Protein AF-0000000070536525 (afdb_homodimer)

Foldseek 3Di:
DPPAAEEEEEDCLKFLRVLLQQVQLVPPVLNHQYEREYQDCVSCVVSCVSCPPSDVPSYDYFYADLLDLVRLVVRCVPDVVSDHQEYELDWFAFFFADPQLQDPVNLCVRLSRLPVSLVSNCVVRLVVCLVVLGHEYEYEAAVLLVPPDPRRHSNSVSSVNVVVVQVVVQVVSVVSLYHYYYHHDYAAPMVRVVVNVVVVVPDPRPRDDPVRVCCVPVPVVVVVVVCCVVFYHYSNVSSVVVVVCSPVPSPPVVPPDPPCPVCPDDCCVCVVVVVVVVPDDDDDSDPPDDDPPDCPDD/DPPAAEEEEEDCLKFLRVLLQQVQLVPPVLNHQYEYEYQDCVSCVVSCVSCPPSDVPSYDYFYADLLDLVRLVVRCVPDVVSDHQEYELDWFAFFFADPQLQDPVNLCVRLSRLPVSLVSNCVVRLVVCLVVLGHEYEYEAAVLLVPPDPRRHSNSVSSVNVVVVQVVVQVVSVVSLYHYYYHHDYAAPMVRVVVNVVVVVPDPRPRDDPVRVCCVPVPVVVLVVVCCVVQYDYSNVSSVVVVVCSPVVSPPVVPDDPNCPVCPDDDCVCVCVVVVVVPDDPDDSCPVDDDPPDCPDD

Sequence (596 aa):
MATPRAVLVTGCSSGIGLALALRLARDPQRRYRVLATMRDLSRRGPLESAAGSLLGDTLLLLPLDVTSATSVAECLRLVPDGRVDVVVHNAGVGLVGPLESASEAEVQRVFDTNVFGVLRLTQALLPQMKQRRSGHIVVVSSVMGLQGVVFNDVYAASKFAVEGLCESLAVQLLHFNVFVSLVEPGPVNSAFEQKLLREVENSEFPGADAETLRCFRQVYLPASRRVFDTFGQSPEHVAQVGAAKIWEFLGIFWEFFGVFTTIFGVFIANFGAFLGHFWTNPTRCLIPSARAPRRWHRMATPRAVLVTGCSSGIGLALALRLARDPQRRYRVLATMRDLSRRGPLESAAGSLLGDTLLLLPLDVTSATSVAECLRLVPDGRVDVVVHNAGVGLVGPLESASEAEVQRVFDTNVFGVLRLTQALLPQMKQRRSGHIVVVSSVMGLQGVVFNDVYAASKFAVEGLCESLAVQLLHFNVFVSLVEPGPVNSAFEQKLLREVENSEFPGADAETLRCFRQVYLPASRRVFDTFGQSPEHVAQVGAAKIWEFLGIFWEFFGVFTTIFGVFIANFGAFLGHFWTNPTRCLIPSARAPRRWHR

pLDDT: mean 80.48, std 25.78, range [16.38, 98.88]

Organism: Taeniopygia guttata (NCBI:txid59729)

Secondary structure (DSSP, 8-state):
-PPPEEEEES-TTSHHHHHHHHHHHT-TT--EEEEEEES-GGG-HHHHHHHGGGBTTTEEEEE--TT-HHHHHHHHHHSGGG--SEEEE-------S-GGG--HHHHHHHHIIIIIHHHHHHHHHHHHHHHHT-EEEEEE--GGGTS--TT-HHHHHHHHHHHHHHHHHHHHHHTTTEEEEEE----B-SHHHHHHHHHHHT---TT--HHHHHIIIIIIHHHHHHHHHHHPBPHHHHHHHHHHHHHHTTTTTTSS-TT---TTS--TTHHHHHHHHHHS-SS------S--------/-PPPEEEEES-TTSHHHHHHHHHHHT-TT--EEEEEEES-GGG-HHHHHHHGGGBTTTEEEEE--TT-HHHHHHHHHHSGGG--SEEEE-------S-GGG--HHHHHHHHIIIIIHHHHHHHHHHHHHHHHT-EEEEEE--GGGTS--TT-HHHHHHHHHHHHHHHHHHHHHHTTTEEEEEE----B-SHHHHHHHHHHHT---TT--HHHHHHIIIIIHHHHHHHHHHHPBPHHHHHHHHHHHHHHTTTSTTSS-SS---TTS---TTHHHHHHHHHS-SS------S--------

Structure (mmCIF, N/CA/C/O backbone):
data_AF-0000000070536525-model_v1
#
loop_
_entity.id
_entity.type
_entity.pdbx_description
1 polymer 'Retinol dehydrogenase 8'
#
loop_
_atom_site.group_PDB
_atom_site.id
_atom_site.type_symbol
_atom_site.label_atom_id
_atom_site.label_alt_id
_atom_site.label_comp_id
_atom_site.label_asym_id
_atom_site.label_entity_id
_atom_site.label_seq_id
_atom_site.pdbx_PDB_ins_code
_atom_site.Cartn_x
_atom_site.Cartn_y
_atom_site.Cartn_z
_atom_site.occupancy
_atom_site.B_iso_or_equiv
_atom_site.auth_seq_id
_atom_site.auth_comp_id
_atom_site.auth_asym_id
_atom_site.auth_atom_id
_atom_site.pdbx_PDB_model_num
ATOM 1 N N . MET A 1 1 ? 9.383 -36.531 -22.203 1 48.19 1 MET A N 1
ATOM 2 C CA . MET A 1 1 ? 8.352 -35.531 -22.016 1 48.19 1 MET A CA 1
ATOM 3 C C . MET A 1 1 ? 8.852 -34.406 -21.125 1 48.19 1 MET A C 1
ATOM 5 O O . MET A 1 1 ? 9.719 -34.594 -20.266 1 48.19 1 MET A O 1
ATOM 9 N N . ALA A 1 2 ? 8.703 -33.125 -21.562 1 69.56 2 ALA A N 1
ATOM 10 C CA . ALA A 1 2 ? 9.273 -32.031 -20.781 1 69.56 2 ALA A CA 1
ATOM 11 C C . ALA A 1 2 ? 8.742 -32.031 -19.359 1 69.56 2 ALA A C 1
ATOM 13 O O . ALA A 1 2 ? 7.605 -32.438 -19.109 1 69.56 2 ALA A O 1
ATOM 14 N N . THR A 1 3 ? 9.594 -31.938 -18.281 1 87.12 3 THR A N 1
ATOM 15 C CA . THR A 1 3 ? 9.219 -31.906 -16.875 1 87.12 3 THR A CA 1
ATOM 16 C C . THR A 1 3 ? 8.18 -30.828 -16.609 1 87.12 3 THR A C 1
ATOM 18 O O . THR A 1 3 ? 8.352 -29.688 -17.031 1 87.12 3 THR A O 1
ATOM 21 N N . PRO A 1 4 ? 7.043 -31.25 -16.078 1 93.44 4 PRO A N 1
ATOM 22 C CA . PRO A 1 4 ? 6.008 -30.25 -15.797 1 93.44 4 PRO A CA 1
ATOM 23 C C . PRO A 1 4 ? 6.5 -29.125 -14.906 1 93.44 4 PRO A C 1
ATOM 25 O O . PRO A 1 4 ? 7.336 -29.344 -14.023 1 93.44 4 PRO A O 1
ATOM 28 N N . ARG A 1 5 ? 6.035 -27.953 -15.148 1 92.88 5 ARG A N 1
ATOM 29 C CA . ARG A 1 5 ? 6.34 -26.797 -14.32 1 92.88 5 ARG A CA 1
ATOM 30 C C . ARG A 1 5 ? 5.543 -26.828 -13.016 1 92.88 5 ARG A C 1
ATOM 32 O O . ARG A 1 5 ? 4.324 -27.031 -13.039 1 92.88 5 ARG A O 1
ATOM 39 N N . ALA A 1 6 ? 6.234 -26.594 -11.961 1 96.69 6 ALA A N 1
ATOM 40 C CA . ALA A 1 6 ? 5.566 -26.547 -10.664 1 96.69 6 ALA A CA 1
ATOM 41 C C . ALA A 1 6 ? 4.945 -25.172 -10.422 1 96.69 6 ALA A C 1
ATOM 43 O O . ALA A 1 6 ? 5.652 -24.156 -10.406 1 96.69 6 ALA A O 1
ATOM 44 N N . VAL A 1 7 ? 3.611 -25.125 -10.242 1 96.62 7 VAL A N 1
ATOM 45 C CA . VAL A 1 7 ? 2.877 -23.875 -10.039 1 96.62 7 VAL A CA 1
ATOM 46 C C . VAL A 1 7 ? 2.236 -23.875 -8.648 1 96.62 7 VAL A C 1
ATOM 48 O O . VAL A 1 7 ? 1.335 -24.672 -8.375 1 96.62 7 VAL A O 1
ATOM 51 N N . LEU A 1 8 ? 2.723 -23.047 -7.777 1 98.44 8 LEU A N 1
ATOM 52 C CA . LEU A 1 8 ? 2.131 -22.891 -6.453 1 98.44 8 LEU A CA 1
ATOM 53 C C . LEU A 1 8 ? 1.075 -21.797 -6.449 1 98.44 8 LEU A C 1
ATOM 55 O O . LEU A 1 8 ? 1.366 -20.641 -6.793 1 98.44 8 LEU A O 1
ATOM 59 N N . VAL A 1 9 ? -0.134 -22.125 -6.105 1 98.12 9 VAL A N 1
ATOM 60 C CA . VAL A 1 9 ? -1.244 -21.188 -6.07 1 98.12 9 VAL A CA 1
ATOM 61 C C . VAL A 1 9 ? -1.753 -21.047 -4.637 1 98.12 9 VAL A C 1
ATOM 63 O O . VAL A 1 9 ? -2.09 -22.031 -3.986 1 98.12 9 VAL A O 1
ATOM 66 N N . THR A 1 10 ? -1.785 -19.844 -4.156 1 98.75 10 THR A N 1
ATOM 67 C CA . THR A 1 10 ? -2.311 -19.641 -2.811 1 98.75 10 THR A CA 1
ATOM 68 C C . THR A 1 10 ? -3.812 -19.359 -2.854 1 98.75 10 THR A C 1
ATOM 70 O O . THR A 1 10 ? -4.32 -18.797 -3.824 1 98.75 10 THR A O 1
ATOM 73 N N . GLY A 1 11 ? -4.512 -19.75 -1.774 1 97.94 11 GLY A N 1
ATOM 74 C CA . GLY A 1 11 ? -5.93 -19.453 -1.649 1 97.94 11 GLY A CA 1
ATOM 75 C C . GLY A 1 11 ? -6.789 -20.25 -2.621 1 97.94 11 GLY A C 1
ATOM 76 O O . GLY A 1 11 ? -7.605 -19.672 -3.344 1 97.94 11 GLY A O 1
ATOM 77 N N . CYS A 1 12 ? -6.75 -21.562 -2.57 1 98 12 CYS A N 1
ATOM 78 C CA . CYS A 1 12 ? -7.414 -22.391 -3.568 1 98 12 CYS A CA 1
ATOM 79 C C . CYS A 1 12 ? -8.711 -22.969 -3.016 1 98 12 CYS A C 1
ATOM 81 O O . CYS A 1 12 ? -9.266 -23.906 -3.59 1 98 12 CYS A O 1
ATOM 83 N N . SER A 1 13 ? -9.219 -22.453 -1.879 1 95.94 13 SER A N 1
ATOM 84 C CA . SER A 1 13 ? -10.438 -23.016 -1.295 1 95.94 13 SER A CA 1
ATOM 85 C C . SER A 1 13 ? -11.672 -22.625 -2.104 1 95.94 13 SER A C 1
ATOM 87 O O . SER A 1 13 ? -12.719 -23.25 -1.994 1 95.94 13 SER A O 1
ATOM 89 N N . SER A 1 14 ? -11.602 -21.531 -2.846 1 93.38 14 SER A N 1
ATOM 90 C CA . SER A 1 14 ? -12.719 -21.047 -3.643 1 93.38 14 SER A CA 1
ATOM 91 C C . SER A 1 14 ? -12.266 -20.016 -4.68 1 93.38 14 SER A C 1
ATOM 93 O O . SER A 1 14 ? -11.062 -19.797 -4.855 1 93.38 14 SER A O 1
ATOM 95 N N . GLY A 1 15 ? -13.133 -19.656 -5.473 1 94.06 15 GLY A N 1
ATOM 96 C CA . GLY A 1 15 ? -12.945 -18.484 -6.312 1 94.06 15 GLY A CA 1
ATOM 97 C C . GLY A 1 15 ? -11.891 -18.688 -7.387 1 94.06 15 GLY A C 1
ATOM 98 O O . GLY A 1 15 ? -11.828 -19.75 -8.008 1 94.06 15 GLY A O 1
ATOM 99 N N . ILE A 1 16 ? -11.164 -17.641 -7.629 1 91.81 16 ILE A N 1
ATOM 100 C CA . ILE A 1 16 ? -10.18 -17.578 -8.711 1 91.81 16 ILE A CA 1
ATOM 101 C C . ILE A 1 16 ? -9.094 -18.641 -8.477 1 91.81 16 ILE A C 1
ATOM 103 O O . ILE A 1 16 ? -8.695 -19.328 -9.414 1 91.81 16 ILE A O 1
ATOM 107 N N . GLY A 1 17 ? -8.633 -18.766 -7.227 1 96 17 GLY A N 1
ATOM 108 C CA . GLY A 1 17 ? -7.586 -19.734 -6.914 1 96 17 GLY A CA 1
ATOM 109 C C . GLY A 1 17 ? -7.977 -21.172 -7.223 1 96 17 GLY A C 1
ATOM 110 O O . GLY A 1 17 ? -7.203 -21.906 -7.828 1 96 17 GLY A O 1
ATOM 111 N N . LEU A 1 18 ? -9.18 -21.5 -6.797 1 97.5 18 LEU A N 1
ATOM 112 C CA . LEU A 1 18 ? -9.703 -22.828 -7.066 1 97.5 18 LEU A CA 1
ATOM 113 C C . LEU A 1 18 ? -9.828 -23.078 -8.57 1 97.5 18 LEU A C 1
ATOM 115 O O . LEU A 1 18 ? -9.367 -24.094 -9.078 1 97.5 18 LEU A O 1
ATOM 119 N N . ALA A 1 19 ? -10.414 -22.094 -9.273 1 95.25 19 ALA A N 1
ATOM 120 C CA . ALA A 1 19 ? -10.617 -22.219 -10.719 1 95.25 19 ALA A CA 1
ATOM 121 C C . ALA A 1 19 ? -9.289 -22.328 -11.453 1 95.25 19 ALA A C 1
ATOM 123 O O . ALA A 1 19 ? -9.148 -23.125 -12.383 1 95.25 19 ALA A O 1
ATOM 124 N N . LEU A 1 20 ? -8.336 -21.531 -11.047 1 94.12 20 LEU A N 1
ATOM 125 C CA . LEU A 1 20 ? -7.027 -21.516 -11.703 1 94.12 20 LEU A CA 1
ATOM 126 C C . LEU A 1 20 ? -6.293 -22.828 -11.469 1 94.12 20 LEU A C 1
ATOM 128 O O . LEU A 1 20 ? -5.723 -23.406 -12.398 1 94.12 20 LEU A O 1
ATOM 132 N N . ALA A 1 21 ? -6.293 -23.297 -10.25 1 97.44 21 ALA A N 1
ATOM 133 C CA . ALA A 1 21 ? -5.645 -24.578 -9.922 1 97.44 21 ALA A CA 1
ATOM 134 C C . ALA A 1 21 ? -6.199 -25.703 -10.781 1 97.44 21 ALA A C 1
ATOM 136 O O . ALA A 1 21 ? -5.438 -26.484 -11.352 1 97.44 21 ALA A O 1
ATOM 137 N N . LEU A 1 22 ? -7.52 -25.766 -10.891 1 97.44 22 LEU A N 1
ATOM 138 C CA . LEU A 1 22 ? -8.164 -26.812 -11.656 1 97.44 22 LEU A CA 1
ATOM 139 C C . LEU A 1 22 ? -7.84 -26.688 -13.141 1 97.44 22 LEU A C 1
ATOM 141 O O . LEU A 1 22 ? -7.531 -27.688 -13.805 1 97.44 22 LEU A O 1
ATOM 145 N N . ARG A 1 23 ? -7.883 -25.484 -13.641 1 94.5 23 ARG A N 1
ATOM 146 C CA . ARG A 1 23 ? -7.613 -25.266 -15.062 1 94.5 23 ARG A CA 1
ATOM 147 C C . ARG A 1 23 ? -6.203 -25.703 -15.422 1 94.5 23 ARG A C 1
ATOM 149 O O . ARG A 1 23 ? -6.004 -26.391 -16.438 1 94.5 23 ARG A O 1
ATOM 156 N N . LEU A 1 24 ? -5.242 -25.375 -14.641 1 94.69 24 LEU A N 1
ATOM 157 C CA . LEU A 1 24 ? -3.852 -25.719 -14.898 1 94.69 24 LEU A CA 1
ATOM 158 C C . LEU A 1 24 ? -3.641 -27.234 -14.75 1 94.69 24 LEU A C 1
ATOM 160 O O . LEU A 1 24 ? -2.938 -27.844 -15.562 1 94.69 24 LEU A O 1
ATOM 164 N N . ALA A 1 25 ? -4.27 -27.828 -13.75 1 96.88 25 ALA A N 1
ATOM 165 C CA . ALA A 1 25 ? -4.121 -29.266 -13.508 1 96.88 25 ALA A CA 1
ATOM 166 C C . ALA A 1 25 ? -4.723 -30.078 -14.648 1 96.88 25 ALA A C 1
ATOM 168 O O . ALA A 1 25 ? -4.293 -31.203 -14.906 1 96.88 25 ALA A O 1
ATOM 169 N N . ARG A 1 26 ? -5.676 -29.484 -15.305 1 96.12 26 ARG A N 1
ATOM 170 C CA . ARG A 1 26 ? -6.398 -30.172 -16.375 1 96.12 26 ARG A CA 1
ATOM 171 C C . ARG A 1 26 ? -5.727 -29.953 -17.719 1 96.12 26 ARG A C 1
ATOM 173 O O . ARG A 1 26 ? -6.258 -30.359 -18.75 1 96.12 26 ARG A O 1
ATOM 180 N N . ASP A 1 27 ? -4.645 -29.281 -17.719 1 92.38 27 ASP A N 1
ATOM 181 C CA . ASP A 1 27 ? -3.938 -29.062 -18.969 1 92.38 27 ASP A CA 1
ATOM 182 C C . ASP A 1 27 ? -3.723 -30.375 -19.719 1 92.38 27 ASP A C 1
ATOM 184 O O . ASP A 1 27 ? -3.119 -31.297 -19.188 1 92.38 27 ASP A O 1
ATOM 188 N N . PRO A 1 28 ? -4.172 -30.453 -20.984 1 92.5 28 PRO A N 1
ATOM 189 C CA . PRO A 1 28 ? -4.113 -31.719 -21.719 1 92.5 28 PRO A CA 1
ATOM 190 C C . PRO A 1 28 ? -2.684 -32.188 -21.984 1 92.5 28 PRO A C 1
ATOM 192 O O . PRO A 1 28 ? -2.436 -33.375 -22.125 1 92.5 28 PRO A O 1
ATOM 195 N N . GLN A 1 29 ? -1.76 -31.266 -22.047 1 92.19 29 GLN A N 1
ATOM 196 C CA . GLN A 1 29 ? -0.368 -31.609 -22.312 1 92.19 29 GLN A CA 1
ATOM 197 C C . GLN A 1 29 ? 0.393 -31.859 -21.016 1 92.19 29 GLN A C 1
ATOM 199 O O . GLN A 1 29 ? 1.599 -32.125 -21.031 1 92.19 29 GLN A O 1
ATOM 204 N N . ARG A 1 30 ? -0.343 -31.75 -19.875 1 93.31 30 ARG A N 1
ATOM 205 C CA . ARG A 1 30 ? 0.233 -32 -18.562 1 93.31 30 ARG A CA 1
ATOM 206 C C . ARG A 1 30 ? 1.5 -31.172 -18.344 1 93.31 30 ARG A C 1
ATOM 208 O O . ARG A 1 30 ? 2.516 -31.703 -17.891 1 93.31 30 ARG A O 1
ATOM 215 N N . ARG A 1 31 ? 1.441 -29.953 -18.719 1 92.38 31 ARG A N 1
ATOM 216 C CA . ARG A 1 31 ? 2.594 -29.062 -18.656 1 92.38 31 ARG A CA 1
ATOM 217 C C . ARG A 1 31 ? 2.842 -28.578 -17.234 1 92.38 31 ARG A C 1
ATOM 219 O O . ARG A 1 31 ? 3.906 -28.031 -16.938 1 92.38 31 ARG A O 1
ATOM 226 N N . TYR A 1 32 ? 1.838 -28.906 -16.312 1 93.94 32 TYR A N 1
ATOM 227 C CA . TYR A 1 32 ? 1.923 -28.281 -14.992 1 93.94 32 TYR A CA 1
ATOM 228 C C . TYR A 1 32 ? 1.718 -29.328 -13.898 1 93.94 32 TYR A C 1
ATOM 230 O O . TYR A 1 32 ? 0.915 -30.25 -14.047 1 93.94 32 TYR A O 1
ATOM 238 N N . ARG A 1 33 ? 2.422 -29.172 -12.891 1 96.44 33 ARG A N 1
ATOM 239 C CA . ARG A 1 33 ? 2.131 -29.734 -11.578 1 96.44 33 ARG A CA 1
ATOM 240 C C . ARG A 1 33 ? 1.675 -28.672 -10.602 1 96.44 33 ARG A C 1
ATOM 242 O O . ARG A 1 33 ? 2.469 -27.812 -10.188 1 96.44 33 ARG A O 1
ATOM 249 N N . VAL A 1 34 ? 0.455 -28.75 -10.219 1 97.81 34 VAL A N 1
ATOM 250 C CA . VAL A 1 34 ? -0.148 -27.656 -9.453 1 97.81 34 VAL A CA 1
ATOM 251 C C . VAL A 1 34 ? -0.052 -27.953 -7.961 1 97.81 34 VAL A C 1
ATOM 253 O O . VAL A 1 34 ? -0.46 -29.031 -7.508 1 97.81 34 VAL A O 1
ATOM 256 N N . LEU A 1 35 ? 0.538 -27.094 -7.258 1 98.56 35 LEU A N 1
ATOM 257 C CA . LEU A 1 35 ? 0.543 -27.078 -5.801 1 98.56 35 LEU A CA 1
ATOM 258 C C . LEU A 1 35 ? -0.514 -26.125 -5.258 1 98.56 35 LEU A C 1
ATOM 260 O O . LEU A 1 35 ? -0.232 -24.953 -5.023 1 98.56 35 LEU A O 1
ATOM 264 N N . ALA A 1 36 ? -1.688 -26.656 -5.047 1 98.69 36 ALA A N 1
ATOM 265 C CA . ALA A 1 36 ? -2.801 -25.875 -4.516 1 98.69 36 ALA A CA 1
ATOM 266 C C . ALA A 1 36 ? -2.705 -25.75 -2.998 1 98.69 36 ALA A C 1
ATOM 268 O O . ALA A 1 36 ? -2.467 -26.734 -2.299 1 98.69 36 ALA A O 1
ATOM 269 N N . THR A 1 37 ? -2.896 -24.5 -2.496 1 98.81 37 THR A N 1
ATOM 270 C CA . THR A 1 37 ? -2.764 -24.328 -1.054 1 98.81 37 THR A CA 1
ATOM 271 C C . THR A 1 37 ? -3.994 -23.641 -0.473 1 98.81 37 THR A C 1
ATOM 273 O O . THR A 1 37 ? -4.719 -22.938 -1.188 1 98.81 37 THR A O 1
ATOM 276 N N . MET A 1 38 ? -4.234 -23.906 0.764 1 98.25 38 MET A N 1
ATOM 277 C CA . MET A 1 38 ? -5.266 -23.219 1.543 1 98.25 38 MET A CA 1
ATOM 278 C C . MET A 1 38 ? -4.93 -23.25 3.031 1 98.25 38 MET A C 1
ATOM 280 O O . MET A 1 38 ? -4.242 -24.156 3.5 1 98.25 38 MET A O 1
ATOM 284 N N . ARG A 1 39 ? -5.352 -22.266 3.693 1 97.25 39 ARG A N 1
ATOM 285 C CA . ARG A 1 39 ? -5.027 -22.109 5.109 1 97.25 39 ARG A CA 1
ATOM 286 C C . ARG A 1 39 ? -5.758 -23.156 5.945 1 97.25 39 ARG A C 1
ATOM 288 O O . ARG A 1 39 ? -5.18 -23.734 6.867 1 97.25 39 ARG A O 1
ATOM 295 N N . ASP A 1 40 ? -7.031 -23.391 5.629 1 95.56 40 ASP A N 1
ATOM 296 C CA . ASP A 1 40 ? -7.914 -24.281 6.363 1 95.56 40 ASP A CA 1
ATOM 297 C C . ASP A 1 40 ? -8.289 -25.5 5.52 1 95.56 40 ASP A C 1
ATOM 299 O O . ASP A 1 40 ? -9.203 -25.438 4.691 1 95.56 40 ASP A O 1
ATOM 303 N N . LEU A 1 41 ? -7.742 -26.656 5.801 1 96.12 41 LEU A N 1
ATOM 304 C CA . LEU A 1 41 ? -7.945 -27.859 4.988 1 96.12 41 LEU A CA 1
ATOM 305 C C . LEU A 1 41 ? -9.352 -28.422 5.191 1 96.12 41 LEU A C 1
ATOM 307 O O . LEU A 1 41 ? -9.797 -29.266 4.422 1 96.12 41 LEU A O 1
ATOM 311 N N . SER A 1 42 ? -10.016 -27.922 6.219 1 96.94 42 SER A N 1
ATOM 312 C CA . SER A 1 42 ? -11.398 -28.344 6.367 1 96.94 42 SER A CA 1
ATOM 313 C C . SER A 1 42 ? -12.266 -27.812 5.227 1 96.94 42 SER A C 1
ATOM 315 O O . SER A 1 42 ? -13.375 -28.297 5.008 1 96.94 42 SER A O 1
ATOM 317 N N . ARG A 1 43 ? -11.734 -26.891 4.469 1 95.75 43 ARG A N 1
ATOM 318 C CA . ARG A 1 43 ? -12.469 -26.281 3.357 1 95.75 43 ARG A CA 1
ATOM 319 C C . ARG A 1 43 ? -12.047 -26.891 2.027 1 95.75 43 ARG A C 1
ATOM 321 O O . ARG A 1 43 ? -12.312 -26.328 0.965 1 95.75 43 ARG A O 1
ATOM 328 N N . ARG A 1 44 ? -11.445 -28.062 2.066 1 96.69 44 ARG A N 1
ATOM 329 C CA . ARG A 1 44 ? -10.852 -28.672 0.878 1 96.69 44 ARG A CA 1
ATOM 330 C C . ARG A 1 44 ? -11.914 -29.312 -0 1 96.69 44 ARG A C 1
ATOM 332 O O . ARG A 1 44 ? -11.664 -29.625 -1.164 1 96.69 44 ARG A O 1
ATOM 339 N N . GLY A 1 45 ? -13.094 -29.453 0.473 1 96.5 45 GLY A N 1
ATOM 340 C CA . GLY A 1 45 ? -14.156 -30.219 -0.163 1 96.5 45 GLY A CA 1
ATOM 341 C C . GLY A 1 45 ? -14.367 -29.844 -1.619 1 96.5 45 GLY A C 1
ATOM 342 O O . GLY A 1 45 ? -14.234 -30.688 -2.506 1 96.5 45 GLY A O 1
ATOM 343 N N . PRO A 1 46 ? -14.695 -28.609 -1.882 1 96.75 46 PRO A N 1
ATOM 344 C CA . PRO A 1 46 ? -14.969 -28.188 -3.26 1 96.75 46 PRO A CA 1
ATOM 345 C C . PRO A 1 46 ? -13.797 -28.469 -4.203 1 96.75 46 PRO A C 1
ATOM 347 O O . PRO A 1 46 ? -14 -28.938 -5.324 1 96.75 46 PRO A O 1
ATOM 350 N N . LEU A 1 47 ? -12.602 -28.234 -3.818 1 97.75 47 LEU A N 1
ATOM 351 C CA . LEU A 1 47 ? -11.43 -28.469 -4.652 1 97.75 47 LEU A CA 1
ATOM 352 C C . LEU A 1 47 ? -11.234 -29.969 -4.895 1 97.75 47 LEU A C 1
ATOM 354 O O . LEU A 1 47 ? -10.992 -30.391 -6.027 1 97.75 47 LEU A O 1
ATOM 358 N N . GLU A 1 48 ? -11.32 -30.75 -3.865 1 97.69 48 GLU A N 1
ATOM 359 C CA . GLU A 1 48 ? -11.109 -32.188 -3.986 1 97.69 48 GLU A CA 1
ATOM 360 C C . GLU A 1 48 ? -12.156 -32.812 -4.898 1 97.69 48 GLU A C 1
ATOM 362 O O . GLU A 1 48 ? -11.828 -33.688 -5.723 1 97.69 48 GLU A O 1
ATOM 367 N N . SER A 1 49 ? -13.383 -32.375 -4.668 1 97.88 49 SER A N 1
ATOM 368 C CA . SER A 1 49 ? -14.469 -32.906 -5.488 1 97.88 49 SER A CA 1
ATOM 369 C C . SER A 1 49 ? -14.258 -32.594 -6.961 1 97.88 49 SER A C 1
ATOM 371 O O . SER A 1 49 ? -14.445 -33.438 -7.828 1 97.88 49 SER A O 1
ATOM 373 N N . ALA A 1 50 ? -13.875 -31.422 -7.262 1 97.44 50 ALA A N 1
ATOM 374 C CA . ALA A 1 50 ? -13.695 -30.969 -8.641 1 97.44 50 ALA A CA 1
ATOM 375 C C . ALA A 1 50 ? -12.438 -31.578 -9.258 1 97.44 50 ALA A C 1
ATOM 377 O O . ALA A 1 50 ? -12.391 -31.844 -10.461 1 97.44 50 ALA A O 1
ATOM 378 N N . ALA A 1 51 ? -11.43 -31.766 -8.5 1 97.62 51 ALA A N 1
ATOM 379 C CA . ALA A 1 51 ? -10.148 -32.281 -8.984 1 97.62 51 ALA A CA 1
ATOM 380 C C . ALA A 1 51 ? -10.242 -33.781 -9.305 1 97.62 51 ALA A C 1
ATOM 382 O O . ALA A 1 51 ? -9.656 -34.25 -10.281 1 97.62 51 ALA A O 1
ATOM 383 N N . GLY A 1 52 ? -10.938 -34.531 -8.5 1 96.81 52 GLY A N 1
ATOM 384 C CA . GLY A 1 52 ? -11.07 -35.969 -8.719 1 96.81 52 GLY A CA 1
ATOM 385 C C . GLY A 1 52 ? -9.734 -36.688 -8.805 1 96.81 52 GLY A C 1
ATOM 386 O O . GLY A 1 52 ? -8.914 -36.594 -7.895 1 96.81 52 GLY A O 1
ATOM 387 N N . SER A 1 53 ? -9.5 -37.281 -9.969 1 96.81 53 SER A N 1
ATOM 388 C CA . SER A 1 53 ? -8.328 -38.125 -10.141 1 96.81 53 SER A CA 1
ATOM 389 C C . SER A 1 53 ? -7.062 -37.281 -10.305 1 96.81 53 SER A C 1
ATOM 391 O O . SER A 1 53 ? -5.949 -37.812 -10.234 1 96.81 53 SER A O 1
ATOM 393 N N . LEU A 1 54 ? -7.234 -36 -10.484 1 97.69 54 LEU A N 1
ATOM 394 C CA . LEU A 1 54 ? -6.086 -35.125 -10.633 1 97.69 54 LEU A CA 1
ATOM 395 C C . LEU A 1 54 ? -5.332 -34.969 -9.312 1 97.69 54 LEU A C 1
ATOM 397 O O . LEU A 1 54 ? -4.152 -34.625 -9.297 1 97.69 54 LEU A O 1
ATOM 401 N N . LEU A 1 55 ? -6.125 -35.219 -8.219 1 97.5 55 LEU A N 1
ATOM 402 C CA . LEU A 1 55 ? -5.504 -35.156 -6.898 1 97.5 55 LEU A CA 1
ATOM 403 C C . LEU A 1 55 ? -4.457 -36.25 -6.719 1 97.5 55 LEU A C 1
ATOM 405 O O . LEU A 1 55 ? -4.742 -37.406 -6.934 1 97.5 55 LEU A O 1
ATOM 409 N N . GLY A 1 56 ? -3.227 -35.812 -6.336 1 95.88 56 GLY A N 1
ATOM 410 C CA . GLY A 1 56 ? -2.137 -36.75 -6.188 1 95.88 56 GLY A CA 1
ATOM 411 C C . GLY A 1 56 ? -1.407 -37.031 -7.488 1 95.88 56 GLY A C 1
ATOM 412 O O . GLY A 1 56 ? -0.373 -37.719 -7.496 1 95.88 56 GLY A O 1
ATOM 413 N N . ASP A 1 57 ? -1.934 -36.5 -8.578 1 96.5 57 ASP A N 1
ATOM 414 C CA . ASP A 1 57 ? -1.315 -36.656 -9.898 1 96.5 57 ASP A CA 1
ATOM 415 C C . ASP A 1 57 ? -0.781 -35.312 -10.391 1 96.5 57 ASP A C 1
ATOM 417 O O . ASP A 1 57 ? 0.332 -34.906 -10.047 1 96.5 57 ASP A O 1
ATOM 421 N N . THR A 1 58 ? -1.673 -34.531 -11.008 1 97.38 58 THR A N 1
ATOM 422 C CA . THR A 1 58 ? -1.222 -33.25 -11.5 1 97.38 58 THR A CA 1
ATOM 423 C C . THR A 1 58 ? -1.532 -32.125 -10.484 1 97.38 58 THR A C 1
ATOM 425 O O . THR A 1 58 ? -1.117 -30.984 -10.664 1 97.38 58 THR A O 1
ATOM 428 N N . LEU A 1 59 ? -2.211 -32.469 -9.414 1 98.38 59 LEU A N 1
ATOM 429 C CA . LEU A 1 59 ? -2.576 -31.5 -8.383 1 98.38 59 LEU A CA 1
ATOM 430 C C . LEU A 1 59 ? -2.252 -32.062 -6.996 1 98.38 59 LEU A C 1
ATOM 432 O O . LEU A 1 59 ? -2.635 -33.188 -6.66 1 98.38 59 LEU A O 1
ATOM 436 N N . LEU A 1 60 ? -1.508 -31.328 -6.25 1 98.12 60 LEU A N 1
ATOM 437 C CA . LEU A 1 60 ? -1.232 -31.609 -4.844 1 98.12 60 LEU A CA 1
ATOM 438 C C . LEU A 1 60 ? -1.823 -30.516 -3.947 1 98.12 60 LEU A C 1
ATOM 440 O O . LEU A 1 60 ? -1.736 -29.328 -4.266 1 98.12 60 LEU A O 1
ATOM 444 N N . LEU A 1 61 ? -2.463 -30.953 -2.92 1 98.25 61 LEU A N 1
ATOM 445 C CA . LEU A 1 61 ? -3.029 -30.016 -1.955 1 98.25 61 LEU A CA 1
ATOM 446 C C . LEU A 1 61 ? -2.117 -29.859 -0.743 1 98.25 61 LEU A C 1
ATOM 448 O O . LEU A 1 61 ? -1.755 -30.859 -0.106 1 98.25 61 LEU A O 1
ATOM 452 N N . LEU A 1 62 ? -1.702 -28.625 -0.415 1 98.31 62 LEU A N 1
ATOM 453 C CA . LEU A 1 62 ? -0.802 -28.344 0.698 1 98.31 62 LEU A CA 1
ATOM 454 C C . LEU A 1 62 ? -1.396 -27.297 1.625 1 98.31 62 LEU A C 1
ATOM 456 O O . LEU A 1 62 ? -2.076 -26.375 1.169 1 98.31 62 LEU A O 1
ATOM 460 N N . PRO A 1 63 ? -1.181 -27.438 2.92 1 98.44 63 PRO A N 1
ATOM 461 C CA . PRO A 1 63 ? -1.587 -26.375 3.844 1 98.44 63 PRO A CA 1
ATOM 462 C C . PRO A 1 63 ? -0.674 -25.156 3.773 1 98.44 63 PRO A C 1
ATOM 464 O O . PRO A 1 63 ? 0.55 -25.297 3.727 1 98.44 63 PRO A O 1
ATOM 467 N N . LEU A 1 64 ? -1.251 -23.969 3.744 1 98.81 64 LEU A N 1
ATOM 468 C CA . LEU A 1 64 ? -0.447 -22.766 3.752 1 98.81 64 LEU A CA 1
ATOM 469 C C . LEU A 1 64 ? -1.246 -21.578 4.305 1 98.81 64 LEU A C 1
ATOM 471 O O . LEU A 1 64 ? -2.293 -21.234 3.758 1 98.81 64 LEU A O 1
ATOM 475 N N . ASP A 1 65 ? -0.784 -21.094 5.398 1 98.75 65 ASP A N 1
ATOM 476 C CA . ASP A 1 65 ? -1.186 -19.781 5.891 1 98.75 65 ASP A CA 1
ATOM 477 C C . ASP A 1 65 ? -0.148 -18.719 5.531 1 98.75 65 ASP A C 1
ATOM 479 O O . ASP A 1 65 ? 0.917 -18.656 6.148 1 98.75 65 ASP A O 1
ATOM 483 N N . VAL A 1 66 ? -0.511 -17.891 4.578 1 98.69 66 VAL A N 1
ATOM 484 C CA . VAL A 1 66 ? 0.458 -16.938 4.039 1 98.69 66 VAL A CA 1
ATOM 485 C C . VAL A 1 66 ? 0.805 -15.891 5.102 1 98.69 66 VAL A C 1
ATOM 487 O O . VAL A 1 66 ? 1.768 -15.141 4.945 1 98.69 66 VAL A O 1
ATOM 490 N N . THR A 1 67 ? 0.023 -15.773 6.188 1 98.25 67 THR A N 1
ATOM 491 C CA . THR A 1 67 ? 0.271 -14.773 7.223 1 98.25 67 THR A CA 1
ATOM 492 C C . THR A 1 67 ? 1.291 -15.289 8.234 1 98.25 67 THR A C 1
ATOM 494 O O . THR A 1 67 ? 1.624 -14.594 9.195 1 98.25 67 THR A O 1
ATOM 497 N N . SER A 1 68 ? 1.782 -16.484 8.023 1 98.31 68 SER A N 1
ATOM 498 C CA . SER A 1 68 ? 2.713 -17.109 8.953 1 98.31 68 SER A CA 1
ATOM 499 C C . SER A 1 68 ? 4 -17.531 8.258 1 98.31 68 SER A C 1
ATOM 501 O O . SER A 1 68 ? 3.98 -18.391 7.363 1 98.31 68 SER A O 1
ATOM 503 N N . ALA A 1 69 ? 5.137 -17 8.742 1 97.06 69 ALA A N 1
ATOM 504 C CA . ALA A 1 69 ? 6.434 -17.375 8.188 1 97.06 69 ALA A CA 1
ATOM 505 C C . ALA A 1 69 ? 6.715 -18.859 8.391 1 97.06 69 ALA A C 1
ATOM 507 O O . ALA A 1 69 ? 7.285 -19.516 7.516 1 97.06 69 ALA A O 1
ATOM 508 N N . THR A 1 70 ? 6.293 -19.328 9.5 1 97.94 70 THR A N 1
ATOM 509 C CA . THR A 1 70 ? 6.484 -20.75 9.797 1 97.94 70 THR A CA 1
ATOM 510 C C . THR A 1 70 ? 5.672 -21.609 8.844 1 97.94 70 THR A C 1
ATOM 512 O O . THR A 1 70 ? 6.168 -22.625 8.328 1 97.94 70 THR A O 1
ATOM 515 N N . SER A 1 71 ? 4.438 -21.234 8.555 1 98.62 71 SER A N 1
ATOM 516 C CA . SER A 1 71 ? 3.594 -21.969 7.629 1 98.62 71 SER A CA 1
ATOM 517 C C . SER A 1 71 ? 4.18 -21.969 6.219 1 98.62 71 SER A C 1
ATOM 519 O O . SER A 1 71 ? 4.152 -22.984 5.523 1 98.62 71 SER A O 1
ATOM 521 N N . VAL A 1 72 ? 4.754 -20.844 5.797 1 98.44 72 VAL A N 1
ATOM 522 C CA . VAL A 1 72 ? 5.379 -20.719 4.484 1 98.44 72 VAL A CA 1
ATOM 523 C C . VAL A 1 72 ? 6.559 -21.688 4.383 1 98.44 72 VAL A C 1
ATOM 525 O O . VAL A 1 72 ? 6.672 -22.438 3.408 1 98.44 72 VAL A O 1
ATOM 528 N N . ALA A 1 73 ? 7.387 -21.703 5.422 1 97.69 73 ALA A N 1
ATOM 529 C CA . ALA A 1 73 ? 8.547 -22.594 5.426 1 97.69 73 ALA A CA 1
ATOM 530 C C . ALA A 1 73 ? 8.117 -24.062 5.379 1 97.69 73 ALA A C 1
ATOM 532 O O . ALA A 1 73 ? 8.688 -24.844 4.629 1 97.69 73 ALA A O 1
ATOM 533 N N . GLU A 1 74 ? 7.145 -24.406 6.172 1 98.06 74 GLU A N 1
ATOM 534 C CA . GLU A 1 74 ? 6.648 -25.781 6.223 1 98.06 74 GLU A CA 1
ATOM 535 C C . GLU A 1 74 ? 6.051 -26.203 4.887 1 98.06 74 GLU A C 1
ATOM 537 O O . GLU A 1 74 ? 6.289 -27.312 4.418 1 98.06 74 GLU A O 1
ATOM 542 N N . CYS A 1 75 ? 5.297 -25.328 4.246 1 98.5 75 CYS A N 1
ATOM 543 C CA . CYS A 1 75 ? 4.695 -25.609 2.945 1 98.5 75 CYS A CA 1
ATOM 544 C C . CYS A 1 75 ? 5.77 -25.875 1.897 1 98.5 75 CYS A C 1
ATOM 546 O O . CYS A 1 75 ? 5.676 -26.844 1.142 1 98.5 75 CYS A O 1
ATOM 548 N N . LEU A 1 76 ? 6.824 -25.047 1.886 1 98.12 76 LEU A N 1
ATOM 549 C CA . LEU A 1 76 ? 7.863 -25.156 0.871 1 98.12 76 LEU A CA 1
ATOM 550 C C . LEU A 1 76 ? 8.695 -26.422 1.088 1 98.12 76 LEU A C 1
ATOM 552 O O . LEU A 1 76 ? 9.227 -27 0.132 1 98.12 76 LEU A O 1
ATOM 556 N N . ARG A 1 77 ? 8.758 -26.891 2.35 1 97.31 77 ARG A N 1
ATOM 557 C CA . ARG A 1 77 ? 9.445 -28.156 2.633 1 97.31 77 ARG A CA 1
ATOM 558 C C . ARG A 1 77 ? 8.68 -29.344 2.053 1 97.31 77 ARG A C 1
ATOM 560 O O . ARG A 1 77 ? 9.281 -30.359 1.727 1 97.31 77 ARG A O 1
ATOM 567 N N . LEU A 1 78 ? 7.391 -29.219 1.866 1 96.94 78 LEU A N 1
ATOM 568 C CA . LEU A 1 78 ? 6.539 -30.297 1.382 1 96.94 78 LEU A CA 1
ATOM 569 C C . LEU A 1 78 ? 6.539 -30.344 -0.143 1 96.94 78 LEU A C 1
ATOM 571 O O . LEU A 1 78 ? 6.047 -31.297 -0.737 1 96.94 78 LEU A O 1
ATOM 575 N N . VAL A 1 79 ? 7.051 -29.297 -0.808 1 96.81 79 VAL A N 1
ATOM 576 C CA . VAL A 1 79 ? 7.074 -29.234 -2.266 1 96.81 79 VAL A CA 1
ATOM 577 C C . VAL A 1 79 ? 8.023 -30.297 -2.809 1 96.81 79 VAL A C 1
ATOM 579 O O . VAL A 1 79 ? 9.203 -30.344 -2.432 1 96.81 79 VAL A O 1
ATOM 582 N N . PRO A 1 80 ? 7.539 -31.125 -3.662 1 91.19 80 PRO A N 1
ATOM 583 C CA . PRO A 1 80 ? 8.422 -32.125 -4.27 1 91.19 80 PRO A CA 1
ATOM 584 C C . PRO A 1 80 ? 9.633 -31.484 -4.965 1 91.19 80 PRO A C 1
ATOM 586 O O . PRO A 1 80 ? 9.484 -30.5 -5.691 1 91.19 80 PRO A O 1
ATOM 589 N N . ASP A 1 81 ? 10.852 -31.953 -4.773 1 89.69 81 ASP A N 1
ATOM 590 C CA . ASP A 1 81 ? 12.125 -31.516 -5.34 1 89.69 81 ASP A CA 1
ATOM 591 C C . ASP A 1 81 ? 12.445 -30.078 -4.91 1 89.69 81 ASP A C 1
ATOM 593 O O . ASP A 1 81 ? 13.438 -29.5 -5.359 1 89.69 81 ASP A O 1
ATOM 597 N N . GLY A 1 82 ? 11.469 -29.484 -4.168 1 92.25 82 GLY A N 1
ATOM 598 C CA . GLY A 1 82 ? 11.703 -28.172 -3.6 1 92.25 82 GLY A CA 1
ATOM 599 C C . GLY A 1 82 ? 11.641 -27.062 -4.629 1 92.25 82 GLY A C 1
ATOM 600 O O . GLY A 1 82 ? 12.055 -25.922 -4.355 1 92.25 82 GLY A O 1
ATOM 601 N N . ARG A 1 83 ? 11.141 -27.375 -5.762 1 94.75 83 ARG A N 1
ATOM 602 C CA . ARG A 1 83 ? 11.195 -26.438 -6.871 1 94.75 83 ARG A CA 1
ATOM 603 C C . ARG A 1 83 ? 9.82 -25.828 -7.156 1 94.75 83 ARG A C 1
ATOM 605 O O . ARG A 1 83 ? 8.836 -26.562 -7.27 1 94.75 83 ARG A O 1
ATOM 612 N N . VAL A 1 84 ? 9.766 -24.484 -7.211 1 97.69 84 VAL A N 1
ATOM 613 C CA . VAL A 1 84 ? 8.578 -23.75 -7.652 1 97.69 84 VAL A CA 1
ATOM 614 C C . VAL A 1 84 ? 8.93 -22.875 -8.852 1 97.69 84 VAL A C 1
ATOM 616 O O . VAL A 1 84 ? 9.727 -21.938 -8.734 1 97.69 84 VAL A O 1
ATOM 619 N N . ASP A 1 85 ? 8.32 -23.156 -9.953 1 95.38 85 ASP A N 1
ATOM 620 C CA . ASP A 1 85 ? 8.602 -22.422 -11.18 1 95.38 85 ASP A CA 1
ATOM 621 C C . ASP A 1 85 ? 7.746 -21.156 -11.273 1 95.38 85 ASP A C 1
ATOM 623 O O . ASP A 1 85 ? 8.188 -20.141 -11.797 1 95.38 85 ASP A O 1
ATOM 627 N N . VAL A 1 86 ? 6.52 -21.266 -10.859 1 94.19 86 VAL A N 1
ATOM 628 C CA . VAL A 1 86 ? 5.555 -20.172 -10.891 1 94.19 86 VAL A CA 1
ATOM 629 C C . VAL A 1 86 ? 4.82 -20.094 -9.555 1 94.19 86 VAL A C 1
ATOM 631 O O . VAL A 1 86 ? 4.379 -21.109 -9.016 1 94.19 86 VAL A O 1
ATOM 634 N N . VAL A 1 87 ? 4.801 -18.984 -9 1 97.06 87 VAL A N 1
ATOM 635 C CA . VAL A 1 87 ? 3.949 -18.766 -7.84 1 97.06 87 VAL A CA 1
ATOM 636 C C . VAL A 1 87 ? 2.822 -17.797 -8.203 1 97.06 87 VAL A C 1
ATOM 638 O O . VAL A 1 87 ? 3.051 -16.781 -8.875 1 97.06 87 VAL A O 1
ATOM 641 N N . VAL A 1 88 ? 1.598 -18.156 -7.855 1 95.25 88 VAL A N 1
ATOM 642 C CA . VAL A 1 88 ? 0.426 -17.297 -8.023 1 95.25 88 VAL A CA 1
ATOM 643 C C . VAL A 1 88 ? -0.102 -16.875 -6.66 1 95.25 88 VAL A C 1
ATOM 645 O O . VAL A 1 88 ? -0.725 -17.656 -5.945 1 95.25 88 VAL A O 1
ATOM 648 N N . HIS A 1 89 ? 0.18 -15.664 -6.375 1 96.94 89 HIS A N 1
ATOM 649 C CA . HIS A 1 89 ? -0.369 -15.055 -5.168 1 96.94 89 HIS A CA 1
ATOM 650 C C . HIS A 1 89 ? -1.836 -14.688 -5.355 1 96.94 89 HIS A C 1
ATOM 652 O O . HIS A 1 89 ? -2.148 -13.625 -5.906 1 96.94 89 HIS A O 1
ATOM 658 N N . ASN A 1 90 ? -2.688 -15.516 -4.816 1 95.94 90 ASN A N 1
ATOM 659 C CA . ASN A 1 90 ? -4.121 -15.312 -5.008 1 95.94 90 ASN A CA 1
ATOM 660 C C . ASN A 1 90 ? -4.844 -15.133 -3.676 1 95.94 90 ASN A C 1
ATOM 662 O O . ASN A 1 90 ? -5.918 -14.531 -3.625 1 95.94 90 ASN A O 1
ATOM 666 N N . ALA A 1 91 ? -4.227 -15.695 -2.572 1 98.12 91 ALA A N 1
ATOM 667 C CA . ALA A 1 91 ? -4.844 -15.516 -1.262 1 98.12 91 ALA A CA 1
ATOM 668 C C . ALA A 1 91 ? -5.082 -14.039 -0.966 1 98.12 91 ALA A C 1
ATOM 670 O O . ALA A 1 91 ? -4.211 -13.203 -1.215 1 98.12 91 ALA A O 1
ATOM 671 N N . GLY A 1 92 ? -6.25 -13.719 -0.462 1 96.88 92 GLY A N 1
ATOM 672 C CA . GLY A 1 92 ? -6.594 -12.336 -0.164 1 96.88 92 GLY A CA 1
ATOM 673 C C . GLY A 1 92 ? -7.863 -12.203 0.654 1 96.88 92 GLY A C 1
ATOM 674 O O . GLY A 1 92 ? -8.672 -13.133 0.714 1 96.88 92 GLY A O 1
ATOM 675 N N . VAL A 1 93 ? -7.973 -11.109 1.28 1 96.88 93 VAL A N 1
ATOM 676 C CA . VAL A 1 93 ? -9.172 -10.766 2.029 1 96.88 93 VAL A CA 1
ATOM 677 C C . VAL A 1 93 ? -9.562 -9.312 1.75 1 96.88 93 VAL A C 1
ATOM 679 O O . VAL A 1 93 ? -8.719 -8.5 1.379 1 96.88 93 VAL A O 1
ATOM 682 N N . GLY A 1 94 ? -10.867 -9.117 1.813 1 96 94 GLY A N 1
ATOM 683 C CA . GLY A 1 94 ? -11.383 -7.777 1.586 1 96 94 GLY A CA 1
ATOM 684 C C . GLY A 1 94 ? -11.836 -7.09 2.859 1 96 94 GLY A C 1
ATOM 685 O O . GLY A 1 94 ? -11.789 -7.68 3.941 1 96 94 GLY A O 1
ATOM 686 N N . LEU A 1 95 ? -12.125 -5.895 2.758 1 97 95 LEU A N 1
ATOM 687 C CA . LEU A 1 95 ? -12.75 -5.074 3.787 1 97 95 LEU A CA 1
ATOM 688 C C . LEU A 1 95 ? -13.523 -3.912 3.162 1 97 95 LEU A C 1
ATOM 690 O O . LEU A 1 95 ? -12.938 -3.086 2.455 1 97 95 LEU A O 1
ATOM 694 N N . VAL A 1 96 ? -14.828 -3.895 3.365 1 95.69 96 VAL A N 1
ATOM 695 C CA . VAL A 1 96 ? -15.68 -2.859 2.795 1 95.69 96 VAL A CA 1
ATOM 696 C C . VAL A 1 96 ? -16.453 -2.158 3.908 1 95.69 96 VAL A C 1
ATOM 698 O O . VAL A 1 96 ? -16.938 -2.807 4.844 1 95.69 96 VAL A O 1
ATOM 701 N N . GLY A 1 97 ? -16.578 -0.866 3.826 1 96.06 97 GLY A N 1
ATOM 702 C CA . GLY A 1 97 ? -17.312 -0.082 4.805 1 96.06 97 GLY A CA 1
ATOM 703 C C . GLY A 1 97 ? -16.672 1.258 5.105 1 96.06 97 GLY A C 1
ATOM 704 O O . GLY A 1 97 ? -15.602 1.571 4.57 1 96.06 97 GLY A O 1
ATOM 705 N N . PRO A 1 98 ? -17.328 2.043 5.895 1 96.31 98 PRO A N 1
ATOM 706 C CA . PRO A 1 98 ? -16.734 3.316 6.309 1 96.31 98 PRO A CA 1
ATOM 707 C C . PRO A 1 98 ? -15.391 3.141 7 1 96.31 98 PRO A C 1
ATOM 709 O O . PRO A 1 98 ? -15.203 2.197 7.77 1 96.31 98 PRO A O 1
ATOM 712 N N . LEU A 1 99 ? -14.484 3.998 6.695 1 97.25 99 LEU A N 1
ATOM 713 C CA . LEU A 1 99 ? -13.133 3.898 7.25 1 97.25 99 LEU A CA 1
ATOM 714 C C . LEU A 1 99 ? -13.172 3.959 8.773 1 97.25 99 LEU A C 1
ATOM 716 O O . LEU A 1 99 ? -12.398 3.275 9.445 1 97.25 99 LEU A O 1
ATOM 720 N N . GLU A 1 100 ? -14.094 4.703 9.305 1 97 100 GLU A N 1
ATOM 721 C CA . GLU A 1 100 ? -14.203 4.914 10.742 1 97 100 GLU A CA 1
ATOM 722 C C . GLU A 1 100 ? -14.523 3.609 11.469 1 97 100 GLU A C 1
ATOM 724 O O . GLU A 1 100 ? -14.281 3.488 12.672 1 97 100 GLU A O 1
ATOM 729 N N . SER A 1 101 ? -15.047 2.691 10.742 1 96.69 101 SER A N 1
ATOM 730 C CA . SER A 1 101 ? -15.5 1.456 11.375 1 96.69 101 SER A CA 1
ATOM 731 C C . SER A 1 101 ? -14.445 0.36 11.266 1 96.69 101 SER A C 1
ATOM 733 O O . SER A 1 101 ? -14.609 -0.72 11.836 1 96.69 101 SER A O 1
ATOM 735 N N . ALA A 1 102 ? -13.414 0.63 10.516 1 97.12 102 ALA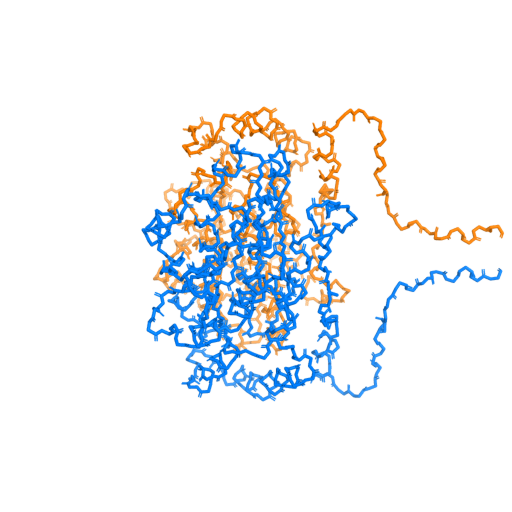 A N 1
ATOM 736 C CA . ALA A 1 102 ? -12.359 -0.373 10.359 1 97.12 102 ALA A CA 1
ATOM 737 C C 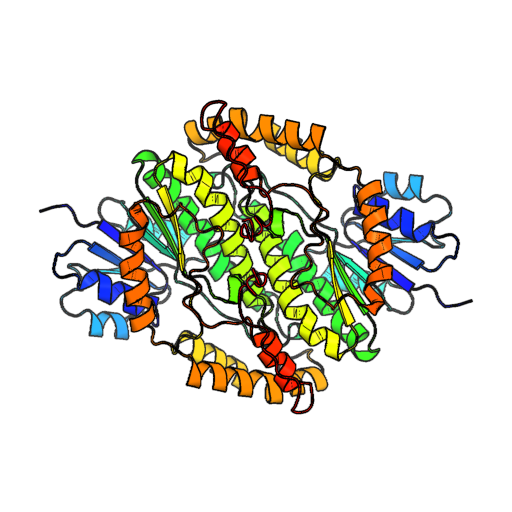. ALA A 1 102 ? -11.5 -0.47 11.609 1 97.12 102 ALA A C 1
ATOM 739 O O . ALA A 1 102 ? -10.836 0.494 11.992 1 97.12 102 ALA A O 1
ATOM 740 N N . SER A 1 103 ? -11.492 -1.57 12.242 1 96.69 103 SER A N 1
ATOM 741 C CA . SER A 1 103 ? -10.672 -1.767 13.43 1 96.69 103 SER A CA 1
ATOM 742 C C . SER A 1 103 ? -9.211 -2.018 13.055 1 96.69 103 SER A C 1
ATOM 744 O O . SER A 1 103 ? -8.914 -2.416 11.93 1 96.69 103 SER A O 1
ATOM 746 N N . GLU A 1 104 ? -8.352 -1.833 14.023 1 96.81 104 GLU A N 1
ATOM 747 C CA . GLU A 1 104 ? -6.934 -2.105 13.812 1 96.81 104 GLU A CA 1
ATOM 748 C C . GLU A 1 104 ? -6.707 -3.562 13.422 1 96.81 104 GLU A C 1
ATOM 750 O O . GLU A 1 104 ? -5.879 -3.857 12.555 1 96.81 104 GLU A O 1
ATOM 755 N N . ALA A 1 105 ? -7.41 -4.406 14.07 1 97.31 105 ALA A N 1
ATOM 756 C CA . ALA A 1 105 ? -7.266 -5.832 13.789 1 97.31 105 ALA A CA 1
ATOM 757 C C . ALA A 1 105 ? -7.703 -6.16 12.367 1 97.31 105 ALA A C 1
ATOM 759 O O . ALA A 1 105 ? -7.059 -6.957 11.68 1 97.31 105 ALA A O 1
ATOM 760 N N . GLU A 1 106 ? -8.805 -5.586 11.914 1 97.19 106 GLU A N 1
ATOM 761 C CA . GLU A 1 106 ? -9.297 -5.82 10.562 1 97.19 106 GLU A CA 1
ATOM 762 C C . GLU A 1 106 ? -8.312 -5.285 9.523 1 97.19 106 GLU A C 1
ATOM 764 O O . GLU A 1 106 ? -8.039 -5.949 8.516 1 97.19 106 GLU A O 1
ATOM 769 N N . VAL A 1 107 ? -7.805 -4.098 9.766 1 98.44 107 VAL A N 1
ATOM 770 C CA . VAL A 1 107 ? -6.828 -3.49 8.867 1 98.44 107 VAL A CA 1
ATOM 771 C C . VAL A 1 107 ? -5.586 -4.371 8.781 1 98.44 107 VAL A C 1
ATOM 773 O O . VAL A 1 107 ? -5.102 -4.668 7.688 1 98.44 107 VAL A O 1
ATOM 776 N N . GLN A 1 108 ? -5.133 -4.785 9.914 1 98.31 108 GLN A N 1
ATOM 777 C CA . GLN A 1 108 ? -3.947 -5.637 9.977 1 98.31 108 GLN A CA 1
ATOM 778 C C . GLN A 1 108 ? -4.172 -6.945 9.227 1 98.31 108 GLN A C 1
ATOM 780 O O . GLN A 1 108 ? -3.273 -7.43 8.531 1 98.31 108 GLN A O 1
ATOM 785 N N . ARG A 1 109 ? -5.297 -7.508 9.398 1 98 109 ARG A N 1
ATOM 786 C CA . ARG A 1 109 ? -5.617 -8.766 8.727 1 98 109 ARG A CA 1
ATOM 787 C C . ARG A 1 109 ? -5.527 -8.609 7.211 1 98 109 ARG A C 1
ATOM 789 O O . ARG A 1 109 ? -4.98 -9.477 6.523 1 98 109 ARG A O 1
ATOM 796 N N . VAL A 1 110 ? -6.051 -7.527 6.695 1 98.62 110 VAL A N 1
ATOM 797 C CA . VAL A 1 110 ? -6.023 -7.273 5.262 1 98.62 110 VAL A CA 1
ATOM 798 C C . VAL A 1 110 ? -4.578 -7.168 4.781 1 98.62 110 VAL A C 1
ATOM 800 O O . VAL A 1 110 ? -4.188 -7.832 3.818 1 98.62 110 VAL A O 1
ATOM 803 N N . PHE A 1 111 ? -3.762 -6.43 5.426 1 98.88 111 PHE A N 1
ATOM 804 C CA . PHE A 1 111 ? -2.389 -6.219 4.977 1 98.88 111 PHE A CA 1
ATOM 805 C C . PHE A 1 111 ? -1.546 -7.465 5.211 1 98.88 111 PHE A C 1
ATOM 807 O O . PHE A 1 111 ? -0.661 -7.781 4.41 1 98.88 111 PHE A O 1
ATOM 814 N N . ASP A 1 112 ? -1.815 -8.18 6.281 1 98.69 112 ASP A N 1
ATOM 815 C CA . ASP A 1 112 ? -1.079 -9.406 6.574 1 98.69 112 ASP A CA 1
ATOM 816 C C . ASP A 1 112 ? -1.261 -10.438 5.457 1 98.69 112 ASP A C 1
ATOM 818 O O . ASP A 1 112 ? -0.326 -11.164 5.121 1 98.69 112 ASP A O 1
ATOM 822 N N . THR A 1 113 ? -2.412 -10.453 4.949 1 98.62 113 THR A N 1
ATOM 823 C CA . THR A 1 113 ? -2.725 -11.438 3.916 1 98.62 113 THR A CA 1
ATOM 824 C C . THR A 1 113 ? -2.359 -10.906 2.535 1 98.62 113 THR A C 1
ATOM 826 O O . THR A 1 113 ? -1.59 -11.531 1.805 1 98.62 113 THR A O 1
ATOM 829 N N . ASN A 1 114 ? -2.842 -9.711 2.201 1 98.69 114 ASN A N 1
ATOM 830 C CA . ASN A 1 114 ? -2.783 -9.211 0.832 1 98.69 114 ASN A CA 1
ATOM 831 C C . ASN A 1 114 ? -1.391 -8.695 0.481 1 98.69 114 ASN A C 1
ATOM 833 O O . ASN A 1 114 ? -1.008 -8.672 -0.69 1 98.69 114 ASN A O 1
ATOM 837 N N . VAL A 1 115 ? -0.658 -8.219 1.485 1 98.81 115 VAL A N 1
ATOM 838 C CA . VAL A 1 115 ? 0.609 -7.555 1.2 1 98.81 115 VAL A CA 1
ATOM 839 C C . VAL A 1 115 ? 1.762 -8.359 1.795 1 98.81 115 VAL A C 1
ATOM 841 O O . VAL A 1 115 ? 2.605 -8.883 1.062 1 98.81 115 VAL A O 1
ATOM 844 N N . PHE A 1 116 ? 1.71 -8.57 3.088 1 98.81 116 PHE A N 1
ATOM 845 C CA . PHE A 1 116 ? 2.832 -9.219 3.752 1 98.81 116 PHE A CA 1
ATOM 846 C C . PHE A 1 116 ? 2.898 -10.695 3.381 1 98.81 116 PHE A C 1
ATOM 848 O O . PHE A 1 116 ? 3.982 -11.281 3.332 1 98.81 116 PHE A O 1
ATOM 855 N N . GLY A 1 117 ? 1.721 -11.305 3.16 1 98.81 117 GLY A N 1
ATOM 856 C CA . GLY A 1 117 ? 1.727 -12.672 2.664 1 98.81 117 GLY A CA 1
ATOM 857 C C . GLY A 1 117 ? 2.455 -12.82 1.342 1 98.81 117 GLY A C 1
ATOM 858 O O . GLY A 1 117 ? 3.223 -13.766 1.154 1 98.81 117 GLY A O 1
ATOM 859 N N . VAL A 1 118 ? 2.232 -11.875 0.422 1 98.56 118 VAL A N 1
ATOM 860 C CA . VAL A 1 118 ? 2.92 -11.852 -0.864 1 98.56 118 VAL A CA 1
ATOM 861 C C . VAL A 1 118 ? 4.422 -11.672 -0.645 1 98.56 118 VAL A C 1
ATOM 863 O O . VAL A 1 118 ? 5.234 -12.375 -1.249 1 98.56 118 VAL A O 1
ATOM 866 N N . LEU A 1 119 ? 4.738 -10.75 0.214 1 98.5 119 LEU A N 1
ATOM 867 C CA . LEU A 1 119 ? 6.137 -10.461 0.514 1 98.5 119 LEU A CA 1
ATOM 868 C C . LEU A 1 119 ? 6.836 -11.695 1.082 1 98.5 119 LEU A C 1
ATOM 870 O O . LEU A 1 119 ? 7.906 -12.078 0.605 1 98.5 119 LEU A O 1
ATOM 874 N N . ARG A 1 120 ? 6.25 -12.336 2.025 1 98.12 120 ARG A N 1
ATOM 875 C CA . ARG A 1 120 ? 6.844 -13.469 2.73 1 98.12 120 ARG A CA 1
ATOM 876 C C . ARG A 1 120 ? 7.121 -14.625 1.773 1 98.12 120 ARG A C 1
ATOM 878 O O . ARG A 1 120 ? 8.227 -15.164 1.745 1 98.12 120 ARG A O 1
ATOM 885 N N . LEU A 1 121 ? 6.148 -14.977 1.043 1 98.62 121 LEU A N 1
ATOM 886 C CA . LEU A 1 121 ? 6.293 -16.109 0.138 1 98.62 121 LEU A CA 1
ATOM 887 C C . LEU A 1 121 ? 7.246 -15.773 -1.005 1 98.62 121 LEU A C 1
ATOM 889 O O . LEU A 1 121 ? 8.031 -16.625 -1.432 1 98.62 121 LEU A O 1
ATOM 893 N N . THR A 1 122 ? 7.195 -14.539 -1.525 1 98.12 122 THR A N 1
ATOM 894 C CA . THR A 1 122 ? 8.125 -14.102 -2.561 1 98.12 122 THR A CA 1
ATOM 895 C C . THR A 1 122 ? 9.562 -14.156 -2.055 1 98.12 122 THR A C 1
ATOM 897 O O . THR A 1 122 ? 10.445 -14.695 -2.725 1 98.12 122 THR A O 1
ATOM 900 N N . GLN A 1 123 ? 9.797 -13.625 -0.871 1 98.06 123 GLN A N 1
ATOM 901 C CA . GLN A 1 123 ? 11.133 -13.648 -0.287 1 98.06 123 GLN A CA 1
ATOM 902 C C . GLN A 1 123 ? 11.656 -15.078 -0.174 1 98.06 123 GLN A C 1
ATOM 904 O O . GLN A 1 123 ? 12.836 -15.328 -0.414 1 98.06 123 GLN A O 1
ATOM 909 N N . ALA A 1 124 ? 10.789 -15.977 0.193 1 97.88 124 ALA A N 1
ATOM 910 C CA . ALA A 1 124 ? 11.188 -17.375 0.394 1 97.88 124 ALA A CA 1
ATOM 911 C C . ALA A 1 124 ? 11.555 -18.031 -0.93 1 97.88 124 ALA A C 1
ATOM 913 O O . ALA A 1 124 ? 12.383 -18.938 -0.964 1 97.88 124 ALA A O 1
ATOM 914 N N . LEU A 1 125 ? 11.008 -17.578 -2.018 1 98.12 125 LEU A N 1
ATOM 915 C CA . LEU A 1 125 ? 11.164 -18.266 -3.295 1 98.12 125 LEU A CA 1
ATOM 916 C C . LEU A 1 125 ? 12.266 -17.609 -4.129 1 98.12 125 LEU A C 1
ATOM 918 O O . LEU A 1 125 ? 12.812 -18.25 -5.031 1 98.12 125 LEU A O 1
ATOM 922 N N . LEU A 1 126 ? 12.609 -16.359 -3.844 1 97.5 126 LEU A N 1
ATOM 923 C CA . LEU A 1 126 ? 13.5 -15.57 -4.684 1 97.5 126 LEU A CA 1
ATOM 924 C C . LEU A 1 126 ? 14.859 -16.25 -4.816 1 97.5 126 LEU A C 1
ATOM 926 O O . LEU A 1 126 ? 15.398 -16.359 -5.922 1 97.5 126 LEU A O 1
ATOM 930 N N . PRO A 1 127 ? 15.422 -16.766 -3.705 1 97.19 127 PRO A N 1
ATOM 931 C CA . PRO A 1 127 ? 16.766 -17.344 -3.834 1 97.19 127 PRO A CA 1
ATOM 932 C C . PRO A 1 127 ? 16.812 -18.484 -4.848 1 97.19 127 PRO A C 1
ATOM 934 O O . PRO A 1 127 ? 17.703 -18.5 -5.707 1 97.19 127 PRO A O 1
ATOM 937 N N . GLN A 1 128 ? 15.883 -19.391 -4.809 1 97.19 128 GLN A N 1
ATOM 938 C CA . GLN A 1 128 ? 15.945 -20.516 -5.73 1 97.19 128 GLN A CA 1
ATOM 939 C C . GLN A 1 128 ? 15.633 -20.094 -7.156 1 97.19 128 GLN A C 1
ATOM 941 O O . GLN A 1 128 ? 16.219 -20.609 -8.109 1 97.19 128 GLN A O 1
ATOM 946 N N . MET A 1 129 ? 14.766 -19.141 -7.371 1 97.19 129 MET A N 1
ATOM 947 C CA . MET A 1 129 ? 14.438 -18.641 -8.703 1 97.19 129 MET A CA 1
ATOM 948 C C . MET A 1 129 ? 15.617 -17.906 -9.32 1 97.19 129 MET A C 1
ATOM 950 O O . MET A 1 129 ? 15.922 -18.078 -10.5 1 97.19 129 MET A O 1
ATOM 954 N N . LYS A 1 130 ? 16.25 -17.109 -8.508 1 96.94 130 LYS A N 1
ATOM 955 C CA . LYS A 1 130 ? 17.422 -16.375 -8.992 1 96.94 130 LYS A CA 1
ATOM 956 C C . LYS A 1 130 ? 18.578 -17.328 -9.312 1 96.94 130 LYS A C 1
ATOM 958 O O . LYS A 1 130 ? 19.25 -17.156 -10.328 1 96.94 130 LYS A O 1
ATOM 963 N N . GLN A 1 131 ? 18.781 -18.266 -8.453 1 97 131 GLN A N 1
ATOM 964 C CA . GLN A 1 131 ? 19.859 -19.219 -8.641 1 97 131 GLN A CA 1
ATOM 965 C C . GLN A 1 131 ? 19.703 -19.969 -9.961 1 97 131 GLN A C 1
ATOM 967 O O . GLN A 1 131 ? 20.672 -20.125 -10.711 1 97 131 GLN A O 1
ATOM 972 N N . ARG A 1 132 ? 18.562 -20.406 -10.266 1 95.88 132 ARG A N 1
ATOM 973 C CA . ARG A 1 132 ? 18.344 -21.188 -11.484 1 95.88 132 ARG A CA 1
ATOM 974 C C . ARG A 1 132 ? 18.047 -20.281 -12.672 1 95.88 132 ARG A C 1
ATOM 976 O O . ARG A 1 132 ? 17.859 -20.75 -13.797 1 95.88 132 ARG A O 1
ATOM 983 N N . ARG A 1 133 ? 17.906 -18.953 -12.43 1 96.06 133 ARG A N 1
ATOM 984 C CA . ARG A 1 133 ? 17.625 -17.922 -13.43 1 96.06 133 ARG A CA 1
ATOM 985 C C . ARG A 1 133 ? 16.375 -18.25 -14.219 1 96.06 133 ARG A C 1
ATOM 987 O O . ARG A 1 133 ? 16.375 -18.219 -15.453 1 96.06 133 ARG A O 1
ATOM 994 N N . SER A 1 134 ? 15.414 -18.641 -13.477 1 94.38 134 SER A N 1
ATOM 995 C CA . SER A 1 134 ? 14.094 -18.953 -14.023 1 94.38 134 SER A CA 1
ATOM 996 C C . SER A 1 134 ? 13.023 -18.906 -12.938 1 94.38 134 SER A C 1
ATOM 998 O O . SER A 1 134 ? 13.195 -19.469 -11.859 1 94.38 134 SER A O 1
ATOM 1000 N N . GLY A 1 135 ? 11.938 -18.188 -13.203 1 93.06 135 GLY A N 1
ATOM 1001 C CA . GLY A 1 135 ? 10.828 -18.062 -12.273 1 93.06 135 GLY A CA 1
ATOM 1002 C C . GLY A 1 135 ? 9.797 -17.047 -12.703 1 93.06 135 GLY A C 1
ATOM 1003 O O . GLY A 1 135 ? 10.094 -16.156 -13.508 1 93.06 135 GLY A O 1
ATOM 1004 N N . HIS A 1 136 ? 8.633 -17.25 -12.227 1 91.19 136 HIS A N 1
ATOM 1005 C CA . HIS A 1 136 ? 7.543 -16.328 -12.539 1 91.19 136 HIS A CA 1
ATOM 1006 C C . HIS A 1 136 ? 6.672 -16.078 -11.312 1 91.19 136 HIS A C 1
ATOM 1008 O O . HIS A 1 136 ? 6.145 -17.031 -10.711 1 91.19 136 HIS A O 1
ATOM 1014 N N . ILE A 1 137 ? 6.625 -14.859 -10.969 1 92.56 137 ILE A N 1
ATOM 1015 C CA . ILE A 1 137 ? 5.793 -14.43 -9.852 1 92.56 137 ILE A CA 1
ATOM 1016 C C . ILE A 1 137 ? 4.535 -13.742 -10.375 1 92.56 137 ILE A C 1
ATOM 1018 O O . ILE A 1 137 ? 4.621 -12.695 -11.023 1 92.56 137 ILE A O 1
ATOM 1022 N N . VAL A 1 138 ? 3.4 -14.352 -10.109 1 89.44 138 VAL A N 1
ATOM 1023 C CA . VAL A 1 138 ? 2.109 -13.797 -10.508 1 89.44 138 VAL A CA 1
ATOM 1024 C C . VAL A 1 138 ? 1.337 -13.344 -9.273 1 89.44 138 VAL A C 1
ATOM 1026 O O . VAL A 1 138 ? 1.174 -14.102 -8.32 1 89.44 138 VAL A O 1
ATOM 1029 N N . VAL A 1 139 ? 0.897 -12.125 -9.297 1 91.25 139 VAL A N 1
ATOM 1030 C CA . VAL A 1 139 ? 0.133 -11.602 -8.172 1 91.25 139 VAL A CA 1
ATOM 1031 C C . VAL A 1 139 ? -1.259 -11.188 -8.633 1 91.25 139 VAL A C 1
ATOM 1033 O O . VAL A 1 139 ? -1.395 -10.398 -9.578 1 91.25 139 VAL A O 1
ATOM 1036 N N . VAL A 1 140 ? -2.266 -11.766 -8.008 1 89.25 140 VAL A N 1
ATOM 1037 C CA . VAL A 1 140 ? -3.643 -11.359 -8.281 1 89.25 140 VAL A CA 1
ATOM 1038 C C . VAL A 1 140 ? -3.982 -10.109 -7.477 1 89.25 140 VAL A C 1
ATOM 1040 O O . VAL A 1 140 ? -4.301 -10.195 -6.289 1 89.25 140 VAL A O 1
ATOM 1043 N N . SER A 1 141 ? -3.881 -9.016 -8.102 1 89.19 141 SER A N 1
ATOM 1044 C CA . SER A 1 141 ? -4.246 -7.734 -7.512 1 89.19 141 SER A CA 1
ATOM 1045 C C . SER A 1 141 ? -5.727 -7.43 -7.719 1 89.19 141 SER A C 1
ATOM 1047 O O . SER A 1 141 ? -6.59 -8.195 -7.289 1 89.19 141 SER A O 1
ATOM 1049 N N . SER A 1 142 ? -6.09 -6.316 -8.172 1 83.56 142 SER A N 1
ATOM 1050 C CA . SER A 1 142 ? -7.449 -5.836 -8.406 1 83.56 142 SER A CA 1
ATOM 1051 C C . SER A 1 142 ? -7.441 -4.527 -9.195 1 83.56 142 SER A C 1
ATOM 1053 O O . SER A 1 142 ? -6.441 -3.809 -9.203 1 83.56 142 SER A O 1
ATOM 1055 N N . VAL A 1 143 ? -8.523 -4.309 -9.859 1 74.38 143 VAL A N 1
ATOM 1056 C CA . VAL A 1 143 ? -8.695 -2.975 -10.422 1 74.38 143 VAL A CA 1
ATOM 1057 C C . VAL A 1 143 ? -8.562 -1.925 -9.32 1 74.38 143 VAL A C 1
ATOM 1059 O O . VAL A 1 143 ? -8.172 -0.787 -9.578 1 74.38 143 VAL A O 1
ATOM 1062 N N . MET A 1 144 ? -8.82 -2.352 -8.109 1 81.94 144 MET A N 1
ATOM 1063 C CA . MET A 1 144 ? -8.711 -1.458 -6.961 1 81.94 144 MET A CA 1
ATOM 1064 C C . MET A 1 144 ? -7.254 -1.269 -6.551 1 81.94 144 MET A C 1
ATOM 1066 O O . MET A 1 144 ? -6.961 -0.556 -5.59 1 81.94 144 MET A O 1
ATOM 1070 N N . GLY A 1 145 ? -6.355 -1.871 -7.25 1 84.19 145 GLY A N 1
ATOM 1071 C CA . GLY A 1 145 ? -4.938 -1.562 -7.145 1 84.19 145 GLY A CA 1
ATOM 1072 C C . GLY A 1 145 ? -4.496 -0.451 -8.078 1 84.19 145 GLY A C 1
ATOM 1073 O O . GLY A 1 145 ? -3.395 0.082 -7.941 1 84.19 145 GLY A O 1
ATOM 1074 N N . LEU A 1 146 ? -5.398 -0.118 -8.914 1 73.81 146 LEU A N 1
ATOM 1075 C CA . LEU A 1 146 ? -5.113 0.899 -9.922 1 73.81 146 LEU A CA 1
ATOM 1076 C C . LEU A 1 146 ? -5.871 2.188 -9.625 1 73.81 146 LEU A C 1
ATOM 1078 O O . LEU A 1 146 ? -5.422 3.277 -9.984 1 73.81 146 LEU A O 1
ATOM 1082 N N . GLN A 1 147 ? -6.965 1.937 -8.984 1 76.12 147 GLN A N 1
ATOM 1083 C CA . GLN A 1 147 ? -7.832 3.07 -8.68 1 76.12 147 GLN A CA 1
ATOM 1084 C C . GLN A 1 147 ? -8.516 2.891 -7.324 1 76.12 147 GLN A C 1
ATOM 1086 O O . GLN A 1 147 ? -9.031 1.812 -7.023 1 76.12 147 GLN A O 1
ATOM 1091 N N . GLY A 1 148 ? -8.531 3.984 -6.609 1 79.44 148 GLY A N 1
ATOM 1092 C CA . GLY A 1 148 ? -9.266 3.961 -5.359 1 79.44 148 GLY A CA 1
ATOM 1093 C C . GLY A 1 148 ? -10.773 3.875 -5.559 1 79.44 148 GLY A C 1
ATOM 1094 O O . GLY A 1 148 ? -11.305 4.41 -6.531 1 79.44 148 GLY A O 1
ATOM 1095 N N . VAL A 1 149 ? -11.422 3.229 -4.648 1 80.81 149 VAL A N 1
ATOM 1096 C CA . VAL A 1 149 ? -12.875 3.1 -4.664 1 80.81 149 VAL A CA 1
ATOM 1097 C C . VAL A 1 149 ? -13.438 3.439 -3.287 1 80.81 149 VAL A C 1
ATOM 1099 O O . VAL A 1 149 ? -12.969 2.928 -2.271 1 80.81 149 VAL A O 1
ATOM 1102 N N . VAL A 1 150 ? -14.422 4.227 -3.307 1 85.5 150 VAL A N 1
ATOM 1103 C CA . VAL A 1 150 ? -15.047 4.684 -2.068 1 85.5 150 VAL A CA 1
ATOM 1104 C C . VAL A 1 150 ? -15.461 3.48 -1.224 1 85.5 150 VAL A C 1
ATOM 1106 O O . VAL A 1 150 ? -15.969 2.488 -1.751 1 85.5 150 VAL A O 1
ATOM 1109 N N . PHE A 1 151 ? -15.25 3.514 0.095 1 92 151 PHE A N 1
ATOM 1110 C CA . PHE A 1 151 ? -15.633 2.549 1.119 1 92 151 PHE A CA 1
ATOM 1111 C C . PHE A 1 151 ? -14.812 1.274 0.997 1 92 151 PHE A C 1
ATOM 1113 O O . PHE A 1 151 ? -15.086 0.28 1.67 1 92 151 PHE A O 1
ATOM 1120 N N . ASN A 1 152 ? -13.867 1.287 0.052 1 93.62 152 ASN A N 1
ATOM 1121 C CA . ASN A 1 152 ? -12.867 0.226 -0.051 1 93.62 152 ASN A CA 1
ATOM 1122 C C . ASN A 1 152 ? -11.469 0.74 0.265 1 93.62 152 ASN A C 1
ATOM 1124 O O . ASN A 1 152 ? -10.492 0.332 -0.37 1 93.62 152 ASN A O 1
ATOM 1128 N N . ASP A 1 153 ? -11.383 1.608 1.217 1 95 153 ASP A N 1
ATOM 1129 C CA . ASP A 1 153 ? -10.18 2.379 1.485 1 95 153 ASP A CA 1
ATOM 1130 C C . ASP A 1 153 ? -9.016 1.463 1.855 1 95 153 ASP A C 1
ATOM 1132 O O . ASP A 1 153 ? -7.941 1.535 1.25 1 95 153 ASP A O 1
ATOM 1136 N N . VAL A 1 154 ? -9.281 0.572 2.799 1 98.38 154 VAL A N 1
ATOM 1137 C CA . VAL A 1 154 ? -8.234 -0.301 3.316 1 98.38 154 VAL A CA 1
ATOM 1138 C C . VAL A 1 154 ? -7.879 -1.359 2.273 1 98.38 154 VAL A C 1
ATOM 1140 O O . VAL A 1 154 ? -6.703 -1.638 2.039 1 98.38 154 VAL A O 1
ATOM 1143 N N . TYR A 1 155 ? -8.891 -1.885 1.631 1 97.75 155 TYR A N 1
ATOM 1144 C CA . TYR A 1 155 ? -8.648 -2.889 0.6 1 97.75 155 TYR A CA 1
ATOM 1145 C C . TYR A 1 155 ? -7.879 -2.295 -0.573 1 97.75 155 TYR A C 1
ATOM 1147 O O . TYR A 1 155 ? -6.875 -2.861 -1.015 1 97.75 155 TYR A O 1
ATOM 1155 N N . ALA A 1 156 ? -8.336 -1.172 -1.1 1 92.06 156 ALA A N 1
ATOM 1156 C CA . ALA A 1 156 ? -7.633 -0.5 -2.189 1 92.06 156 ALA A CA 1
ATOM 1157 C C . ALA A 1 156 ? -6.188 -0.191 -1.806 1 92.06 156 ALA A C 1
ATOM 1159 O O . ALA A 1 156 ? -5.27 -0.391 -2.605 1 92.06 156 ALA A O 1
ATOM 1160 N N . ALA A 1 157 ? -6.004 0.312 -0.611 1 97.75 157 ALA A N 1
ATOM 1161 C CA . ALA A 1 157 ? -4.652 0.59 -0.135 1 97.75 157 ALA A CA 1
ATOM 1162 C C . ALA A 1 157 ? -3.771 -0.651 -0.235 1 97.75 157 ALA A C 1
ATOM 1164 O O . ALA A 1 157 ? -2.625 -0.572 -0.684 1 97.75 157 ALA A O 1
ATOM 1165 N N . SER A 1 158 ? -4.266 -1.779 0.196 1 98.69 158 SER A N 1
ATOM 1166 C CA . SER A 1 158 ? -3.494 -3.018 0.16 1 98.69 158 SER A CA 1
ATOM 1167 C C . SER A 1 158 ? -3.164 -3.424 -1.272 1 98.69 158 SER A C 1
ATOM 1169 O O . SER A 1 158 ? -2.059 -3.889 -1.553 1 98.69 158 SER A O 1
ATOM 1171 N N . LYS A 1 159 ? -4.105 -3.273 -2.127 1 95.38 159 LYS A N 1
ATOM 1172 C CA . LYS A 1 159 ? -3.879 -3.664 -3.516 1 95.38 159 LYS A CA 1
ATOM 1173 C C . LYS A 1 159 ? -2.959 -2.672 -4.223 1 95.38 159 LYS A C 1
ATOM 1175 O O . LYS A 1 159 ? -2.158 -3.059 -5.078 1 95.38 159 LYS A O 1
ATOM 1180 N N . PHE A 1 160 ? -3.029 -1.373 -3.883 1 90.62 160 PHE A N 1
ATOM 1181 C CA . PHE A 1 160 ? -2.021 -0.421 -4.332 1 90.62 160 PHE A CA 1
ATOM 1182 C C . PHE A 1 160 ? -0.634 -0.838 -3.861 1 90.62 160 PHE A C 1
ATOM 1184 O O . PHE A 1 160 ? 0.335 -0.759 -4.617 1 90.62 160 PHE A O 1
ATOM 1191 N N . ALA A 1 161 ? -0.593 -1.253 -2.637 1 98.25 161 ALA A N 1
ATOM 1192 C CA . ALA A 1 161 ? 0.691 -1.639 -2.057 1 98.25 161 ALA A CA 1
ATOM 1193 C C . ALA A 1 161 ? 1.344 -2.756 -2.865 1 98.25 161 ALA A 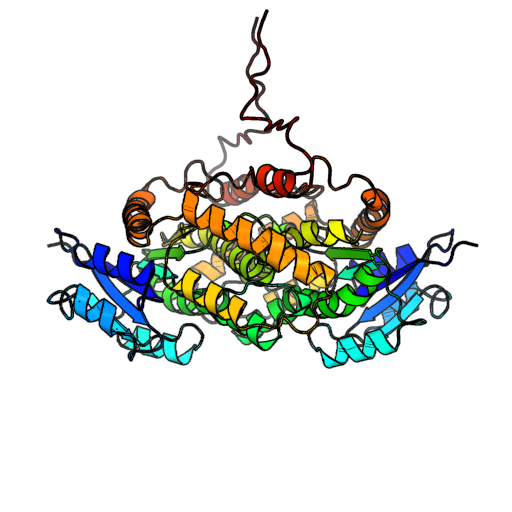C 1
ATOM 1195 O O . ALA A 1 161 ? 2.543 -2.707 -3.15 1 98.25 161 ALA A O 1
ATOM 1196 N N . VAL A 1 162 ? 0.597 -3.729 -3.244 1 96.25 162 VAL A N 1
ATOM 1197 C CA . VAL A 1 162 ? 1.163 -4.863 -3.965 1 96.25 162 VAL A CA 1
ATOM 1198 C C . VAL A 1 162 ? 1.584 -4.43 -5.367 1 96.25 162 VAL A C 1
ATOM 1200 O O . VAL A 1 162 ? 2.568 -4.934 -5.91 1 96.25 162 VAL A O 1
ATOM 1203 N N . GLU A 1 163 ? 0.841 -3.469 -5.938 1 86.88 163 GLU A N 1
ATOM 1204 C CA . GLU A 1 163 ? 1.272 -2.898 -7.211 1 86.88 163 GLU A CA 1
ATOM 1205 C C . GLU A 1 163 ? 2.656 -2.268 -7.094 1 86.88 163 GLU A C 1
ATOM 1207 O O . GLU A 1 163 ? 3.535 -2.527 -7.918 1 86.88 163 GLU A O 1
ATOM 1212 N N . GLY A 1 164 ? 2.791 -1.415 -6.09 1 88.94 164 GLY A N 1
ATOM 1213 C CA . GLY A 1 164 ? 4.078 -0.778 -5.863 1 88.94 164 GLY A CA 1
ATOM 1214 C C . GLY A 1 164 ? 5.199 -1.769 -5.602 1 88.94 164 GLY A C 1
ATOM 1215 O O . GLY A 1 164 ? 6.309 -1.612 -6.113 1 88.94 164 GLY A O 1
ATOM 1216 N N . LEU A 1 165 ? 4.918 -2.816 -4.848 1 94.94 165 LEU A N 1
ATOM 1217 C CA . LEU A 1 165 ? 5.879 -3.871 -4.551 1 94.94 165 LEU A CA 1
ATOM 1218 C C . LEU A 1 165 ? 6.336 -4.566 -5.828 1 94.94 165 LEU A C 1
ATOM 1220 O O . LEU A 1 165 ? 7.539 -4.703 -6.07 1 94.94 165 LEU A O 1
ATOM 1224 N N . CYS A 1 166 ? 5.383 -4.941 -6.641 1 89.06 166 CYS A N 1
ATOM 1225 C CA . CYS A 1 166 ? 5.664 -5.711 -7.848 1 89.06 166 CYS A CA 1
ATOM 1226 C C . CYS A 1 166 ? 6.395 -4.859 -8.883 1 89.06 166 CYS A C 1
ATOM 1228 O O . CYS A 1 166 ? 7.324 -5.332 -9.531 1 89.06 166 CYS A O 1
ATOM 1230 N N . GLU A 1 167 ? 5.996 -3.625 -9.016 1 82.06 167 GLU A N 1
ATOM 1231 C CA . GLU A 1 167 ? 6.668 -2.729 -9.953 1 82.06 167 GLU A CA 1
ATOM 1232 C C . GLU A 1 167 ? 8.133 -2.535 -9.578 1 82.06 167 GLU A C 1
ATOM 1234 O O . GLU A 1 167 ? 9 -2.461 -10.453 1 82.06 167 GLU A O 1
ATOM 1239 N N . SER A 1 168 ? 8.352 -2.406 -8.312 1 85.81 168 SER A N 1
ATOM 1240 C CA . SER A 1 168 ? 9.719 -2.191 -7.84 1 85.81 168 SER A CA 1
ATOM 1241 C C . SER A 1 168 ? 10.57 -3.439 -8.031 1 85.81 168 SER A C 1
ATOM 1243 O O . SER A 1 168 ? 11.766 -3.344 -8.328 1 85.81 168 SER A O 1
ATOM 1245 N N . LEU A 1 169 ? 9.945 -4.559 -7.953 1 88.56 169 LEU A N 1
ATOM 1246 C CA . LEU A 1 169 ? 10.664 -5.824 -7.984 1 88.56 169 LEU A CA 1
ATOM 1247 C C . LEU A 1 169 ? 10.906 -6.277 -9.422 1 88.56 169 LEU A C 1
ATOM 1249 O O . LEU A 1 169 ? 11.906 -6.949 -9.703 1 88.56 169 LEU A O 1
ATOM 1253 N N . ALA A 1 170 ? 10.039 -5.965 -10.305 1 81.44 170 ALA A N 1
ATOM 1254 C CA . ALA A 1 170 ? 10.016 -6.504 -11.656 1 81.44 170 ALA A CA 1
ATOM 1255 C C . ALA A 1 170 ? 11.336 -6.23 -12.375 1 81.44 170 ALA A C 1
ATOM 1257 O O . ALA A 1 170 ? 11.914 -7.129 -13 1 81.44 170 ALA A O 1
ATOM 1258 N N . VAL A 1 171 ? 11.844 -5.016 -12.211 1 71.38 171 VAL A N 1
ATOM 1259 C CA . VAL A 1 171 ? 13.023 -4.609 -12.969 1 71.38 171 VAL A CA 1
ATOM 1260 C C . VAL A 1 171 ? 14.242 -5.395 -12.492 1 71.38 171 VAL A C 1
ATOM 1262 O O . VAL A 1 171 ? 15.008 -5.922 -13.305 1 71.38 171 VAL A O 1
ATOM 1265 N N . GLN A 1 172 ? 14.445 -5.531 -11.25 1 81.12 172 GLN A N 1
ATOM 1266 C CA . GLN A 1 172 ? 15.594 -6.242 -10.688 1 81.12 172 GLN A CA 1
ATOM 1267 C C . GLN A 1 172 ? 15.547 -7.723 -11.047 1 81.12 172 GLN A C 1
ATOM 1269 O O . GLN A 1 172 ? 16.594 -8.328 -11.32 1 81.12 172 GLN A O 1
ATOM 1274 N N . LEU A 1 173 ? 14.375 -8.25 -11.125 1 87.38 173 LEU A N 1
ATOM 1275 C CA . LEU A 1 173 ? 14.242 -9.688 -11.305 1 87.38 173 LEU A CA 1
ATOM 1276 C C . LEU A 1 173 ? 14.461 -10.07 -12.766 1 87.38 173 LEU A C 1
ATOM 1278 O O . LEU A 1 173 ? 14.82 -11.219 -13.062 1 87.38 173 LEU A O 1
ATOM 1282 N N . LEU A 1 174 ? 14.273 -9.07 -13.617 1 78.56 174 LEU A N 1
ATOM 1283 C CA . LEU A 1 174 ? 14.562 -9.312 -15.023 1 78.56 174 LEU A CA 1
ATOM 1284 C C . LEU A 1 174 ? 16.016 -9.703 -15.227 1 78.56 174 LEU A C 1
ATOM 1286 O O . LEU A 1 174 ? 16.328 -10.523 -16.094 1 78.56 174 LEU A O 1
ATOM 1290 N N . HIS A 1 175 ? 16.859 -9.117 -14.422 1 83.12 175 HIS A N 1
ATOM 1291 C CA . HIS A 1 175 ? 18.297 -9.414 -14.469 1 83.12 175 HIS A CA 1
ATOM 1292 C C . HIS A 1 175 ? 18.562 -10.891 -14.195 1 83.12 175 HIS A C 1
ATOM 1294 O O . HIS A 1 175 ? 19.547 -11.445 -14.672 1 83.12 175 HIS A O 1
ATOM 1300 N N . PHE A 1 176 ? 17.656 -11.57 -13.57 1 91.62 176 PHE A N 1
ATOM 1301 C CA . PHE A 1 176 ? 17.812 -12.969 -13.195 1 91.62 176 PHE A CA 1
ATOM 1302 C C . PHE A 1 176 ? 16.891 -13.859 -14.023 1 91.62 176 PHE A C 1
ATOM 1304 O O . PHE A 1 176 ? 16.703 -15.031 -13.703 1 91.62 176 PHE A O 1
ATOM 1311 N N . ASN A 1 177 ? 16.266 -13.25 -15.016 1 89.38 177 ASN A N 1
ATOM 1312 C CA . ASN A 1 177 ? 15.312 -13.969 -15.844 1 89.38 177 ASN A CA 1
ATOM 1313 C C . ASN A 1 177 ? 14.133 -14.484 -15.023 1 89.38 177 ASN A C 1
ATOM 1315 O O . ASN A 1 177 ? 13.68 -15.617 -15.219 1 89.38 177 ASN A O 1
ATOM 1319 N N . VAL A 1 178 ? 13.828 -13.805 -14.008 1 90.69 178 VAL A N 1
ATOM 1320 C CA . VAL A 1 178 ? 12.617 -14.008 -13.219 1 90.69 178 VAL A CA 1
ATOM 1321 C C . VAL A 1 178 ? 11.586 -12.93 -13.555 1 90.69 178 VAL A C 1
ATOM 1323 O O . VAL A 1 178 ? 11.93 -11.742 -13.633 1 90.69 178 VAL A O 1
ATOM 1326 N N . PHE A 1 179 ? 10.344 -13.305 -13.711 1 84.62 179 PHE A N 1
ATOM 1327 C CA . PHE A 1 179 ? 9.336 -12.367 -14.195 1 84.62 179 PHE A CA 1
ATOM 1328 C C . PHE A 1 179 ? 8.273 -12.117 -13.141 1 84.62 179 PHE A C 1
ATOM 1330 O O . PHE A 1 179 ? 8.023 -12.977 -12.289 1 84.62 179 PHE A O 1
ATOM 1337 N N . VAL A 1 180 ? 7.715 -10.938 -13.188 1 86.94 180 VAL A N 1
ATOM 1338 C CA . VAL A 1 180 ? 6.621 -10.555 -12.305 1 86.94 180 VAL A CA 1
ATOM 1339 C C . VAL A 1 180 ? 5.414 -10.117 -13.133 1 86.94 180 VAL A C 1
ATOM 1341 O O . VAL A 1 180 ? 5.547 -9.32 -14.062 1 86.94 180 VAL A O 1
ATOM 1344 N N . SER A 1 181 ? 4.254 -10.68 -12.82 1 83.31 181 SER A N 1
ATOM 1345 C CA . SER A 1 181 ? 3.014 -10.32 -13.492 1 83.31 181 SER A CA 1
ATOM 1346 C C . SER A 1 181 ? 1.92 -9.961 -12.492 1 83.31 181 SER A C 1
ATOM 1348 O O . SER A 1 181 ? 1.797 -10.602 -11.445 1 83.31 181 SER A O 1
ATOM 1350 N N . LEU A 1 182 ? 1.222 -8.961 -12.844 1 81.88 182 LEU A N 1
ATOM 1351 C CA . LEU A 1 182 ? 0.057 -8.555 -12.062 1 81.88 182 LEU A CA 1
ATOM 1352 C C . LEU A 1 182 ? -1.235 -8.891 -12.797 1 81.88 182 LEU A C 1
ATOM 1354 O O . LEU A 1 182 ? -1.363 -8.617 -13.992 1 81.88 182 LEU A O 1
ATOM 1358 N N . VAL A 1 183 ? -2.156 -9.562 -12.109 1 81.56 183 VAL A N 1
ATOM 1359 C CA . VAL A 1 183 ? -3.512 -9.789 -12.594 1 81.56 183 VAL A CA 1
ATOM 1360 C C . VAL A 1 183 ? -4.484 -8.859 -11.867 1 81.56 183 VAL A C 1
ATOM 1362 O O . VAL A 1 183 ? -4.547 -8.859 -10.633 1 81.56 183 VAL A O 1
ATOM 1365 N N . GLU A 1 184 ? -5.188 -8.086 -12.555 1 80.75 184 GLU A N 1
ATOM 1366 C CA . GLU A 1 184 ? -6.051 -7.07 -11.961 1 80.75 184 GLU A CA 1
ATOM 1367 C C . GLU A 1 184 ? -7.512 -7.289 -12.344 1 80.75 184 GLU A C 1
ATOM 1369 O O . GLU A 1 184 ? -8.047 -6.574 -13.188 1 80.75 184 GLU A O 1
ATOM 1374 N N . PRO A 1 185 ? -8.117 -8.172 -11.688 1 80.62 185 PRO A N 1
ATOM 1375 C CA . PRO A 1 185 ? -9.516 -8.445 -12.016 1 80.62 185 PRO A CA 1
ATOM 1376 C C . PRO A 1 185 ? -10.453 -7.32 -11.578 1 80.62 185 PRO A C 1
ATOM 1378 O O . PRO A 1 185 ? -10.203 -6.656 -10.562 1 80.62 185 PRO A O 1
ATOM 1381 N N . GLY A 1 186 ? -11.492 -7.102 -12.414 1 78.56 186 GLY A N 1
ATOM 1382 C CA . GLY A 1 186 ? -12.641 -6.348 -11.938 1 78.56 186 GLY A CA 1
ATOM 1383 C C . GLY A 1 186 ? -13.555 -7.16 -11.055 1 78.56 186 GLY A C 1
ATOM 1384 O O . GLY A 1 186 ? -13.102 -8.023 -10.297 1 78.56 186 GLY A O 1
ATOM 1385 N N . PRO A 1 187 ? -14.828 -6.863 -11.117 1 80.94 187 PRO A N 1
ATOM 1386 C CA . PRO A 1 187 ? -15.773 -7.625 -10.289 1 80.94 187 PRO A CA 1
ATOM 1387 C C . PRO A 1 187 ? -15.805 -9.109 -10.656 1 80.94 187 PRO A C 1
ATOM 1389 O O . PRO A 1 187 ? -15.914 -9.453 -11.828 1 80.94 187 PRO A O 1
ATOM 1392 N N . VAL A 1 188 ? -15.602 -9.945 -9.664 1 87.19 188 VAL A N 1
ATOM 1393 C CA . VAL A 1 188 ? -15.656 -11.391 -9.844 1 87.19 188 VAL A CA 1
ATOM 1394 C C . VAL A 1 188 ? -16.719 -11.992 -8.922 1 87.19 188 VAL A C 1
ATOM 1396 O O . VAL A 1 188 ? -16.688 -11.773 -7.707 1 87.19 188 VAL A O 1
ATOM 1399 N N . ASN A 1 189 ? -17.719 -12.641 -9.508 1 89.38 189 ASN A N 1
ATOM 1400 C CA . ASN A 1 189 ? -18.734 -13.336 -8.727 1 89.38 189 ASN A CA 1
ATOM 1401 C C . ASN A 1 189 ? -18.172 -14.586 -8.062 1 89.38 189 ASN A C 1
ATOM 1403 O O . ASN A 1 189 ? -18.141 -15.656 -8.672 1 89.38 189 ASN A O 1
ATOM 1407 N N . SER A 1 190 ? -17.719 -14.43 -6.875 1 91.56 190 SER A N 1
ATOM 1408 C CA . SER A 1 190 ? -17 -15.484 -6.156 1 91.56 190 SER A CA 1
ATOM 1409 C C . SER A 1 190 ? -17.406 -15.516 -4.684 1 91.56 190 SER A C 1
ATOM 1411 O O . SER A 1 190 ? -18.156 -14.648 -4.223 1 91.56 190 SER A O 1
ATOM 1413 N N . ALA A 1 191 ? -16.938 -16.562 -4.02 1 89.56 191 ALA A N 1
ATOM 1414 C CA . ALA A 1 191 ? -17.141 -16.672 -2.576 1 89.56 191 ALA A CA 1
ATOM 1415 C C . ALA A 1 191 ? -16.516 -15.477 -1.851 1 89.56 191 ALA A C 1
ATOM 1417 O O . ALA A 1 191 ? -16.984 -15.086 -0.775 1 89.56 191 ALA A O 1
ATOM 1418 N N . PHE A 1 192 ? -15.547 -14.914 -2.416 1 85.75 192 PHE A N 1
ATOM 1419 C CA . PHE A 1 192 ? -14.906 -13.719 -1.877 1 85.75 192 PHE A CA 1
ATOM 1420 C C . PHE A 1 192 ? -15.914 -12.586 -1.73 1 85.75 192 PHE A C 1
ATOM 1422 O O . PHE A 1 192 ? -16.031 -11.992 -0.657 1 85.75 192 PHE A O 1
ATOM 1429 N N . GLU A 1 193 ? -16.578 -12.312 -2.756 1 86.12 193 GLU A N 1
ATOM 1430 C CA . GLU A 1 193 ? -17.578 -11.25 -2.764 1 86.12 193 GLU A CA 1
ATOM 1431 C C . GLU A 1 193 ? -18.734 -11.578 -1.827 1 86.12 193 GLU A C 1
ATOM 1433 O O . GLU A 1 193 ? -19.234 -10.695 -1.119 1 86.12 193 GLU A O 1
ATOM 1438 N N . GLN A 1 194 ? -19.141 -12.82 -1.849 1 88.81 194 GLN A N 1
ATOM 1439 C CA . GLN A 1 194 ? -20.25 -13.242 -1.009 1 88.81 194 GLN A CA 1
ATOM 1440 C C . GLN A 1 194 ? -19.922 -13.086 0.472 1 88.81 194 GLN A C 1
ATOM 1442 O O . GLN A 1 194 ? -20.766 -12.656 1.261 1 88.81 194 GLN A O 1
ATOM 1447 N N . LYS A 1 195 ? -18.734 -13.469 0.776 1 89.75 195 LYS A N 1
ATOM 1448 C CA . LYS A 1 195 ? -18.281 -13.32 2.156 1 89.75 195 LYS A CA 1
ATOM 1449 C C . LYS A 1 195 ? -18.281 -11.859 2.58 1 89.75 195 LYS A C 1
ATOM 1451 O O . LYS A 1 195 ? -18.703 -11.531 3.693 1 89.75 195 LYS A O 1
ATOM 1456 N N . LEU A 1 196 ? -17.875 -10.984 1.738 1 89.69 196 LEU A N 1
ATOM 1457 C CA . LEU A 1 196 ? -17.828 -9.555 2.023 1 89.69 196 LEU A CA 1
ATOM 1458 C C . LEU A 1 196 ? -19.234 -9 2.23 1 89.69 196 LEU A C 1
ATOM 1460 O O . LEU A 1 196 ? -19.469 -8.219 3.156 1 89.69 196 LEU A O 1
ATOM 1464 N N . LEU A 1 197 ? -20.141 -9.438 1.365 1 88.06 197 LEU A N 1
ATOM 1465 C CA . LEU A 1 197 ? -21.516 -8.977 1.462 1 88.06 197 LEU A CA 1
ATOM 1466 C C . LEU A 1 197 ? -22.156 -9.43 2.773 1 88.06 197 LEU A C 1
ATOM 1468 O O . LEU A 1 197 ? -22.906 -8.68 3.396 1 88.06 197 LEU A O 1
ATOM 1472 N N . ARG A 1 198 ? -21.797 -10.617 3.178 1 90.12 198 ARG A N 1
ATOM 1473 C CA . ARG A 1 198 ? -22.312 -11.141 4.438 1 90.12 198 ARG A CA 1
ATOM 1474 C C . ARG A 1 198 ? -21.766 -10.344 5.621 1 90.12 198 ARG A C 1
ATOM 1476 O O . ARG A 1 198 ? -22.516 -10.039 6.562 1 90.12 198 ARG A O 1
ATOM 1483 N N . GLU A 1 199 ? -20.531 -10.023 5.566 1 90.94 199 GLU A N 1
ATOM 1484 C CA . GLU A 1 199 ? -19.922 -9.219 6.625 1 90.94 199 GLU A CA 1
ATOM 1485 C C . GLU A 1 199 ? -20.562 -7.84 6.715 1 90.94 199 GLU A C 1
ATOM 1487 O O . GLU A 1 199 ? -20.781 -7.324 7.812 1 90.94 199 GLU A O 1
ATOM 1492 N N . VAL A 1 200 ? -20.875 -7.305 5.59 1 91 200 VAL A N 1
ATOM 1493 C CA . VAL A 1 200 ? -21.5 -5.988 5.527 1 91 200 VAL A CA 1
ATOM 1494 C C . VAL A 1 200 ? -22.891 -6.059 6.141 1 91 200 VAL A C 1
ATOM 1496 O O . VAL A 1 200 ? -23.281 -5.176 6.906 1 91 200 VAL A O 1
ATOM 1499 N N . GLU A 1 201 ? -23.609 -7.074 5.785 1 89.19 201 GLU A N 1
ATOM 1500 C CA . GLU A 1 201 ? -24.969 -7.246 6.277 1 89.19 201 GLU A CA 1
ATOM 1501 C C . GLU A 1 201 ? -25 -7.406 7.797 1 89.19 201 GLU A C 1
ATOM 1503 O O . GLU A 1 201 ? -25.953 -6.98 8.453 1 89.19 201 GLU A O 1
ATOM 1508 N N . ASN A 1 202 ? -23.953 -7.883 8.344 1 90.81 202 ASN A N 1
ATOM 1509 C CA . ASN A 1 202 ? -23.906 -8.203 9.766 1 90.81 202 ASN A CA 1
ATOM 1510 C C . ASN A 1 202 ? -23.266 -7.09 10.578 1 90.81 202 ASN A C 1
ATOM 1512 O O . ASN A 1 202 ? -23.203 -7.168 11.805 1 90.81 202 ASN A O 1
ATOM 1516 N N . SER A 1 203 ? -22.891 -6.078 9.953 1 91.62 203 SER A N 1
ATOM 1517 C CA . SER A 1 203 ? -22.141 -5.047 10.672 1 91.62 203 SER A CA 1
ATOM 1518 C C . SER A 1 203 ? -23.016 -3.822 10.938 1 91.62 203 SER A C 1
ATOM 1520 O O . SER A 1 203 ? -23.797 -3.416 10.086 1 91.62 203 SER A O 1
ATOM 1522 N N . GLU A 1 204 ? -22.781 -3.266 12.148 1 92.88 204 GLU A N 1
ATOM 1523 C CA . GLU A 1 204 ? -23.422 -2.004 12.484 1 92.88 204 GLU A CA 1
ATOM 1524 C C . GLU A 1 204 ? -22.531 -0.814 12.164 1 92.88 204 GLU A C 1
ATOM 1526 O O . GLU A 1 204 ? -22.969 0.337 12.234 1 92.88 204 GLU A O 1
ATOM 1531 N N . PHE A 1 205 ? -21.328 -1.106 11.852 1 95.19 205 PHE A N 1
ATOM 1532 C CA . PHE A 1 205 ? -20.328 -0.121 11.469 1 95.19 205 PHE A CA 1
ATOM 1533 C C . PHE A 1 205 ? -20.156 0.93 12.555 1 95.19 205 PHE A C 1
ATOM 1535 O O . PHE A 1 205 ? -20.406 2.115 12.328 1 95.19 205 PHE A O 1
ATOM 1542 N N . PRO A 1 206 ? -19.578 0.451 13.672 1 94.12 206 PRO A N 1
ATOM 1543 C CA . PRO A 1 206 ? -19.375 1.382 14.781 1 94.12 206 PRO A CA 1
ATOM 1544 C C . PRO A 1 206 ? -18.469 2.549 14.422 1 94.12 206 PRO A C 1
ATOM 1546 O O . PRO A 1 206 ? -17.484 2.369 13.688 1 94.12 206 PRO A O 1
ATOM 1549 N N . GLY A 1 207 ? -18.781 3.746 14.938 1 93.56 207 GLY A N 1
ATOM 1550 C CA . GLY A 1 207 ? -17.938 4.918 14.742 1 93.56 207 GLY A CA 1
ATOM 1551 C C . GLY A 1 207 ? -18.328 5.73 13.523 1 93.56 207 GLY A C 1
ATOM 1552 O O . GLY A 1 207 ? -17.922 6.891 13.391 1 93.56 207 GLY A O 1
ATOM 1553 N N . ALA A 1 208 ? -19.094 5.141 12.594 1 95.81 208 ALA A N 1
ATOM 1554 C CA . ALA A 1 208 ? -19.531 5.863 11.398 1 95.81 208 ALA A CA 1
ATOM 1555 C C . ALA A 1 208 ? -20.734 6.746 11.695 1 95.81 208 ALA A C 1
ATOM 1557 O O . ALA A 1 208 ? -21.656 6.34 12.422 1 95.81 208 ALA A O 1
ATOM 1558 N N . ASP A 1 209 ? -20.734 7.961 11.211 1 96.44 209 ASP A N 1
ATOM 1559 C CA . ASP A 1 209 ? -21.891 8.844 11.398 1 96.44 209 ASP A CA 1
ATOM 1560 C C . ASP A 1 209 ? -23.047 8.422 10.508 1 96.44 209 ASP A C 1
ATOM 1562 O O . ASP A 1 209 ? -22.859 7.699 9.531 1 96.44 209 ASP A O 1
ATOM 1566 N N . ALA A 1 210 ? -24.219 8.906 10.797 1 96.12 210 ALA A N 1
ATOM 1567 C CA . ALA A 1 210 ? -25.453 8.484 10.133 1 96.12 210 ALA A CA 1
ATOM 1568 C C . ALA A 1 210 ? -25.422 8.82 8.648 1 96.12 210 ALA A C 1
ATOM 1570 O O . ALA A 1 210 ? -25.906 8.039 7.82 1 96.12 210 ALA A O 1
ATOM 1571 N N . GLU A 1 211 ? -24.875 9.914 8.375 1 94.19 211 GLU A N 1
ATOM 1572 C CA . GLU A 1 211 ? -24.828 10.344 6.98 1 94.19 211 GLU A CA 1
ATOM 1573 C C . GLU A 1 211 ? -23.906 9.445 6.16 1 94.19 211 GLU A C 1
ATOM 1575 O O . GLU A 1 211 ? -24.234 9.07 5.031 1 94.19 211 GLU A O 1
ATOM 1580 N N . THR A 1 212 ? -22.766 9.125 6.688 1 94.94 212 THR A N 1
ATOM 1581 C CA . THR A 1 212 ? -21.859 8.195 6.035 1 94.94 212 THR A CA 1
ATOM 1582 C C . THR A 1 212 ? -22.516 6.832 5.836 1 94.94 212 THR A C 1
ATOM 1584 O O . THR A 1 212 ? -22.422 6.238 4.762 1 94.94 212 THR A O 1
ATOM 1587 N N . LEU A 1 213 ? -23.234 6.387 6.816 1 95.88 213 LEU A N 1
ATOM 1588 C CA . LEU A 1 213 ? -23.906 5.098 6.738 1 95.88 213 LEU A CA 1
ATOM 1589 C C . LEU A 1 213 ? -25 5.121 5.68 1 95.88 213 LEU A C 1
ATOM 1591 O O . LEU A 1 213 ? -25.203 4.137 4.965 1 95.88 213 LEU A O 1
ATOM 1595 N N . ARG A 1 214 ? -25.672 6.203 5.621 1 93.31 214 ARG A N 1
ATOM 1596 C CA . ARG A 1 214 ? -26.703 6.348 4.594 1 93.31 214 ARG A CA 1
ATOM 1597 C C . ARG A 1 214 ? -26.078 6.273 3.197 1 93.31 214 ARG A C 1
ATOM 1599 O O . ARG A 1 214 ? -26.578 5.555 2.33 1 93.31 214 ARG A O 1
ATOM 1606 N N . CYS A 1 215 ? -24.984 6.977 3.021 1 88.69 215 CYS A N 1
ATOM 1607 C CA . CYS A 1 215 ? -24.297 6.957 1.735 1 88.69 215 CYS A CA 1
ATOM 1608 C C . CYS A 1 215 ? -23.812 5.551 1.397 1 88.69 215 CYS A C 1
ATOM 1610 O O . CYS A 1 215 ? -23.906 5.113 0.249 1 88.69 215 CYS A O 1
ATOM 1612 N N . PHE A 1 216 ? -23.375 4.93 2.422 1 93.12 216 PHE A N 1
ATOM 1613 C CA . PHE A 1 216 ? -22.859 3.578 2.236 1 93.12 216 PHE A CA 1
ATOM 1614 C C . PHE A 1 216 ? -23.984 2.617 1.882 1 93.12 216 PHE A C 1
ATOM 1616 O O . PHE A 1 216 ? -23.906 1.892 0.889 1 93.12 216 PHE A O 1
ATOM 1623 N N . ARG A 1 217 ? -25.016 2.621 2.58 1 93.94 217 ARG A N 1
ATOM 1624 C CA . ARG A 1 217 ? -26.078 1.626 2.48 1 93.94 217 ARG A CA 1
ATOM 1625 C C . ARG A 1 217 ? -27.016 1.936 1.312 1 93.94 217 ARG A C 1
ATOM 1627 O O . ARG A 1 217 ? -27.5 1.023 0.64 1 93.94 217 ARG A O 1
ATOM 1634 N N . GLN A 1 218 ? -27.188 3.209 1.037 1 89.25 218 GLN A N 1
ATOM 1635 C CA . GLN A 1 218 ? -28.234 3.566 0.087 1 89.25 218 GLN A CA 1
ATOM 1636 C C . GLN A 1 218 ? -27.641 3.947 -1.268 1 89.25 218 GLN A C 1
ATOM 1638 O O . GLN A 1 218 ? -28.359 4.008 -2.27 1 89.25 218 GLN A O 1
ATOM 1643 N N . VAL A 1 219 ? -26.391 4.184 -1.246 1 83.94 219 VAL A N 1
ATOM 1644 C CA . VAL A 1 219 ? -25.797 4.605 -2.508 1 83.94 219 VAL A CA 1
ATOM 1645 C C . VAL A 1 219 ? -24.75 3.588 -2.947 1 83.94 219 VAL A C 1
ATOM 1647 O O . VAL A 1 219 ? -24.906 2.941 -3.988 1 83.94 219 VAL A O 1
ATOM 1650 N N . TYR A 1 220 ? -23.781 3.363 -2.121 1 85.56 220 TYR A N 1
ATOM 1651 C CA . TYR A 1 220 ? -22.656 2.518 -2.51 1 85.56 220 TYR A CA 1
ATOM 1652 C C . TYR A 1 220 ? -23.109 1.075 -2.713 1 85.56 220 TYR A C 1
ATOM 1654 O O . TYR A 1 220 ? -22.797 0.462 -3.738 1 85.56 220 TYR A O 1
ATOM 1662 N N . LEU A 1 221 ? -23.844 0.537 -1.74 1 89.5 221 LEU A N 1
ATOM 1663 C CA . LEU A 1 221 ? -24.156 -0.887 -1.773 1 89.5 221 LEU A CA 1
ATOM 1664 C C . LEU A 1 221 ? -25.016 -1.224 -2.979 1 89.5 221 LEU A C 1
ATOM 1666 O O . LEU A 1 221 ? -24.719 -2.156 -3.727 1 89.5 221 LEU A O 1
ATOM 1670 N N . PRO A 1 222 ? -26.062 -0.421 -3.246 1 83.88 222 PRO A N 1
ATOM 1671 C CA . PRO A 1 222 ? -26.844 -0.71 -4.449 1 83.88 222 PRO A CA 1
ATOM 1672 C C . PRO A 1 222 ? -26.047 -0.554 -5.734 1 83.88 222 PRO A C 1
ATOM 1674 O O . PRO A 1 222 ? -26.188 -1.351 -6.664 1 83.88 222 PRO A O 1
ATOM 1677 N N . ALA A 1 223 ? -25.203 0.442 -5.773 1 78.5 223 ALA A N 1
ATOM 1678 C CA . ALA A 1 223 ? -24.359 0.658 -6.949 1 78.5 223 ALA A CA 1
ATOM 1679 C C . ALA A 1 223 ? -23.391 -0.498 -7.145 1 78.5 223 ALA A C 1
ATOM 1681 O O . ALA A 1 223 ? -23.172 -0.952 -8.273 1 78.5 223 ALA A O 1
ATOM 1682 N N . SER A 1 224 ? -22.812 -0.915 -6.07 1 83.25 224 SER A N 1
ATOM 1683 C CA . SER A 1 224 ? -21.875 -2.037 -6.109 1 83.25 224 SER A CA 1
ATOM 1684 C C . SER A 1 224 ? -22.562 -3.307 -6.605 1 83.25 224 SER A C 1
ATOM 1686 O O . SER A 1 224 ? -22 -4.035 -7.43 1 83.25 224 SER A O 1
ATOM 1688 N N . ARG A 1 225 ? -23.75 -3.553 -6.125 1 86.31 225 ARG A N 1
ATOM 1689 C CA . ARG A 1 225 ? -24.516 -4.715 -6.566 1 86.31 225 ARG A CA 1
ATOM 1690 C C . ARG A 1 225 ? -24.766 -4.66 -8.07 1 86.31 225 ARG A C 1
ATOM 1692 O O . ARG A 1 225 ? -24.641 -5.672 -8.766 1 86.31 225 ARG A O 1
ATOM 1699 N N . ARG A 1 226 ? -25.078 -3.486 -8.531 1 79.31 226 ARG A N 1
ATOM 1700 C CA . ARG A 1 226 ? -25.344 -3.316 -9.953 1 79.31 226 ARG A CA 1
ATOM 1701 C C . ARG A 1 226 ? -24.078 -3.584 -10.773 1 79.31 226 ARG A C 1
ATOM 1703 O O . ARG A 1 226 ? -24.156 -4.191 -11.844 1 79.31 226 ARG A O 1
ATOM 1710 N N . VAL A 1 227 ? -22.984 -3.098 -10.258 1 76.88 227 VAL A N 1
ATOM 1711 C CA . VAL A 1 227 ? -21.703 -3.299 -10.938 1 76.88 227 VAL A CA 1
ATOM 1712 C C . VAL A 1 227 ? -21.391 -4.789 -11.031 1 76.88 227 VAL A C 1
ATOM 1714 O O . VAL A 1 227 ? -20.984 -5.285 -12.086 1 76.88 227 VAL A O 1
ATOM 1717 N N . PHE A 1 228 ? -21.656 -5.535 -9.984 1 83.25 228 PHE A N 1
ATOM 1718 C CA . PHE A 1 228 ? -21.375 -6.969 -9.969 1 83.25 228 PHE A CA 1
ATOM 1719 C C . PHE A 1 228 ? -22.359 -7.715 -10.867 1 83.25 228 PHE A C 1
ATOM 1721 O O . PHE A 1 228 ? -21.984 -8.672 -11.539 1 83.25 228 PHE A O 1
ATOM 1728 N N . ASP A 1 229 ? -23.578 -7.25 -10.859 1 84.44 229 ASP A N 1
ATOM 1729 C CA . ASP A 1 229 ? -24.594 -7.875 -11.711 1 84.44 229 ASP A CA 1
ATOM 1730 C C . ASP A 1 229 ? -24.266 -7.676 -13.188 1 84.44 229 ASP A C 1
ATOM 1732 O O . ASP A 1 229 ? -24.469 -8.578 -14 1 84.44 229 ASP A O 1
ATOM 1736 N N . THR A 1 230 ? -23.766 -6.5 -13.492 1 73.94 230 THR A N 1
ATOM 1737 C CA . THR A 1 230 ? -23.594 -6.117 -14.891 1 73.94 230 THR A CA 1
ATOM 1738 C C . THR A 1 230 ? -22.234 -6.566 -15.406 1 73.94 230 THR A C 1
ATOM 1740 O O . THR A 1 230 ? -22.109 -7.055 -16.531 1 73.94 230 THR A O 1
ATOM 1743 N N . PHE A 1 231 ? -21.172 -6.418 -14.57 1 72.81 231 PHE A N 1
ATOM 1744 C CA . PHE A 1 231 ? -19.812 -6.582 -15.062 1 72.81 231 PHE A CA 1
ATOM 1745 C C . PHE A 1 231 ? -19.125 -7.754 -14.375 1 72.81 231 PHE A C 1
ATOM 1747 O O . PHE A 1 231 ? -17.953 -8.047 -14.648 1 72.81 231 PHE A O 1
ATOM 1754 N N . GLY A 1 232 ? -19.844 -8.422 -13.516 1 80.69 232 GLY A N 1
ATOM 1755 C CA . GLY A 1 232 ? -19.234 -9.516 -12.773 1 80.69 232 GLY A CA 1
ATOM 1756 C C . GLY A 1 232 ? -18.797 -10.664 -13.664 1 80.69 232 GLY A C 1
ATOM 1757 O O . GLY A 1 232 ? -19.547 -11.094 -14.555 1 80.69 232 GLY A O 1
ATOM 1758 N N . GLN A 1 233 ? -17.516 -11.07 -13.453 1 82.69 233 GLN A N 1
ATOM 1759 C CA . GLN A 1 233 ? -16.984 -12.234 -14.156 1 82.69 233 GLN A CA 1
ATOM 1760 C C . GLN A 1 233 ? -17 -13.469 -13.258 1 82.69 233 GLN A C 1
ATOM 1762 O O . GLN A 1 233 ? -17.031 -13.352 -12.031 1 82.69 233 GLN A O 1
ATOM 1767 N N 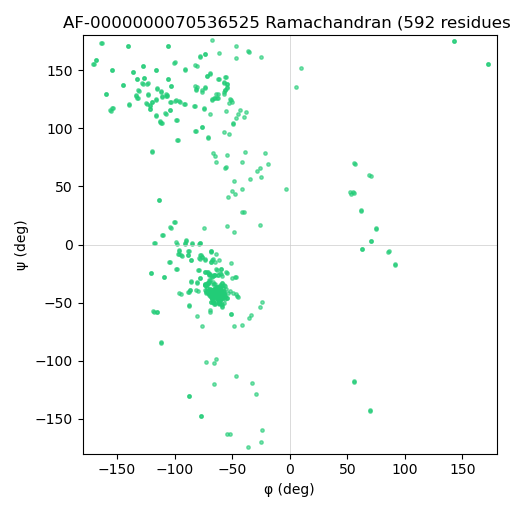. SER A 1 234 ? -17.016 -14.57 -13.953 1 89.06 234 SER A N 1
ATOM 1768 C CA . SER A 1 234 ? -16.859 -15.781 -13.156 1 89.06 234 SER A CA 1
ATOM 1769 C C . SER A 1 234 ? -15.398 -16.047 -12.82 1 89.06 234 SER A C 1
ATOM 1771 O O . SER A 1 234 ? -14.508 -15.617 -13.555 1 89.06 234 SER A O 1
ATOM 1773 N N . PRO A 1 235 ? -15.18 -16.75 -11.711 1 91.56 235 PRO A N 1
ATOM 1774 C CA . PRO A 1 235 ? -13.805 -17.156 -11.398 1 91.56 235 PRO A CA 1
ATOM 1775 C C . PRO A 1 235 ? -13.156 -17.953 -12.531 1 91.56 235 PRO A C 1
ATOM 1777 O O . PRO A 1 235 ? -11.969 -17.781 -12.805 1 91.56 235 PRO A O 1
ATOM 1780 N N . GLU A 1 236 ? -13.883 -18.734 -13.188 1 90.5 236 GLU A N 1
ATOM 1781 C CA . GLU A 1 236 ? -13.383 -19.562 -14.289 1 90.5 236 GLU A CA 1
ATOM 1782 C C . GLU A 1 236 ? -12.906 -18.703 -15.453 1 90.5 236 GLU A C 1
ATOM 1784 O O . GLU A 1 236 ? -11.891 -19 -16.078 1 90.5 236 GLU A O 1
ATOM 1789 N N . HIS A 1 237 ? -13.625 -17.656 -15.688 1 82.94 237 HIS A N 1
ATOM 1790 C CA . HIS A 1 237 ? -13.227 -16.75 -16.766 1 82.94 237 HIS A CA 1
ATOM 1791 C C . HIS A 1 237 ? -11.922 -16.047 -16.422 1 82.94 237 HIS A C 1
ATOM 1793 O O . HIS A 1 237 ? -11.031 -15.938 -17.266 1 82.94 237 HIS A O 1
ATOM 1799 N N . VAL A 1 238 ? -11.805 -15.594 -15.211 1 81.94 238 VAL A N 1
ATOM 1800 C CA . VAL A 1 238 ? -10.586 -14.93 -14.766 1 81.94 238 VAL A CA 1
ATOM 1801 C C . VAL A 1 238 ? -9.422 -15.914 -14.812 1 81.94 238 VAL A C 1
ATOM 1803 O O . VAL A 1 238 ? -8.328 -15.57 -15.289 1 81.94 238 VAL A O 1
ATOM 1806 N N . ALA A 1 239 ? -9.656 -17.141 -14.391 1 87.06 239 ALA A N 1
ATOM 1807 C CA . ALA A 1 239 ? -8.633 -18.172 -14.398 1 87.06 239 ALA A CA 1
ATOM 1808 C C . ALA A 1 239 ? -8.18 -18.484 -15.828 1 87.06 239 ALA A C 1
ATOM 1810 O O . ALA A 1 239 ? -6.988 -18.703 -16.062 1 87.06 239 ALA A O 1
ATOM 1811 N N . GLN A 1 240 ? -9.07 -18.469 -16.719 1 81.88 240 GLN A N 1
ATOM 1812 C CA . GLN A 1 240 ? -8.766 -18.75 -18.125 1 81.88 240 GLN A CA 1
ATOM 1813 C C . GLN A 1 240 ? -7.836 -17.688 -18.703 1 81.88 240 GLN A C 1
ATOM 1815 O O . GLN A 1 240 ? -6.82 -18.016 -19.328 1 81.88 240 GLN A O 1
ATOM 1820 N N . VAL A 1 241 ? -8.164 -16.484 -18.406 1 70.62 241 VAL A N 1
ATOM 1821 C CA . VAL A 1 241 ? -7.352 -15.383 -18.922 1 70.62 241 VAL A CA 1
ATOM 1822 C C . VAL A 1 241 ? -6 -15.367 -18.203 1 70.62 241 VAL A C 1
ATOM 1824 O O . VAL A 1 241 ? -4.965 -15.156 -18.844 1 70.62 241 VAL A O 1
ATOM 1827 N N . GLY A 1 242 ? -6.027 -15.602 -16.922 1 71.69 242 GLY A N 1
ATOM 1828 C CA . GLY A 1 242 ? -4.801 -15.656 -16.141 1 71.69 242 GLY A CA 1
ATOM 1829 C C . GLY A 1 242 ? -3.865 -16.766 -16.594 1 71.69 242 GLY A C 1
ATOM 1830 O O . GLY A 1 242 ? -2.662 -16.547 -16.75 1 71.69 242 GLY A O 1
ATOM 1831 N N . ALA A 1 243 ? -4.426 -17.953 -16.875 1 75.62 243 ALA A N 1
ATOM 1832 C CA . ALA A 1 243 ? -3.629 -19.094 -17.297 1 75.62 243 ALA A CA 1
ATOM 1833 C C . ALA A 1 243 ? -3.008 -18.844 -18.672 1 75.62 243 ALA A C 1
ATOM 1835 O O . ALA A 1 243 ? -1.868 -19.25 -18.922 1 75.62 243 ALA A O 1
ATOM 1836 N N . ALA A 1 244 ? -3.686 -18.172 -19.484 1 66.25 244 ALA A N 1
ATOM 1837 C CA . ALA A 1 244 ? -3.178 -17.859 -20.828 1 66.25 244 ALA A CA 1
ATOM 1838 C C . ALA A 1 244 ? -2.014 -16.875 -20.75 1 66.25 244 ALA A C 1
ATOM 1840 O O . ALA A 1 244 ? -1.032 -17.016 -21.484 1 66.25 244 ALA A O 1
ATOM 1841 N N . LYS A 1 245 ? -2.129 -15.977 -19.906 1 61.34 245 LYS A N 1
ATOM 1842 C CA . LYS A 1 245 ? -1.122 -14.922 -19.828 1 61.34 245 LYS A CA 1
ATOM 1843 C C . LYS A 1 245 ? 0.102 -15.391 -19.047 1 61.34 245 LYS A C 1
ATOM 1845 O O . LYS A 1 245 ? 1.219 -14.938 -19.297 1 61.34 245 LYS A O 1
ATOM 1850 N N . ILE A 1 246 ? -0.156 -16.109 -18.031 1 58.97 246 ILE A N 1
ATOM 1851 C CA . ILE A 1 246 ? 0.981 -16.703 -17.328 1 58.97 246 ILE A CA 1
ATOM 1852 C C . ILE A 1 246 ? 1.925 -17.359 -18.328 1 58.97 246 ILE A C 1
ATOM 1854 O O . ILE A 1 246 ? 3.146 -17.297 -18.188 1 58.97 246 ILE A O 1
ATOM 1858 N N . TRP A 1 247 ? 1.431 -17.797 -19.406 1 54.28 247 TRP A N 1
ATOM 1859 C CA . TRP A 1 247 ? 2.225 -18.5 -20.406 1 54.28 247 TRP A CA 1
ATOM 1860 C C . TRP A 1 247 ? 2.721 -17.562 -21.484 1 54.28 247 TRP A C 1
ATOM 1862 O O . TRP A 1 247 ? 3.832 -17.719 -22 1 54.28 247 TRP A O 1
ATOM 1872 N N . GLU A 1 248 ? 1.822 -16.656 -21.922 1 47.75 248 GLU A N 1
ATOM 1873 C CA . GLU A 1 248 ? 2.24 -15.773 -23 1 47.75 248 GLU A CA 1
ATOM 1874 C C . GLU A 1 248 ? 3.348 -14.828 -22.547 1 47.75 248 GLU A C 1
ATOM 1876 O O . GLU A 1 248 ? 4.25 -14.492 -23.312 1 47.75 248 GLU A O 1
ATOM 1881 N N . PHE A 1 249 ? 3.164 -14.203 -21.469 1 43.84 249 PHE A N 1
ATOM 1882 C CA . PHE A 1 249 ? 4.086 -13.141 -21.078 1 43.84 249 PHE A CA 1
ATOM 1883 C C . PHE A 1 249 ? 5.453 -13.711 -20.734 1 43.84 249 PHE A C 1
ATOM 1885 O O . PHE A 1 249 ? 6.371 -12.961 -20.375 1 43.84 249 PHE A O 1
ATOM 1892 N N . LEU A 1 250 ? 5.789 -15.016 -20.672 1 39.88 250 LEU A N 1
ATOM 1893 C CA . LEU A 1 250 ? 7.219 -15.305 -20.594 1 39.88 250 LEU A CA 1
ATOM 1894 C C . LEU A 1 250 ? 8 -14.461 -21.594 1 39.88 250 LEU A C 1
ATOM 1896 O O . LEU A 1 250 ? 9.227 -14.344 -21.484 1 39.88 250 LEU A O 1
ATOM 1900 N N . GLY A 1 251 ? 7.738 -14.188 -22.906 1 30.38 251 GLY A N 1
ATOM 1901 C CA . GLY A 1 251 ? 8.5 -13.305 -23.766 1 30.38 251 GLY A CA 1
ATOM 1902 C C . GLY A 1 251 ? 8.445 -11.852 -23.344 1 30.38 251 GLY A C 1
ATOM 1903 O O . GLY A 1 251 ? 8.68 -11.531 -22.172 1 30.38 251 GLY A O 1
ATOM 1904 N N . ILE A 1 252 ? 7.898 -10.82 -24.266 1 30.98 252 ILE A N 1
ATOM 1905 C CA . ILE A 1 252 ? 8.055 -9.375 -24.375 1 30.98 252 ILE A CA 1
ATOM 1906 C C . ILE A 1 252 ? 7.273 -8.68 -23.266 1 30.98 252 ILE A C 1
ATOM 1908 O O . ILE A 1 252 ? 6.957 -7.492 -23.375 1 30.98 252 ILE A O 1
ATOM 1912 N N . PHE A 1 253 ? 6.902 -9.43 -22.359 1 32.34 253 PHE A N 1
ATOM 1913 C CA . PHE A 1 253 ? 5.828 -8.633 -21.781 1 32.34 253 PHE A CA 1
ATOM 1914 C C . PHE A 1 253 ? 6.363 -7.309 -21.25 1 32.34 253 PHE A C 1
ATOM 1916 O O . PHE A 1 253 ? 5.656 -6.586 -20.547 1 32.34 253 PHE A O 1
ATOM 1923 N N . TRP A 1 254 ? 7.652 -7.344 -21.188 1 29.72 254 TRP A N 1
ATOM 1924 C CA . TRP A 1 254 ? 8.047 -6.012 -20.734 1 29.72 254 TRP A CA 1
ATOM 1925 C C . TRP A 1 254 ? 7.484 -4.934 -21.656 1 29.72 254 TRP A C 1
ATOM 1927 O O . TRP A 1 254 ? 7.859 -3.766 -21.547 1 29.72 254 TRP A O 1
ATOM 1937 N N . GLU A 1 255 ? 7.488 -5.285 -23.094 1 28.23 255 GLU A N 1
ATOM 1938 C CA . GLU A 1 255 ? 7.434 -4.172 -24.047 1 28.23 255 GLU A CA 1
ATOM 1939 C C . GLU A 1 255 ? 6.691 -2.98 -23.438 1 28.23 255 GLU A C 1
ATOM 1941 O O . GLU A 1 255 ? 7.234 -1.874 -23.375 1 28.23 255 GLU A O 1
ATOM 1946 N N . PHE A 1 256 ? 5.691 -2.562 -24.328 1 26.03 256 PHE A N 1
ATOM 1947 C CA . PHE A 1 256 ? 5.074 -1.243 -24.312 1 26.03 256 PHE A CA 1
ATOM 1948 C C . PHE A 1 256 ? 4.43 -0.965 -22.953 1 26.03 256 PHE A C 1
ATOM 1950 O O . PHE A 1 256 ? 3.924 0.134 -22.719 1 26.03 256 PHE A O 1
ATOM 1957 N N . PHE A 1 257 ? 3.811 -2.17 -22.375 1 25 257 PHE A N 1
ATOM 1958 C CA . PHE A 1 257 ? 2.865 -1.513 -21.484 1 25 257 PHE A CA 1
ATOM 1959 C C . PHE A 1 257 ? 3.6 -0.767 -20.375 1 25 257 PHE A C 1
ATOM 1961 O O . PHE A 1 257 ? 4.527 -1.305 -19.766 1 25 257 PHE A O 1
ATOM 1968 N N . GLY A 1 258 ? 4.199 0.261 -20.219 1 24.61 258 GLY A N 1
ATOM 1969 C CA . GLY A 1 258 ? 3.723 1.114 -19.141 1 24.61 258 GLY A CA 1
ATOM 1970 C C . GLY A 1 258 ? 2.619 0.477 -18.312 1 24.61 258 GLY A C 1
ATOM 1971 O O . GLY A 1 258 ? 1.997 -0.496 -18.75 1 24.61 258 GLY A O 1
ATOM 1972 N N . VAL A 1 259 ? 2.451 0.441 -16.859 1 25.94 259 VAL A N 1
ATOM 1973 C CA . VAL A 1 259 ? 1.426 -0.375 -16.219 1 25.94 259 VAL A CA 1
ATOM 1974 C C . VAL A 1 259 ? 0.347 -0.742 -17.234 1 25.94 259 VAL A C 1
ATOM 1976 O O . VAL A 1 259 ? -0.356 0.133 -17.75 1 25.94 259 VAL A O 1
ATOM 1979 N N . PHE A 1 260 ? 0.673 -1.564 -18.172 1 24.75 260 PHE A N 1
ATOM 1980 C CA . PHE A 1 260 ? -0.434 -2.127 -18.938 1 24.75 260 PHE A CA 1
ATOM 1981 C C . PHE A 1 260 ? -1.503 -2.688 -18 1 24.75 260 PHE A C 1
ATOM 1983 O O . PHE A 1 260 ? -1.281 -3.697 -17.328 1 24.75 260 PHE A O 1
ATOM 1990 N N . THR A 1 261 ? -1.894 -2.133 -17.078 1 26.75 261 THR A N 1
ATOM 1991 C CA . THR A 1 261 ? -3.24 -2.531 -16.688 1 26.75 261 THR A CA 1
ATOM 1992 C C . THR A 1 261 ? -4.012 -3.086 -17.891 1 26.75 261 THR A C 1
ATOM 1994 O O . THR A 1 261 ? -4.273 -2.365 -18.844 1 26.75 261 THR A O 1
ATOM 1997 N N . THR A 1 262 ? -3.383 -4.188 -18.5 1 25.11 262 THR A N 1
ATOM 1998 C CA . THR A 1 262 ? -4.477 -4.82 -19.234 1 25.11 262 THR A CA 1
ATOM 1999 C C . THR A 1 262 ? -5.812 -4.543 -18.547 1 25.11 262 THR A C 1
ATOM 2001 O O . THR A 1 262 ? -6.047 -4.992 -17.422 1 25.11 262 THR A O 1
ATOM 2004 N N . ILE A 1 263 ? -6.059 -3.455 -18.531 1 26.52 263 ILE A N 1
ATOM 2005 C CA . ILE A 1 263 ? -7.426 -3.02 -18.281 1 26.52 263 ILE A CA 1
ATOM 2006 C C . ILE A 1 263 ? -8.406 -3.953 -19 1 26.52 263 ILE A C 1
ATOM 2008 O O . ILE A 1 263 ? -8.602 -3.846 -20.203 1 26.52 263 ILE A O 1
ATOM 2012 N N . PHE A 1 264 ? -7.984 -5.234 -19.203 1 24 264 PHE A N 1
ATOM 2013 C CA . PHE A 1 264 ? -9.258 -5.824 -19.594 1 24 264 PHE A CA 1
ATOM 2014 C C . PHE A 1 264 ? -10.406 -5.191 -18.828 1 24 264 PHE A C 1
ATOM 2016 O O . PHE A 1 264 ? -11.57 -5.316 -19.219 1 24 264 PHE A O 1
ATOM 2023 N N . GLY A 1 265 ? -10.211 -5.465 -17.594 1 23.73 265 GLY A N 1
ATOM 2024 C CA . GLY A 1 265 ? -11.43 -5.098 -16.891 1 23.73 265 GLY A CA 1
ATOM 2025 C C . GLY A 1 265 ? -11.945 -3.727 -17.281 1 23.73 265 GLY A C 1
ATOM 2026 O O . GLY A 1 265 ? -11.219 -2.928 -17.875 1 23.73 265 GLY A O 1
ATOM 2027 N N . VAL A 1 266 ? -13.219 -3.482 -16.75 1 23.05 266 VAL A N 1
ATOM 2028 C CA . VAL A 1 266 ? -14.172 -2.379 -16.75 1 23.05 266 VAL A CA 1
ATOM 2029 C C . VAL A 1 266 ? -13.438 -1.061 -16.516 1 23.05 266 VAL A C 1
ATOM 2031 O O . VAL A 1 266 ? -12.578 -0.966 -15.641 1 23.05 266 VAL A O 1
ATOM 2034 N N . PHE A 1 267 ? -13.398 -0.145 -17.391 1 25.83 267 PHE A N 1
ATOM 2035 C CA . PHE A 1 267 ? -13.508 1.306 -17.484 1 25.83 267 PHE A CA 1
ATOM 2036 C C . PHE A 1 267 ? -13.82 1.92 -16.125 1 25.83 267 PHE A C 1
ATOM 2038 O O . PHE A 1 267 ? -14.969 1.869 -15.664 1 25.83 267 PHE A O 1
ATOM 2045 N N . ILE A 1 268 ? -13.211 1.596 -15.234 1 27.19 268 ILE A N 1
ATOM 2046 C CA . ILE A 1 268 ? -13.594 2.408 -14.086 1 27.19 268 ILE A CA 1
ATOM 2047 C C . ILE A 1 268 ? -13.539 3.889 -14.461 1 27.19 268 ILE A C 1
ATOM 2049 O O . ILE A 1 268 ? -13.148 4.727 -13.641 1 27.19 268 ILE A O 1
ATOM 2053 N N . ALA A 1 269 ? -12.938 4.316 -15.5 1 27.34 269 ALA A N 1
ATOM 2054 C CA . ALA A 1 269 ? -13.039 5.691 -15.984 1 27.34 269 ALA A CA 1
ATOM 2055 C C . ALA A 1 269 ? -14.352 6.328 -15.531 1 27.34 269 ALA A C 1
ATOM 2057 O O . ALA A 1 269 ? -14.43 7.547 -15.352 1 27.34 269 ALA A O 1
ATOM 2058 N N . ASN A 1 270 ? -15.391 5.594 -15.867 1 27.55 270 ASN A N 1
ATOM 2059 C CA . ASN A 1 270 ? -16.734 6.133 -15.648 1 27.55 270 ASN A CA 1
ATOM 2060 C C . ASN A 1 270 ? -17.047 6.246 -14.164 1 27.55 270 ASN A C 1
ATOM 2062 O O . ASN A 1 270 ? -18.219 6.387 -13.781 1 27.55 270 ASN A O 1
ATOM 2066 N N . PHE A 1 271 ? -16.219 5.789 -13.43 1 29.19 271 PHE A N 1
ATOM 2067 C CA . PHE A 1 271 ? -16.641 5.934 -12.039 1 29.19 271 PHE A CA 1
ATOM 2068 C C . PHE A 1 271 ? -16.844 7.402 -11.688 1 29.19 271 PHE A C 1
ATOM 2070 O O . PHE A 1 271 ? -17.672 7.734 -10.836 1 29.19 271 PHE A O 1
ATOM 2077 N N . GLY A 1 272 ? -15.914 8.211 -12.047 1 29.09 272 GLY A N 1
ATOM 2078 C CA . GLY A 1 272 ? -16.438 9.57 -12.086 1 29.09 272 GLY A CA 1
ATOM 2079 C C . GLY A 1 272 ? -17.781 9.672 -12.789 1 29.09 272 GLY A C 1
ATOM 2080 O O . GLY A 1 272 ? -18.641 10.445 -12.383 1 29.09 272 GLY A O 1
ATOM 2081 N N . ALA A 1 273 ? -17.875 8.984 -13.945 1 30.34 273 ALA A N 1
ATOM 2082 C CA . ALA A 1 273 ? -19.234 8.875 -14.477 1 30.34 273 ALA A CA 1
ATOM 2083 C C . ALA A 1 273 ? -20.141 8.141 -13.5 1 30.34 273 ALA A C 1
ATOM 2085 O O . ALA A 1 273 ? -21.328 8.453 -13.398 1 30.34 273 ALA A O 1
ATOM 2086 N N . PHE A 1 274 ? -19.641 7.168 -12.844 1 29.02 274 PHE A N 1
ATOM 2087 C CA . PHE A 1 274 ? -20.516 6.574 -11.836 1 29.02 274 PHE A CA 1
ATOM 2088 C C . PHE A 1 274 ? -20.734 7.539 -10.68 1 29.02 274 PHE A C 1
ATOM 2090 O O . PHE A 1 274 ? -21.875 7.738 -10.25 1 29.02 274 PHE A O 1
ATOM 2097 N N . LEU A 1 275 ? -19.656 7.984 -10.07 1 31.94 275 LEU A N 1
ATOM 2098 C CA . LEU A 1 275 ? -19.984 8.922 -9 1 31.94 275 LEU A CA 1
ATOM 2099 C C . LEU A 1 275 ? -20.672 10.164 -9.57 1 31.94 275 LEU A C 1
ATOM 2101 O O . LEU A 1 275 ? -21.453 10.82 -8.867 1 31.94 275 LEU A O 1
ATOM 2105 N N . GLY A 1 276 ? -20.266 10.672 -10.695 1 30.08 276 GLY A N 1
ATOM 2106 C CA . GLY A 1 276 ? -21.094 11.734 -11.25 1 30.08 276 GLY A CA 1
ATOM 2107 C C . GLY A 1 276 ? -22.547 11.344 -11.391 1 30.08 276 GLY A C 1
ATOM 2108 O O . GLY A 1 276 ? -23.438 12.188 -11.25 1 30.08 276 GLY A O 1
ATOM 2109 N N . HIS A 1 277 ? -22.828 10.086 -11.852 1 30.23 277 HIS A N 1
ATOM 2110 C CA . HIS A 1 277 ? -24.266 9.82 -11.828 1 30.23 277 HIS A CA 1
ATOM 2111 C C . HIS A 1 277 ? -24.812 9.891 -10.398 1 30.23 277 HIS A C 1
ATOM 2113 O O . HIS A 1 277 ? -25.953 10.289 -10.188 1 30.23 277 HIS A O 1
ATOM 2119 N N . PHE A 1 278 ? -24.125 9.383 -9.438 1 29.42 278 PHE A N 1
ATOM 2120 C CA . PHE A 1 278 ? -24.906 9.461 -8.195 1 29.42 278 PHE A CA 1
ATOM 2121 C C . PHE A 1 278 ? -25.078 10.906 -7.762 1 29.42 278 PHE A C 1
ATOM 2123 O O . PHE A 1 278 ? -26.094 11.25 -7.137 1 29.42 278 PHE A O 1
ATOM 2130 N N . TRP A 1 279 ? -24.109 11.781 -7.746 1 29.14 279 TRP A N 1
ATOM 2131 C CA . TRP A 1 279 ? -24.594 13.039 -7.191 1 29.14 279 TRP A CA 1
ATOM 2132 C C . TRP A 1 279 ? -25.359 13.836 -8.242 1 29.14 279 TRP A C 1
ATOM 2134 O O . TRP A 1 279 ? -26.109 14.75 -7.906 1 29.14 279 TRP A O 1
ATOM 2144 N N . THR A 1 280 ? -24.781 14.312 -9.469 1 27.94 280 THR A N 1
ATOM 2145 C CA . THR A 1 280 ? -25.641 15.266 -10.156 1 27.94 280 THR A CA 1
ATOM 2146 C C . THR A 1 280 ? -26.969 14.617 -10.539 1 27.94 280 THR A C 1
ATOM 2148 O O . THR A 1 280 ? -27.062 13.391 -10.594 1 27.94 280 THR A O 1
ATOM 2151 N N . ASN A 1 281 ? -28.203 15.602 -10.977 1 23.66 281 ASN A N 1
ATOM 2152 C CA . ASN A 1 281 ? -29.125 15.727 -12.102 1 23.66 281 ASN A CA 1
ATOM 2153 C C . ASN A 1 281 ? -28.547 15.117 -13.367 1 23.66 281 ASN A C 1
ATOM 2155 O O . ASN A 1 281 ? -27.328 15.047 -13.531 1 23.66 281 ASN A O 1
ATOM 2159 N N . PRO A 1 282 ? -29.5 14.727 -14.609 1 24.86 282 PRO A N 1
ATOM 2160 C CA . PRO A 1 282 ? -29.516 14.062 -15.914 1 24.86 282 PRO A CA 1
ATOM 2161 C C . PRO A 1 282 ? -28.375 14.516 -16.812 1 24.86 282 PRO A C 1
ATOM 2163 O O . PRO A 1 282 ? -27.844 13.711 -17.578 1 24.86 282 PRO A O 1
ATOM 2166 N N . THR A 1 283 ? -28.281 15.844 -17.406 1 22.91 283 THR A N 1
ATOM 2167 C CA . THR A 1 283 ? -27.844 16.078 -18.781 1 22.91 283 THR A CA 1
ATOM 2168 C C . THR A 1 283 ? -26.375 15.68 -18.953 1 22.91 283 THR A C 1
ATOM 2170 O O . THR A 1 283 ? -26.016 15.031 -19.938 1 22.91 283 THR A O 1
ATOM 2173 N N . ARG A 1 284 ? -25.5 16.75 -18.969 1 22.06 284 ARG A N 1
ATOM 2174 C CA . ARG A 1 284 ? -24.328 16.734 -19.844 1 22.06 284 ARG A CA 1
ATOM 2175 C C . ARG A 1 284 ? -23.359 15.625 -19.422 1 22.06 284 ARG A C 1
ATOM 2177 O O . ARG A 1 284 ? -22.719 15.711 -18.375 1 22.06 284 ARG A O 1
ATOM 2184 N N . CYS A 1 285 ? -23.766 14.445 -19.781 1 23.27 285 CYS A N 1
ATOM 2185 C CA . CYS A 1 285 ? -23.141 13.125 -19.672 1 23.27 285 CYS A CA 1
ATOM 2186 C C . CYS A 1 285 ? -21.719 13.141 -20.203 1 23.27 285 CYS A C 1
ATOM 2188 O O . CYS A 1 285 ? -21.047 12.109 -20.203 1 23.27 285 CYS A O 1
ATOM 2190 N N . LEU A 1 286 ? -21.375 14.039 -21.188 1 20.97 286 LEU A N 1
ATOM 2191 C CA . LEU A 1 286 ? -20.422 13.461 -22.141 1 20.97 286 LEU A CA 1
ATOM 2192 C C . LEU A 1 286 ? -19.188 12.945 -21.422 1 20.97 286 LEU A C 1
ATOM 2194 O O . LEU A 1 286 ? -18.656 13.602 -20.516 1 20.97 286 LEU A O 1
ATOM 2198 N N . ILE A 1 287 ? -19.203 11.742 -21.594 1 24.02 287 ILE A N 1
ATOM 2199 C CA . ILE A 1 287 ? -18.188 10.711 -21.469 1 24.02 287 ILE A CA 1
ATOM 2200 C C . ILE A 1 287 ? -16.906 11.164 -22.188 1 24.02 287 ILE A C 1
ATOM 2202 O O . ILE A 1 287 ? -16.859 11.219 -23.422 1 24.02 287 ILE A O 1
ATOM 2206 N N . PRO A 1 288 ? -16.359 12.414 -22.109 1 22.22 288 PRO A N 1
ATOM 2207 C CA . PRO A 1 288 ? -15.383 12.375 -23.203 1 22.22 288 PRO A CA 1
ATOM 2208 C C . PRO A 1 288 ? -14.492 11.133 -23.156 1 22.22 288 PRO A C 1
ATOM 2210 O O . PRO A 1 288 ? -14.094 10.703 -22.078 1 22.22 288 PRO A O 1
ATOM 2213 N N . SER A 1 289 ? -14.906 10.258 -24.094 1 20.81 289 SER A N 1
ATOM 2214 C CA . SER A 1 289 ? -14.102 9.156 -24.609 1 20.81 289 SER A CA 1
ATOM 2215 C C . SER A 1 289 ? -12.609 9.445 -24.438 1 20.81 289 SER A C 1
ATOM 2217 O O . SER A 1 289 ? -12.219 10.586 -24.188 1 20.81 289 SER A O 1
ATOM 2219 N N . ALA A 1 290 ? -11.992 8.641 -25.312 1 23.73 290 ALA A N 1
ATOM 2220 C CA . ALA A 1 290 ? -10.656 8.312 -25.797 1 23.73 290 ALA A CA 1
ATOM 2221 C C . ALA A 1 290 ? -9.93 9.562 -26.281 1 23.73 290 ALA A C 1
ATOM 2223 O O . ALA A 1 290 ? -10.555 10.594 -26.516 1 23.73 290 ALA A O 1
ATOM 2224 N N . ARG A 1 291 ? -8.758 9.305 -27.125 1 22.67 291 ARG A N 1
ATOM 2225 C CA . ARG A 1 291 ? -7.707 10.078 -27.766 1 22.67 291 ARG A CA 1
ATOM 2226 C C . ARG A 1 291 ? -8.297 11.148 -28.672 1 22.67 291 ARG A C 1
ATOM 2228 O O . ARG A 1 291 ? -8.805 10.844 -29.75 1 22.67 291 ARG A O 1
ATOM 2235 N N . ALA A 1 292 ? -8.953 12.109 -28.25 1 21.02 292 ALA A N 1
ATOM 2236 C CA . ALA A 1 292 ? -9.461 12.961 -29.328 1 21.02 292 ALA A CA 1
ATOM 2237 C C . ALA A 1 292 ? -8.344 13.391 -30.266 1 21.02 292 ALA A C 1
ATOM 2239 O O . ALA A 1 292 ? -7.352 13.984 -29.844 1 21.02 292 ALA A O 1
ATOM 2240 N N . PRO A 1 293 ? -8.219 12.523 -31.453 1 20.44 293 PRO A N 1
ATOM 2241 C CA . PRO A 1 293 ? -7.305 12.898 -32.531 1 20.44 293 PRO A CA 1
ATOM 2242 C C . PRO A 1 293 ? -7.418 14.375 -32.906 1 20.44 293 PRO A C 1
ATOM 2244 O O . PRO A 1 293 ? -8.516 14.945 -32.844 1 20.44 293 PRO A O 1
ATOM 2247 N N . ARG A 1 294 ? -6.363 15.055 -32.594 1 20.12 294 ARG A N 1
ATOM 2248 C CA . ARG A 1 294 ? -6.301 16.391 -33.188 1 20.12 294 ARG A CA 1
ATOM 2249 C C . ARG A 1 294 ? -6.801 16.375 -34.625 1 20.12 294 ARG A C 1
ATOM 2251 O O . ARG A 1 294 ? -6.457 15.477 -35.406 1 20.12 294 ARG A O 1
ATOM 2258 N N . ARG A 1 295 ? -7.879 16.922 -34.875 1 18.52 295 ARG A N 1
ATOM 2259 C CA . ARG A 1 295 ? -8.453 17.219 -36.188 1 18.52 295 ARG A CA 1
ATOM 2260 C C . ARG A 1 295 ? -7.379 17.688 -37.156 1 18.52 295 ARG A C 1
ATOM 2262 O O . ARG A 1 295 ? -6.738 18.719 -36.938 1 18.52 295 ARG A O 1
ATOM 2269 N N . TRP A 1 296 ? -6.586 16.594 -37.719 1 18.38 296 TRP A N 1
ATOM 2270 C CA . TRP A 1 296 ? -5.91 16.969 -38.938 1 18.38 296 TRP A CA 1
ATOM 2271 C C . TRP A 1 296 ? -6.902 17.547 -39.938 1 18.38 296 TRP A C 1
ATOM 2273 O O . TRP A 1 296 ? -7.758 16.828 -40.469 1 18.38 296 TRP A O 1
ATOM 2283 N N . HIS A 1 297 ? -7.844 18.391 -39.375 1 16.45 297 HIS A N 1
ATOM 2284 C CA . HIS A 1 297 ? -8.703 18.812 -40.469 1 16.45 297 HIS A CA 1
ATOM 2285 C C . HIS A 1 297 ? -7.906 19 -41.75 1 16.45 297 HIS A C 1
ATOM 2287 O O . HIS A 1 297 ? -6.684 19.156 -41.719 1 16.45 297 HIS A O 1
ATOM 2293 N N . ARG A 1 298 ? -8.586 19.531 -42.906 1 17.83 298 ARG A N 1
ATOM 2294 C CA . ARG A 1 298 ? -8.516 19.703 -44.344 1 17.83 298 ARG A CA 1
ATOM 2295 C C . ARG A 1 298 ? -7.277 20.484 -44.75 1 17.83 298 ARG A C 1
ATOM 2297 O O . ARG A 1 298 ? -6.91 21.469 -44.094 1 17.83 298 ARG A O 1
ATOM 2304 N N . MET B 1 1 ? -10.008 39.469 14.438 1 48.19 1 MET B N 1
ATOM 2305 C CA . MET B 1 1 ? -9.031 38.75 13.625 1 48.19 1 MET B CA 1
ATOM 2306 C C . MET B 1 1 ? -9.453 37.281 13.43 1 48.19 1 MET B C 1
ATOM 2308 O O . MET B 1 1 ? -10.141 36.719 14.281 1 48.19 1 MET B O 1
ATOM 2312 N N . ALA B 1 2 ? -9.477 36.781 12.172 1 69 2 ALA B N 1
ATOM 2313 C CA . ALA B 1 2 ? -9.992 35.438 11.938 1 69 2 ALA B CA 1
ATOM 2314 C C . ALA B 1 2 ? -9.234 34.406 12.773 1 69 2 ALA B C 1
ATOM 2316 O O . ALA B 1 2 ? -8.047 34.594 13.055 1 69 2 ALA B O 1
ATOM 2317 N N . THR B 1 3 ? -9.883 33.5 13.555 1 87.25 3 THR B N 1
ATOM 2318 C CA . THR B 1 3 ? -9.281 32.438 14.375 1 87.25 3 THR B CA 1
ATOM 2319 C C . THR B 1 3 ? -8.305 31.625 13.555 1 87.25 3 THR B C 1
ATOM 2321 O O . THR B 1 3 ? -8.633 31.156 12.461 1 87.25 3 THR B O 1
ATOM 2324 N N . PRO B 1 4 ? -7.066 31.578 14.016 1 93.5 4 PRO B N 1
ATOM 2325 C CA . PRO B 1 4 ? -6.074 30.797 13.273 1 93.5 4 PRO B CA 1
ATOM 2326 C C . PRO B 1 4 ? -6.5 29.344 13.078 1 93.5 4 PRO B C 1
ATOM 2328 O O . PRO B 1 4 ? -7.152 28.766 13.953 1 93.5 4 PRO B O 1
ATOM 2331 N N . ARG B 1 5 ? -6.164 28.797 11.969 1 93 5 ARG B N 1
ATOM 2332 C CA . ARG B 1 5 ? -6.414 27.391 11.68 1 93 5 ARG B CA 1
ATOM 2333 C C . ARG B 1 5 ? -5.414 26.5 12.414 1 93 5 ARG B C 1
ATOM 2335 O O . ARG B 1 5 ? -4.207 26.734 12.352 1 93 5 ARG B O 1
ATOM 2342 N N . ALA B 1 6 ? -5.941 25.516 13.047 1 96.75 6 ALA B N 1
ATOM 2343 C CA . ALA B 1 6 ? -5.078 24.562 13.734 1 96.75 6 ALA B CA 1
ATOM 2344 C C . ALA B 1 6 ? -4.531 23.516 12.758 1 96.75 6 ALA B C 1
ATOM 2346 O O . ALA B 1 6 ? -5.293 22.781 12.133 1 96.75 6 ALA B O 1
ATOM 2347 N N . VAL B 1 7 ? -3.195 23.453 12.609 1 96.62 7 VAL B N 1
ATOM 2348 C CA . VAL B 1 7 ? -2.533 22.531 11.688 1 96.62 7 VAL B CA 1
ATOM 2349 C C . VAL B 1 7 ? -1.672 21.547 12.469 1 96.62 7 VAL B C 1
ATOM 2351 O O . VAL B 1 7 ? -0.683 21.938 13.094 1 96.62 7 VAL B O 1
ATOM 2354 N N . LEU B 1 8 ? -2.066 20.312 12.477 1 98.44 8 LEU B N 1
ATOM 2355 C CA . LEU B 1 8 ? -1.278 19.266 13.117 1 98.44 8 LEU B CA 1
ATOM 2356 C C . LEU B 1 8 ? -0.322 18.609 12.117 1 98.44 8 LEU B C 1
ATOM 2358 O O . LEU B 1 8 ? -0.752 18.094 11.086 1 98.44 8 LEU B O 1
ATOM 2362 N N . VAL B 1 9 ? 0.947 18.672 12.398 1 98.19 9 VAL B N 1
ATOM 2363 C CA . VAL B 1 9 ? 1.974 18.109 11.531 1 98.19 9 VAL B CA 1
ATOM 2364 C C . VAL B 1 9 ? 2.699 16.969 12.258 1 98.19 9 VAL B C 1
ATOM 2366 O O . VAL B 1 9 ? 3.211 17.172 13.359 1 98.19 9 VAL B O 1
ATOM 2369 N N . THR B 1 10 ? 2.729 15.828 11.664 1 98.75 10 THR B N 1
ATOM 2370 C CA . THR B 1 10 ? 3.451 14.719 12.281 1 98.75 10 THR B CA 1
ATOM 2371 C C . THR B 1 10 ? 4.902 14.688 11.805 1 98.75 10 THR B C 1
ATOM 2373 O O . THR B 1 10 ? 5.195 15.078 10.672 1 98.75 10 THR B O 1
ATOM 2376 N N . GLY B 1 11 ? 5.793 14.188 12.664 1 97.94 11 GLY B N 1
ATOM 2377 C CA . GLY B 1 11 ? 7.188 14.008 12.297 1 97.94 11 GLY B CA 1
ATOM 2378 C C . GLY B 1 11 ? 7.93 15.32 12.117 1 97.94 11 GLY B C 1
ATOM 2379 O O . GLY B 1 11 ? 8.57 15.547 11.094 1 97.94 11 GLY B O 1
ATOM 2380 N N . CYS B 1 12 ? 8 16.141 13.141 1 98.06 12 CYS B N 1
ATOM 2381 C CA . CYS B 1 12 ? 8.555 17.484 13.008 1 98.06 12 CYS B CA 1
ATOM 2382 C C . CYS B 1 12 ? 9.961 17.562 13.594 1 98.06 12 CYS B C 1
ATOM 2384 O O . CYS B 1 12 ? 10.484 18.656 13.828 1 98.06 12 CYS B O 1
ATOM 2386 N N . SER B 1 13 ? 10.617 16.406 13.852 1 96.06 13 SER B N 1
ATOM 2387 C CA . SER B 1 13 ? 11.953 16.438 14.438 1 96.06 13 SER B CA 1
ATOM 2388 C C . SER B 1 13 ? 13 16.875 13.422 1 96.06 13 SER B C 1
ATOM 2390 O O . SER B 1 13 ? 14.094 17.281 13.789 1 96.06 13 SER B O 1
ATOM 2392 N N . SER B 1 14 ? 12.719 16.688 12.133 1 93.38 14 SER B N 1
ATOM 2393 C CA . SER B 1 14 ? 13.656 17.047 11.07 1 93.38 14 SER B CA 1
ATOM 2394 C C . SER B 1 14 ? 12.953 17.125 9.719 1 93.38 14 SER B C 1
ATOM 2396 O O . SER B 1 14 ? 11.734 17.016 9.641 1 93.38 14 SER B O 1
ATOM 2398 N N . GLY B 1 15 ? 13.656 17.547 8.797 1 94.06 15 GLY B N 1
ATOM 2399 C CA . GLY B 1 15 ? 13.242 17.391 7.414 1 94.06 15 GLY B CA 1
ATOM 2400 C C . GLY B 1 15 ? 12.047 18.25 7.047 1 94.06 15 GLY B C 1
ATOM 2401 O O . GLY B 1 15 ? 11.961 19.406 7.453 1 94.06 15 GLY B O 1
ATOM 2402 N N . ILE B 1 16 ? 11.203 17.688 6.23 1 91.81 16 ILE B N 1
ATOM 2403 C CA . ILE B 1 16 ? 10.055 18.391 5.656 1 91.81 16 ILE B CA 1
ATOM 2404 C C . ILE B 1 16 ? 9.102 18.828 6.77 1 91.81 16 ILE B C 1
ATOM 2406 O O . ILE B 1 16 ? 8.609 19.953 6.766 1 91.81 16 ILE B O 1
ATOM 2410 N N . GLY B 1 17 ? 8.867 17.938 7.754 1 96 17 GLY B N 1
ATOM 2411 C CA . GLY B 1 17 ? 7.965 18.25 8.844 1 96 17 GLY B CA 1
ATOM 2412 C C . GLY B 1 17 ? 8.406 19.453 9.656 1 96 17 GLY B C 1
ATOM 2413 O O . GLY B 1 17 ? 7.602 20.344 9.953 1 96 17 GLY B O 1
ATOM 2414 N N . LEU B 1 18 ? 9.695 19.453 9.977 1 97.5 18 LEU B N 1
ATOM 2415 C CA . LEU B 1 18 ? 10.258 20.578 10.719 1 97.5 18 LEU B CA 1
ATOM 2416 C C . LEU B 1 18 ? 10.156 21.875 9.922 1 97.5 18 LEU B C 1
ATOM 2418 O O . LEU B 1 18 ? 9.695 22.891 10.438 1 97.5 18 LEU B O 1
ATOM 2422 N N . ALA B 1 19 ? 10.531 21.797 8.641 1 95.38 19 ALA B N 1
ATOM 2423 C CA . ALA B 1 19 ? 10.508 22.969 7.77 1 95.38 19 ALA B CA 1
ATOM 2424 C C . ALA B 1 19 ? 9.086 23.484 7.59 1 95.38 19 ALA B C 1
ATOM 2426 O O . ALA B 1 19 ? 8.852 24.703 7.617 1 95.38 19 ALA B O 1
ATOM 2427 N N . LEU B 1 20 ? 8.148 22.594 7.418 1 94.25 20 LEU B N 1
ATOM 2428 C CA . LEU B 1 20 ? 6.758 22.969 7.207 1 94.25 20 LEU B CA 1
ATOM 2429 C C . LEU B 1 20 ? 6.172 23.609 8.461 1 94.25 20 LEU B C 1
ATOM 2431 O O . LEU B 1 20 ? 5.496 24.641 8.391 1 94.25 20 LEU B O 1
ATOM 2435 N N . ALA B 1 21 ? 6.414 23 9.602 1 97.5 21 ALA B N 1
ATOM 2436 C CA . ALA B 1 21 ? 5.93 23.547 10.867 1 97.5 21 ALA B CA 1
ATOM 2437 C C . ALA B 1 21 ? 6.418 24.969 11.078 1 97.5 21 ALA B C 1
ATOM 2439 O O . ALA B 1 21 ? 5.633 25.859 11.422 1 97.5 21 ALA B O 1
ATOM 2440 N N . LEU B 1 22 ? 7.688 25.203 10.82 1 97.5 22 LEU B N 1
ATOM 2441 C CA . LEU B 1 22 ? 8.281 26.516 11.016 1 97.5 22 LEU B CA 1
ATOM 2442 C C . LEU B 1 22 ? 7.703 27.516 10.023 1 97.5 22 LEU B C 1
ATOM 2444 O O . LEU B 1 22 ? 7.371 28.656 10.398 1 97.5 22 LEU B O 1
ATOM 2448 N N . ARG B 1 23 ? 7.566 27.094 8.789 1 94.5 23 ARG B N 1
ATOM 2449 C CA . ARG B 1 23 ? 7.055 27.984 7.762 1 94.5 23 ARG B CA 1
ATOM 2450 C C . ARG B 1 23 ? 5.641 28.453 8.094 1 94.5 23 ARG B C 1
ATOM 2452 O O . ARG B 1 23 ? 5.328 29.641 7.992 1 94.5 23 ARG B O 1
ATOM 2459 N N . LEU B 1 24 ? 4.801 27.562 8.5 1 94.75 24 LEU B N 1
ATOM 2460 C CA . LEU B 1 24 ? 3.416 27.891 8.836 1 94.75 24 LEU B CA 1
ATOM 2461 C C . LEU B 1 24 ? 3.346 28.75 10.086 1 94.75 24 LEU B C 1
ATOM 2463 O O . LEU B 1 24 ? 2.564 29.703 10.148 1 94.75 24 LEU B O 1
ATOM 2467 N N . ALA B 1 25 ? 4.184 28.453 11.078 1 96.94 25 ALA B N 1
ATOM 2468 C CA . ALA B 1 25 ? 4.188 29.203 12.336 1 96.94 25 ALA B CA 1
ATOM 2469 C C . ALA B 1 25 ? 4.648 30.641 12.109 1 96.94 25 ALA B C 1
ATOM 2471 O O . ALA B 1 25 ? 4.266 31.531 12.859 1 96.94 25 ALA B O 1
ATOM 2472 N N . ARG B 1 26 ? 5.438 30.812 11.078 1 96.19 26 ARG B N 1
ATOM 2473 C CA . ARG B 1 26 ? 6.02 32.125 10.797 1 96.19 26 ARG B CA 1
ATOM 2474 C C . ARG B 1 26 ? 5.117 32.938 9.875 1 96.19 26 ARG B C 1
ATOM 2476 O O . ARG B 1 26 ? 5.496 34 9.43 1 96.19 26 ARG B O 1
ATOM 2483 N N . ASP B 1 27 ? 3.994 32.406 9.562 1 92.38 27 ASP B N 1
ATOM 2484 C CA . ASP B 1 27 ? 3.072 33.156 8.703 1 92.38 27 ASP B CA 1
ATOM 2485 C C . ASP B 1 27 ? 2.836 34.562 9.242 1 92.38 27 ASP B C 1
ATOM 2487 O O . ASP B 1 27 ? 2.404 34.719 10.383 1 92.38 27 ASP B O 1
ATOM 2491 N N . PRO B 1 28 ? 3.076 35.594 8.414 1 92.62 28 PRO B N 1
ATOM 2492 C CA . PRO B 1 28 ? 2.994 36.969 8.898 1 92.62 28 PRO B CA 1
ATOM 2493 C C . PRO B 1 28 ? 1.58 37.375 9.32 1 92.62 28 PRO B C 1
ATOM 2495 O O . PRO B 1 28 ? 1.407 38.25 10.172 1 92.62 28 PRO B O 1
ATOM 2498 N N . GLN B 1 29 ? 0.595 36.75 8.758 1 92.31 29 GLN B N 1
ATOM 2499 C CA . GLN B 1 29 ? -0.79 37.062 9.078 1 92.31 29 GLN B CA 1
ATOM 2500 C C . GLN B 1 29 ? -1.306 36.188 10.227 1 92.31 29 GLN B C 1
ATOM 2502 O O . GLN B 1 29 ? -2.473 36.281 10.609 1 92.31 29 GLN B O 1
ATOM 2507 N N . ARG B 1 30 ? -0.403 35.312 10.742 1 93.38 30 ARG B N 1
ATOM 2508 C CA . ARG B 1 30 ? -0.732 34.438 11.867 1 93.38 30 ARG B CA 1
ATOM 2509 C C . ARG B 1 30 ? -2.004 33.656 11.594 1 93.38 30 ARG B C 1
ATOM 2511 O O . ARG B 1 30 ? -2.887 33.562 12.445 1 93.38 30 ARG B O 1
ATOM 2518 N N . ARG B 1 31 ? -2.1 33.125 10.438 1 92.5 31 ARG B N 1
ATOM 2519 C CA . ARG B 1 31 ? -3.289 32.406 9.992 1 92.5 31 ARG B CA 1
ATOM 2520 C C . ARG B 1 31 ? -3.332 31.016 10.578 1 92.5 31 ARG B C 1
ATOM 2522 O O . ARG B 1 31 ? -4.371 30.344 10.531 1 92.5 31 ARG B O 1
ATOM 2529 N N . TYR B 1 32 ? -2.164 30.625 11.242 1 93.94 32 TYR B N 1
ATOM 2530 C CA . TYR B 1 32 ? -2.072 29.219 11.633 1 93.94 32 TYR B CA 1
ATOM 2531 C C . TYR B 1 32 ? -1.609 29.094 13.086 1 93.94 32 TYR B C 1
ATOM 2533 O O . TYR B 1 32 ? -0.773 29.875 13.547 1 93.94 32 TYR B O 1
ATOM 2541 N N . ARG B 1 33 ? -2.154 28.172 13.727 1 96.44 33 ARG B N 1
ATOM 2542 C CA . ARG B 1 33 ? -1.608 27.594 14.945 1 96.44 33 ARG B CA 1
ATOM 2543 C C . ARG B 1 33 ? -1.078 26.188 14.695 1 96.44 33 ARG B C 1
ATOM 2545 O O . ARG B 1 33 ? -1.854 25.266 14.453 1 96.44 33 ARG B O 1
ATOM 2552 N N . VAL B 1 34 ? 0.188 26.047 14.812 1 97.88 34 VAL B N 1
ATOM 2553 C CA . VAL B 1 34 ? 0.826 24.812 14.391 1 97.88 34 VAL B CA 1
ATOM 2554 C C . VAL B 1 34 ? 1 23.891 15.594 1 97.88 34 VAL B C 1
ATOM 2556 O O . VAL B 1 34 ? 1.555 24.281 16.625 1 97.88 34 VAL B O 1
ATOM 2559 N N . LEU B 1 35 ? 0.474 22.75 15.484 1 98.62 35 LEU B N 1
ATOM 2560 C CA . LEU B 1 35 ? 0.711 21.641 16.422 1 98.62 35 LEU B CA 1
ATOM 2561 C C . LEU B 1 35 ? 1.769 20.688 15.875 1 98.62 35 LEU B C 1
ATOM 2563 O O . LEU B 1 35 ? 1.44 19.719 15.195 1 98.62 35 LEU B O 1
ATOM 2567 N N . ALA B 1 36 ? 2.994 20.984 16.219 1 98.69 36 ALA B N 1
ATOM 2568 C CA . ALA B 1 36 ? 4.113 20.141 15.781 1 98.69 36 ALA B CA 1
ATOM 2569 C C . ALA B 1 36 ? 4.262 18.922 16.672 1 98.69 36 ALA B C 1
ATOM 2571 O O . ALA B 1 36 ? 4.219 19.031 17.906 1 98.69 36 ALA B O 1
ATOM 2572 N N . THR B 1 37 ? 4.441 17.734 16.031 1 98.81 37 THR B N 1
ATOM 2573 C CA . THR B 1 37 ? 4.535 16.531 16.844 1 98.81 37 THR B CA 1
ATOM 2574 C C . THR B 1 37 ? 5.789 15.734 16.5 1 98.81 37 THR B C 1
ATOM 2576 O O . THR B 1 37 ? 6.328 15.867 15.398 1 98.81 37 THR B O 1
ATOM 2579 N N . MET B 1 38 ? 6.242 15 17.453 1 98.25 38 MET B N 1
ATOM 2580 C CA . MET B 1 38 ? 7.336 14.047 17.266 1 98.25 38 MET B CA 1
ATOM 2581 C C . MET B 1 38 ? 7.258 12.93 18.297 1 98.25 38 MET B C 1
ATOM 2583 O O . MET B 1 38 ? 6.73 13.125 19.391 1 98.25 38 MET B O 1
ATOM 2587 N N . ARG B 1 39 ? 7.719 11.812 17.906 1 97.31 39 ARG B N 1
ATOM 2588 C CA . ARG B 1 39 ? 7.625 10.633 18.75 1 97.31 39 ARG B CA 1
ATOM 2589 C C . ARG B 1 39 ? 8.562 10.75 19.953 1 97.31 39 ARG B C 1
ATOM 2591 O O . ARG B 1 39 ? 8.188 10.398 21.078 1 97.31 39 ARG B O 1
ATOM 2598 N N . ASP B 1 40 ? 9.781 11.219 19.719 1 95.62 40 ASP B N 1
ATOM 2599 C CA . ASP B 1 40 ? 10.836 11.328 20.719 1 95.62 40 ASP B CA 1
ATOM 2600 C C . ASP B 1 40 ? 11.156 12.797 21.016 1 95.62 40 ASP B C 1
ATOM 2602 O O . ASP B 1 40 ? 11.914 13.438 20.281 1 95.62 40 ASP B O 1
ATOM 2606 N N . LEU B 1 41 ? 10.75 13.297 22.156 1 96.19 41 LEU B N 1
ATOM 2607 C CA . LEU B 1 41 ? 10.898 14.711 22.5 1 96.19 41 LEU B CA 1
ATOM 2608 C C . LEU B 1 41 ? 12.352 15.039 22.828 1 96.19 41 LEU B C 1
ATOM 2610 O O . LEU B 1 41 ? 12.727 16.203 22.906 1 96.19 41 LEU B O 1
ATOM 2614 N N . SER B 1 42 ? 13.141 13.992 23 1 96.94 42 SER B N 1
ATOM 2615 C CA . SER B 1 42 ? 14.555 14.273 23.188 1 96.94 42 SER B CA 1
ATOM 2616 C C . SER B 1 42 ? 15.18 14.844 21.922 1 96.94 42 SER B C 1
ATOM 2618 O O . SER B 1 42 ? 16.281 15.414 21.953 1 96.94 42 SER B O 1
ATOM 2620 N N . ARG B 1 43 ? 14.469 14.742 20.828 1 95.81 43 ARG B N 1
ATOM 2621 C CA . ARG B 1 43 ? 14.961 15.234 19.547 1 95.81 43 ARG B CA 1
ATOM 2622 C C . ARG B 1 43 ? 14.367 16.609 19.219 1 95.81 43 ARG B C 1
ATOM 2624 O O . ARG B 1 43 ? 14.422 17.062 18.078 1 95.81 43 ARG B O 1
ATOM 2631 N N . ARG B 1 44 ? 13.867 17.297 20.203 1 96.75 44 ARG B N 1
ATOM 2632 C CA . ARG B 1 44 ? 13.133 18.547 20 1 96.75 44 ARG B CA 1
ATOM 2633 C C . ARG B 1 44 ? 14.086 19.703 19.734 1 96.75 44 ARG B C 1
ATOM 2635 O O . ARG B 1 44 ? 13.664 20.766 19.266 1 96.75 44 ARG B O 1
ATOM 2642 N N . GLY B 1 45 ? 15.336 19.531 19.953 1 96.56 45 GLY B N 1
ATOM 2643 C CA . GLY B 1 45 ? 16.328 20.594 19.953 1 96.56 45 GLY B CA 1
ATOM 2644 C C . GLY B 1 45 ? 16.266 21.453 18.703 1 96.56 45 GLY B C 1
ATOM 2645 O O . GLY B 1 45 ? 16.047 22.672 18.781 1 96.56 45 GLY B O 1
ATOM 2646 N N . PRO B 1 46 ? 16.453 20.875 17.547 1 96.75 46 PRO B N 1
ATOM 2647 C CA . PRO B 1 46 ? 16.469 21.656 16.312 1 96.75 46 PRO B CA 1
ATOM 2648 C C . PRO B 1 46 ? 15.18 22.453 16.109 1 96.75 46 PRO B C 1
ATOM 2650 O O . PRO B 1 46 ? 15.227 23.609 15.703 1 96.75 46 PRO B O 1
ATOM 2653 N N . LEU B 1 47 ? 14.047 21.906 16.375 1 97.81 47 LEU B N 1
ATOM 2654 C CA . LEU B 1 47 ? 12.773 22.609 16.203 1 97.81 47 LEU B CA 1
ATOM 2655 C C . LEU B 1 47 ? 12.648 23.75 17.203 1 97.81 47 LEU B C 1
ATOM 2657 O O . LEU B 1 47 ? 12.258 24.859 16.828 1 97.81 47 LEU B O 1
ATOM 2661 N N . GLU B 1 48 ? 12.969 23.5 18.438 1 97.69 48 GLU B N 1
ATOM 2662 C CA . GLU B 1 48 ? 12.844 24.516 19.469 1 97.69 48 GLU B CA 1
ATOM 2663 C C . GLU B 1 48 ? 13.766 25.703 19.203 1 97.69 48 GLU B C 1
ATOM 2665 O O . GLU B 1 48 ? 13.367 26.859 19.359 1 97.69 48 GLU B O 1
ATOM 2670 N N . SER B 1 49 ? 14.992 25.344 18.812 1 97.88 49 SER B N 1
ATOM 2671 C CA . SER B 1 49 ? 15.953 26.391 18.516 1 97.88 49 SER B CA 1
ATOM 2672 C C . SER B 1 49 ? 15.484 27.266 17.359 1 97.88 49 SER B C 1
ATOM 2674 O O . SER B 1 49 ? 15.586 28.484 17.406 1 97.88 49 SER B O 1
ATOM 2676 N N . ALA B 1 50 ? 14.961 26.688 16.344 1 97.5 50 ALA B N 1
ATOM 2677 C CA . ALA B 1 50 ? 14.523 27.406 15.148 1 97.5 50 ALA B CA 1
ATOM 2678 C C . ALA B 1 50 ? 13.234 28.172 15.414 1 97.5 50 ALA B C 1
ATOM 2680 O O . ALA B 1 50 ? 13.008 29.25 14.852 1 97.5 50 ALA B O 1
ATOM 2681 N N . ALA B 1 51 ? 12.383 27.641 16.203 1 97.62 51 ALA B N 1
ATOM 2682 C CA . ALA B 1 51 ? 11.086 28.25 16.5 1 97.62 51 ALA B CA 1
ATOM 2683 C C . ALA B 1 51 ? 11.234 29.469 17.391 1 97.62 51 ALA B C 1
ATOM 2685 O O . ALA B 1 51 ? 10.531 30.469 17.219 1 97.62 51 ALA B O 1
ATOM 2686 N N . GLY B 1 52 ? 12.109 29.438 18.375 1 96.88 52 GLY B N 1
ATOM 2687 C CA . GLY B 1 52 ? 12.312 30.547 19.281 1 96.88 52 GLY B CA 1
ATOM 2688 C C . GLY B 1 52 ? 11.039 30.984 19.984 1 96.88 52 GLY B C 1
ATOM 2689 O O . GLY B 1 52 ? 10.367 30.172 20.625 1 96.88 52 GLY B O 1
ATOM 2690 N N . SER B 1 53 ? 10.664 32.219 19.719 1 96.88 53 SER B N 1
ATOM 2691 C CA . SER B 1 53 ? 9.547 32.844 20.438 1 96.88 53 SER B CA 1
ATOM 2692 C C . SER B 1 53 ? 8.211 32.312 19.906 1 96.88 53 SER B C 1
ATOM 2694 O O . SER B 1 53 ? 7.168 32.531 20.531 1 96.88 53 SER B O 1
ATOM 2696 N N . LEU B 1 54 ? 8.25 31.594 18.797 1 97.62 54 LEU B N 1
ATOM 2697 C CA . LEU B 1 54 ? 7.023 31.047 18.234 1 97.62 54 LEU B CA 1
ATOM 2698 C C . LEU B 1 54 ? 6.492 29.906 19.094 1 97.62 54 LEU B C 1
ATOM 2700 O O . LEU B 1 54 ? 5.305 29.578 19.031 1 97.62 54 LEU B O 1
ATOM 2704 N N . LEU B 1 55 ? 7.469 29.312 19.859 1 97.5 55 LEU B N 1
ATOM 2705 C CA . LEU B 1 55 ? 7.07 28.234 20.75 1 97.5 55 LEU B CA 1
ATOM 2706 C C . LEU B 1 55 ? 6.148 28.734 21.859 1 97.5 55 LEU B C 1
ATOM 2708 O O . LEU B 1 55 ? 6.48 29.703 22.547 1 97.5 55 LEU B O 1
ATOM 2712 N N . GLY B 1 56 ? 4.977 28.094 21.984 1 95.94 56 GLY B N 1
ATOM 2713 C CA . GLY B 1 56 ? 3.998 28.516 22.969 1 95.94 56 GLY B CA 1
ATOM 2714 C C . GLY B 1 56 ? 3.088 29.625 22.469 1 95.94 56 GLY B C 1
ATOM 2715 O O . GLY B 1 56 ? 2.117 29.984 23.125 1 95.94 56 GLY B O 1
ATOM 2716 N N . ASP B 1 57 ? 3.385 30.125 21.281 1 96.5 57 ASP B N 1
ATOM 2717 C CA . ASP B 1 57 ? 2.572 31.156 20.641 1 96.5 57 ASP B CA 1
ATOM 2718 C C . ASP B 1 57 ? 1.865 30.609 19.406 1 96.5 57 ASP B C 1
ATOM 2720 O O . ASP B 1 57 ? 0.795 30 19.516 1 96.5 57 ASP B O 1
ATOM 2724 N N . THR B 1 58 ? 2.582 30.609 18.281 1 97.44 58 THR B N 1
ATOM 2725 C CA . THR B 1 58 ? 1.963 30.094 17.062 1 97.44 58 THR B CA 1
ATOM 2726 C C . THR B 1 58 ? 2.354 28.641 16.844 1 97.44 58 THR B C 1
ATOM 2728 O O . THR B 1 58 ? 1.831 27.984 15.938 1 97.44 58 THR B O 1
ATOM 2731 N N . LEU B 1 59 ? 3.227 28.109 17.656 1 98.38 59 LEU B N 1
ATOM 2732 C CA . LEU B 1 59 ? 3.686 26.719 17.547 1 98.38 59 LEU B CA 1
ATOM 2733 C C . LEU B 1 59 ? 3.639 26.031 18.906 1 98.38 59 LEU B C 1
ATOM 2735 O O . LEU B 1 59 ? 4.156 26.547 19.891 1 98.38 59 LEU B O 1
ATOM 2739 N N . LEU B 1 60 ? 2.971 24.922 18.953 1 98.12 60 LEU B N 1
ATOM 2740 C CA . LEU B 1 60 ? 2.957 24.047 20.109 1 98.12 60 LEU B CA 1
ATOM 2741 C C . LEU B 1 60 ? 3.607 22.703 19.781 1 98.12 60 LEU B C 1
ATOM 2743 O O . LEU B 1 60 ? 3.383 22.156 18.703 1 98.12 60 LEU B O 1
ATOM 2747 N N . LEU B 1 61 ? 4.434 22.25 20.656 1 98.25 61 LEU B N 1
ATOM 2748 C CA . LEU B 1 61 ? 5.082 20.953 20.484 1 98.25 61 LEU B CA 1
ATOM 2749 C C . LEU B 1 61 ? 4.379 19.875 21.312 1 98.25 61 LEU B C 1
ATOM 2751 O O . LEU B 1 61 ? 4.203 20.031 22.516 1 98.25 61 LEU B O 1
ATOM 2755 N N . LEU B 1 62 ? 3.93 18.797 20.656 1 98.31 62 LEU B N 1
ATOM 2756 C CA . LEU B 1 62 ? 3.207 17.719 21.312 1 98.31 62 LEU B CA 1
ATOM 2757 C C . LEU B 1 62 ? 3.867 16.375 21.016 1 98.31 62 LEU B C 1
ATOM 2759 O O . LEU B 1 62 ? 4.391 16.156 19.922 1 98.31 62 LEU B O 1
ATOM 2763 N N . PRO B 1 63 ? 3.873 15.484 22 1 98.44 63 PRO B N 1
ATOM 2764 C CA . PRO B 1 63 ? 4.344 14.117 21.734 1 98.44 63 PRO B CA 1
ATOM 2765 C C . PRO B 1 63 ? 3.342 13.297 20.922 1 98.44 63 PRO B C 1
ATOM 2767 O O . PRO B 1 63 ? 2.141 13.336 21.203 1 98.44 63 PRO B O 1
ATOM 2770 N N . LEU B 1 64 ? 3.814 12.594 19.922 1 98.81 64 LEU B N 1
ATOM 2771 C CA . LEU B 1 64 ? 2.936 11.727 19.141 1 98.81 64 LEU B CA 1
ATOM 2772 C C . LEU B 1 64 ? 3.725 10.594 18.484 1 98.81 64 LEU B C 1
ATOM 2774 O O . LEU B 1 64 ? 4.637 10.852 17.688 1 98.81 64 LEU B O 1
ATOM 2778 N N . ASP B 1 65 ? 3.42 9.414 18.906 1 98.75 65 ASP B N 1
ATOM 2779 C CA . ASP B 1 65 ? 3.797 8.211 18.172 1 98.75 65 ASP B CA 1
ATOM 2780 C C . ASP B 1 65 ? 2.637 7.703 17.312 1 98.75 65 ASP B C 1
ATOM 2782 O O . ASP B 1 65 ? 1.685 7.117 17.828 1 98.75 65 ASP B O 1
ATOM 2786 N N . VAL B 1 66 ? 2.775 7.898 16.016 1 98.69 66 VAL B N 1
ATOM 2787 C CA . VAL B 1 66 ? 1.663 7.605 15.117 1 98.69 66 VAL B CA 1
ATOM 2788 C C . VAL B 1 66 ? 1.418 6.098 15.078 1 98.69 66 VAL B C 1
ATOM 2790 O O . VAL B 1 66 ? 0.389 5.645 14.57 1 98.69 66 VAL B O 1
ATOM 2793 N N . THR B 1 67 ? 2.352 5.266 15.555 1 98.25 67 THR B N 1
ATOM 2794 C CA . THR B 1 67 ? 2.203 3.816 15.516 1 98.25 67 THR B CA 1
ATOM 2795 C C . THR B 1 67 ? 1.406 3.32 16.719 1 98.25 67 THR B C 1
ATOM 2797 O O . THR B 1 67 ? 1.193 2.115 16.875 1 98.25 67 THR B O 1
ATOM 2800 N N . SER B 1 68 ? 0.981 4.219 17.562 1 98.31 68 SER B N 1
ATOM 2801 C CA . SER B 1 68 ? 0.268 3.867 18.781 1 98.31 68 SER B CA 1
ATOM 2802 C C . SER B 1 68 ? -1.084 4.566 18.859 1 98.31 68 SER B C 1
ATOM 2804 O O . SER B 1 68 ? -1.149 5.797 18.922 1 98.31 68 SER B O 1
ATOM 2806 N N . ALA B 1 69 ? -2.164 3.771 18.953 1 97.12 69 ALA B N 1
ATOM 2807 C CA . ALA B 1 69 ? -3.504 4.336 19.094 1 97.12 69 ALA B CA 1
ATOM 2808 C C . ALA B 1 69 ? -3.637 5.137 20.375 1 97.12 69 ALA B C 1
ATOM 2810 O O . ALA B 1 69 ? -4.293 6.184 20.406 1 97.12 69 ALA B O 1
ATOM 2811 N N . THR B 1 70 ? -3.008 4.652 21.375 1 97.94 70 THR B N 1
ATOM 2812 C CA . THR B 1 70 ? -3.037 5.348 22.656 1 97.94 70 THR B CA 1
ATOM 2813 C C . THR B 1 70 ? -2.332 6.695 22.562 1 97.94 70 THR B C 1
ATOM 2815 O O . THR B 1 70 ? -2.83 7.699 23.078 1 97.94 70 THR B O 1
ATOM 2818 N N . SER B 1 71 ? -1.193 6.746 21.891 1 98.62 71 SER B N 1
ATOM 2819 C CA . SER B 1 71 ? -0.46 7.996 21.703 1 98.62 71 SER B CA 1
ATOM 2820 C C . SER B 1 71 ? -1.268 9 20.891 1 98.62 71 SER B C 1
ATOM 2822 O O . SER B 1 71 ? -1.277 10.195 21.203 1 98.62 71 SER B O 1
ATOM 2824 N N . VAL B 1 72 ? -1.989 8.531 19.875 1 98.5 72 VAL B N 1
ATOM 2825 C CA . VAL B 1 72 ? -2.83 9.383 19.047 1 98.5 72 VAL B CA 1
ATOM 2826 C C . VAL B 1 72 ? -3.932 10.008 19.891 1 98.5 72 VAL B C 1
ATOM 2828 O O . VAL B 1 72 ? -4.148 11.227 19.859 1 98.5 72 VAL B O 1
ATOM 2831 N N . ALA B 1 73 ? -4.57 9.188 20.719 1 97.69 73 ALA B N 1
ATOM 2832 C CA . ALA B 1 73 ? -5.641 9.68 21.578 1 97.69 73 ALA B CA 1
ATOM 2833 C C . ALA B 1 73 ? -5.117 10.711 22.562 1 97.69 73 ALA B C 1
ATOM 2835 O O . ALA B 1 73 ? -5.738 11.75 22.781 1 97.69 73 ALA B O 1
ATOM 2836 N N . GLU B 1 74 ? -4.004 10.422 23.172 1 98.06 74 GLU B N 1
ATOM 2837 C CA . GLU B 1 74 ? -3.402 11.32 24.156 1 98.06 74 GLU B CA 1
ATOM 2838 C C . GLU B 1 74 ? -3.006 12.648 23.516 1 98.06 74 GLU B C 1
ATOM 2840 O O . GLU B 1 74 ? -3.232 13.711 24.094 1 98.06 74 GLU B O 1
ATOM 2845 N N . CYS B 1 75 ? -2.439 12.609 22.328 1 98.5 75 CYS B N 1
ATOM 2846 C CA . CYS B 1 75 ? -2.045 13.812 21.609 1 98.5 75 CYS B CA 1
ATOM 2847 C C . CYS B 1 75 ? -3.252 14.695 21.312 1 98.5 75 CYS B C 1
ATOM 2849 O O . CYS B 1 75 ? -3.213 15.906 21.531 1 98.5 75 CYS B O 1
ATOM 2851 N N . LEU B 1 76 ? -4.355 14.07 20.859 1 98.12 76 LEU B N 1
ATOM 2852 C CA . LEU B 1 76 ? -5.539 14.828 20.469 1 98.12 76 LEU B CA 1
ATOM 2853 C C . LEU B 1 76 ? -6.227 15.43 21.688 1 98.12 76 LEU B C 1
ATOM 2855 O O . LEU B 1 76 ? -6.859 16.484 21.594 1 98.12 76 LEU B O 1
ATOM 2859 N N . ARG B 1 77 ? -6.035 14.805 22.859 1 97.31 77 ARG B N 1
ATOM 2860 C CA . ARG B 1 77 ? -6.57 15.367 24.094 1 97.31 77 ARG B CA 1
ATOM 2861 C C . ARG B 1 77 ? -5.824 16.641 24.484 1 97.31 77 ARG B C 1
ATOM 2863 O O . ARG B 1 77 ? -6.387 17.516 25.141 1 97.31 77 ARG B O 1
ATOM 2870 N N . LEU B 1 78 ? -4.602 16.797 24.062 1 96.94 78 LEU B N 1
ATOM 2871 C CA . LEU B 1 78 ? -3.762 17.922 24.422 1 96.94 78 LEU B CA 1
ATOM 2872 C C . LEU B 1 78 ? -4.008 19.109 23.469 1 96.94 78 LEU B C 1
ATOM 2874 O O . LEU B 1 78 ? -3.549 20.219 23.734 1 96.94 78 LEU B O 1
ATOM 2878 N N . VAL B 1 79 ? -4.699 18.875 22.344 1 96.88 79 VAL B N 1
ATOM 2879 C CA . VAL B 1 79 ? -4.965 19.922 21.375 1 96.88 79 VAL B CA 1
ATOM 2880 C C . VAL B 1 79 ? -5.914 20.953 21.984 1 96.88 79 VAL B C 1
ATOM 2882 O O . VAL B 1 79 ? -7 20.609 22.438 1 96.88 79 VAL B O 1
ATOM 2885 N N . PRO B 1 80 ? -5.516 22.172 21.969 1 91.25 80 PRO B N 1
ATOM 2886 C CA . PRO B 1 80 ? -6.414 23.219 22.469 1 91.25 80 PRO B CA 1
ATOM 2887 C C . PRO B 1 80 ? -7.762 23.234 21.75 1 91.25 80 PRO B C 1
ATOM 2889 O O . PRO B 1 80 ? -7.809 23.141 20.516 1 91.25 80 PRO B O 1
ATOM 2892 N N . ASP B 1 81 ? -8.898 23.312 22.422 1 89.62 81 ASP B N 1
ATOM 2893 C CA . ASP B 1 81 ? -10.273 23.344 21.938 1 89.62 81 ASP B CA 1
ATOM 2894 C C . ASP B 1 81 ? -10.625 22.062 21.203 1 89.62 81 ASP B C 1
ATOM 2896 O O . ASP B 1 81 ? -11.719 21.938 20.641 1 89.62 81 ASP B O 1
ATOM 2900 N N . GLY B 1 82 ? -9.586 21.172 21.062 1 92.25 82 GLY B N 1
ATOM 2901 C CA . GLY B 1 82 ? -9.82 19.859 20.484 1 92.25 82 GLY B CA 1
ATOM 2902 C C . GLY B 1 82 ? -10.016 19.906 18.984 1 92.25 82 GLY B C 1
ATOM 2903 O O . GLY B 1 82 ? -10.477 18.938 18.375 1 92.25 82 GLY B O 1
ATOM 2904 N N . ARG B 1 83 ? -9.68 21 18.406 1 94.75 83 ARG B N 1
ATOM 2905 C CA . ARG B 1 83 ? -9.992 21.219 17 1 94.75 83 ARG B CA 1
ATOM 2906 C C . ARG B 1 83 ? -8.727 21.141 16.141 1 94.75 83 ARG B C 1
ATOM 2908 O O . ARG B 1 83 ? -7.723 21.781 16.453 1 94.75 83 ARG B O 1
ATOM 2915 N N . VAL B 1 84 ? -8.781 20.297 15.086 1 97.75 84 VAL B N 1
ATOM 2916 C CA . VAL B 1 84 ? -7.746 20.234 14.062 1 97.75 84 VAL B CA 1
ATOM 2917 C C . VAL B 1 84 ? -8.359 20.531 12.695 1 97.75 84 VAL B C 1
ATOM 2919 O O . VAL B 1 84 ? -9.188 19.75 12.203 1 97.75 84 VAL B O 1
ATOM 2922 N N . ASP B 1 85 ? -7.918 21.594 12.102 1 95.5 85 ASP B N 1
ATOM 2923 C CA . ASP B 1 85 ? -8.461 22 10.805 1 95.5 85 ASP B CA 1
ATOM 2924 C C . ASP B 1 85 ? -7.727 21.297 9.664 1 95.5 85 ASP B C 1
ATOM 2926 O O . ASP B 1 85 ? -8.328 20.984 8.633 1 95.5 85 ASP B O 1
ATOM 2930 N N . VAL B 1 86 ? -6.445 21.156 9.812 1 94.31 86 VAL B N 1
ATOM 2931 C CA . VAL B 1 86 ? -5.59 20.531 8.805 1 94.31 86 VAL B CA 1
ATOM 2932 C C . VAL B 1 86 ? -4.652 19.531 9.477 1 94.31 86 VAL B C 1
ATOM 2934 O O . VAL B 1 86 ? -4.051 19.844 10.508 1 94.31 86 VAL B O 1
ATOM 2937 N N . VAL B 1 87 ? -4.621 18.391 8.992 1 97.12 87 VAL B N 1
ATOM 2938 C CA . VAL B 1 87 ? -3.607 17.438 9.43 1 97.12 87 VAL B CA 1
ATOM 2939 C C . VAL B 1 87 ? -2.631 17.156 8.289 1 97.12 87 VAL B C 1
ATOM 2941 O O . VAL B 1 87 ? -3.043 16.984 7.145 1 97.12 87 VAL B O 1
ATOM 2944 N N . VAL B 1 88 ? -1.342 17.234 8.578 1 95.31 88 VAL B N 1
ATOM 2945 C CA . VAL B 1 88 ? -0.282 16.891 7.641 1 95.31 88 VAL B CA 1
ATOM 2946 C C . VAL B 1 88 ? 0.429 15.617 8.102 1 95.31 88 VAL B C 1
ATOM 2948 O O . VAL B 1 88 ? 1.221 15.648 9.047 1 95.31 88 VAL B O 1
ATOM 2951 N N . HIS B 1 89 ? 0.11 14.586 7.43 1 97 89 HIS B N 1
ATOM 2952 C CA . HIS B 1 89 ? 0.806 13.328 7.656 1 97 89 HIS B CA 1
ATOM 2953 C C . HIS B 1 89 ? 2.188 13.336 7.016 1 97 89 HIS B C 1
ATOM 2955 O O . HIS B 1 89 ? 2.322 13.07 5.816 1 97 89 HIS B O 1
ATOM 2961 N N . ASN B 1 90 ? 3.176 13.555 7.852 1 95.94 90 ASN B N 1
ATOM 2962 C CA . ASN B 1 90 ? 4.535 13.672 7.336 1 95.94 90 ASN B CA 1
ATOM 2963 C C . ASN B 1 90 ? 5.457 12.609 7.938 1 95.94 90 ASN B C 1
ATOM 2965 O O . ASN B 1 90 ? 6.48 12.258 7.344 1 95.94 90 ASN B O 1
ATOM 2969 N N . ALA B 1 91 ? 5.07 12.102 9.172 1 98.19 91 ALA B N 1
ATOM 2970 C CA . ALA B 1 91 ? 5.883 11.047 9.773 1 98.19 91 ALA B CA 1
ATOM 2971 C C . ALA B 1 91 ? 6.055 9.867 8.812 1 98.19 91 ALA B C 1
ATOM 2973 O O . ALA B 1 91 ? 5.094 9.438 8.172 1 98.19 91 ALA B O 1
ATOM 2974 N N . GLY B 1 92 ? 7.27 9.375 8.711 1 96.94 92 GLY B N 1
ATOM 2975 C CA . GLY B 1 92 ? 7.555 8.273 7.809 1 96.94 92 GLY B CA 1
ATOM 2976 C C . GLY B 1 92 ? 8.93 7.66 8.031 1 96.94 92 GLY B C 1
ATOM 2977 O O . GLY B 1 92 ? 9.805 8.289 8.625 1 96.94 92 GLY B O 1
ATOM 2978 N N . VAL B 1 93 ? 9.039 6.477 7.59 1 97 93 VAL B N 1
ATOM 2979 C CA . VAL B 1 93 ? 10.32 5.777 7.617 1 97 93 VAL B CA 1
ATOM 2980 C C . VAL B 1 93 ? 10.547 5.062 6.289 1 97 93 VAL B C 1
ATOM 2982 O O . VAL B 1 93 ? 9.594 4.734 5.582 1 97 93 VAL B O 1
ATOM 2985 N N . GLY B 1 94 ? 11.828 4.984 5.965 1 96.12 94 GLY B N 1
ATOM 2986 C CA . GLY B 1 94 ? 12.195 4.316 4.73 1 96.12 94 GLY B CA 1
ATOM 2987 C C . GLY B 1 94 ? 12.805 2.943 4.953 1 96.12 94 GLY B C 1
ATOM 2988 O O . GLY B 1 94 ? 12.992 2.52 6.098 1 96.12 94 GLY B O 1
ATOM 2989 N N . LEU B 1 95 ? 12.977 2.254 3.939 1 97.12 95 LEU B N 1
ATOM 2990 C CA . LEU B 1 95 ? 13.703 0.991 3.875 1 97.12 95 LEU B CA 1
ATOM 2991 C C . LEU B 1 95 ? 14.258 0.755 2.477 1 97.12 95 LEU B C 1
ATOM 2993 O O . LEU B 1 95 ? 13.508 0.707 1.503 1 97.12 95 LEU B O 1
ATOM 2997 N N . VAL B 1 96 ? 15.586 0.683 2.379 1 95.75 96 VAL B N 1
ATOM 2998 C CA . VAL B 1 96 ? 16.25 0.492 1.091 1 95.75 96 VAL B CA 1
ATOM 2999 C C . VAL B 1 96 ? 17.156 -0.739 1.15 1 95.75 96 VAL B C 1
ATOM 3001 O O . VAL B 1 96 ? 17.828 -0.973 2.156 1 95.75 96 VAL B O 1
ATOM 3004 N N . GLY B 1 97 ? 17.156 -1.526 0.115 1 96.19 97 GLY B N 1
ATOM 3005 C CA . GLY B 1 97 ? 17.984 -2.717 0.033 1 96.19 97 GLY B CA 1
ATOM 3006 C C . GLY B 1 97 ? 17.297 -3.875 -0.67 1 96.19 97 GLY B C 1
ATOM 3007 O O . GLY B 1 97 ? 16.141 -3.766 -1.074 1 96.19 97 GLY B O 1
ATOM 3008 N N . PRO B 1 98 ? 18.031 -4.938 -0.863 1 96.44 98 PRO B N 1
ATOM 3009 C CA . PRO B 1 98 ? 17.422 -6.133 -1.449 1 96.44 98 PRO B CA 1
ATOM 3010 C C . PRO B 1 98 ? 16.219 -6.637 -0.651 1 96.44 98 PRO B C 1
ATOM 3012 O O . PRO B 1 98 ? 16.25 -6.609 0.583 1 96.44 98 PRO B O 1
ATOM 3015 N N . LEU B 1 99 ? 15.211 -7.039 -1.339 1 97.31 99 LEU B N 1
ATOM 3016 C CA . LEU B 1 99 ? 13.992 -7.492 -0.685 1 97.31 99 LEU B CA 1
ATOM 3017 C C . LEU B 1 99 ? 14.273 -8.672 0.24 1 97.31 99 LEU B C 1
ATOM 3019 O O . LEU B 1 99 ? 13.672 -8.781 1.312 1 97.31 99 LEU B O 1
ATOM 3023 N N . GLU B 1 100 ? 15.203 -9.484 -0.128 1 97.12 100 GLU B N 1
ATOM 3024 C CA . GLU B 1 100 ? 15.539 -10.695 0.621 1 97.12 100 GLU B CA 1
ATOM 3025 C C . GLU B 1 100 ? 16.062 -10.352 2.012 1 97.12 100 GLU B C 1
ATOM 3027 O O . GLU B 1 100 ? 16.047 -11.195 2.914 1 97.12 100 GLU B O 1
ATOM 3032 N N . SER B 1 101 ? 16.531 -9.172 2.148 1 96.81 101 SER B N 1
ATOM 3033 C CA . SER B 1 101 ? 17.172 -8.789 3.402 1 96.81 101 SER B CA 1
ATOM 3034 C C . SER B 1 101 ? 16.203 -8.062 4.328 1 96.81 101 SER B C 1
ATOM 3036 O O . SER B 1 101 ? 16.531 -7.773 5.477 1 96.81 101 SER B O 1
ATOM 3038 N N . ALA B 1 102 ? 15.047 -7.758 3.814 1 97.19 102 ALA B N 1
ATOM 3039 C CA . ALA B 1 102 ? 14.062 -7.055 4.641 1 97.19 102 ALA B CA 1
ATOM 3040 C C . ALA B 1 102 ? 13.43 -7.996 5.66 1 97.19 102 ALA B C 1
ATOM 3042 O O . ALA B 1 102 ? 12.766 -8.969 5.293 1 97.19 102 ALA B O 1
ATOM 3043 N N . SER B 1 103 ? 13.617 -7.746 6.895 1 96.75 103 SER B N 1
ATOM 3044 C CA . SER B 1 103 ? 13.016 -8.57 7.938 1 96.75 103 SER B CA 1
ATOM 3045 C C . SER B 1 103 ? 11.547 -8.234 8.125 1 96.75 103 SER B C 1
ATOM 3047 O O . SER B 1 103 ? 11.094 -7.148 7.754 1 96.75 103 SER B O 1
ATOM 3049 N N . GLU B 1 104 ? 10.836 -9.156 8.758 1 96.88 104 GLU B N 1
ATOM 3050 C CA . GLU B 1 104 ? 9.43 -8.922 9.055 1 96.88 104 GLU B CA 1
ATOM 3051 C C . GLU B 1 104 ? 9.242 -7.688 9.938 1 96.88 104 GLU B C 1
ATOM 3053 O O . GLU B 1 104 ? 8.312 -6.91 9.734 1 96.88 104 GLU B O 1
ATOM 3058 N N . ALA B 1 105 ? 10.109 -7.559 10.867 1 97.38 105 ALA B N 1
ATOM 3059 C CA . ALA B 1 105 ? 10.031 -6.422 11.781 1 97.38 105 ALA B CA 1
ATOM 3060 C C . ALA B 1 105 ? 10.25 -5.105 11.039 1 97.38 105 ALA B C 1
ATOM 3062 O O . ALA B 1 105 ? 9.562 -4.117 11.297 1 97.38 105 ALA B O 1
ATOM 3063 N N . GLU B 1 106 ? 11.219 -5.062 10.125 1 97.25 106 GLU B N 1
ATOM 3064 C CA . GLU B 1 106 ? 11.484 -3.855 9.352 1 97.25 106 GLU B CA 1
ATOM 3065 C C . GLU B 1 106 ? 10.305 -3.504 8.445 1 97.25 106 GLU B C 1
ATOM 3067 O O . GLU B 1 106 ? 9.922 -2.336 8.344 1 97.25 106 GLU B O 1
ATOM 3072 N N . VAL B 1 107 ? 9.766 -4.508 7.809 1 98.44 107 VAL B N 1
ATOM 3073 C CA . VAL B 1 107 ? 8.609 -4.312 6.941 1 98.44 107 VAL B CA 1
ATOM 3074 C C . VAL B 1 107 ? 7.438 -3.762 7.754 1 98.44 107 VAL B C 1
ATOM 3076 O O . VAL B 1 107 ? 6.801 -2.785 7.352 1 98.44 107 VAL B O 1
ATOM 3079 N N . GLN B 1 108 ? 7.207 -4.375 8.867 1 98.38 108 GLN B N 1
ATOM 3080 C CA . GLN B 1 108 ? 6.117 -3.953 9.734 1 98.38 108 GLN B CA 1
ATOM 3081 C C . GLN B 1 108 ? 6.309 -2.512 10.203 1 98.38 108 GLN B C 1
ATOM 3083 O O . GLN B 1 108 ? 5.348 -1.742 10.273 1 98.38 108 GLN B O 1
ATOM 3088 N N . ARG B 1 109 ? 7.492 -2.18 10.539 1 98 109 ARG B N 1
ATOM 3089 C CA . ARG B 1 109 ? 7.793 -0.826 10.992 1 98 109 ARG B CA 1
ATOM 3090 C C . ARG B 1 109 ? 7.441 0.201 9.922 1 98 109 ARG B C 1
ATOM 3092 O O . ARG B 1 109 ? 6.852 1.241 10.219 1 98 109 ARG B O 1
ATOM 3099 N N . VAL B 1 110 ? 7.785 -0.091 8.695 1 98.62 110 VAL B N 1
ATOM 3100 C CA . VAL B 1 110 ? 7.5 0.813 7.586 1 98.62 110 VAL B CA 1
ATOM 3101 C C . VAL B 1 110 ? 5.988 0.991 7.438 1 98.62 110 VAL B C 1
ATOM 3103 O O . VAL B 1 110 ? 5.492 2.119 7.387 1 98.62 110 VAL B O 1
ATOM 3106 N N . PHE B 1 111 ? 5.238 -0.035 7.449 1 98.88 111 PHE B N 1
ATOM 3107 C CA . PHE B 1 111 ? 3.801 0.055 7.23 1 98.88 111 PHE B CA 1
ATOM 3108 C C . PHE B 1 111 ? 3.102 0.639 8.453 1 98.88 111 PHE B C 1
ATOM 3110 O O . PHE B 1 111 ? 2.123 1.375 8.32 1 98.88 111 PHE B O 1
ATOM 3117 N N . ASP B 1 112 ? 3.602 0.334 9.625 1 98.69 112 ASP B N 1
ATOM 3118 C CA . ASP B 1 112 ? 3.021 0.87 10.859 1 98.69 112 ASP B CA 1
ATOM 3119 C C . ASP B 1 112 ? 3.09 2.395 10.875 1 98.69 112 ASP B C 1
ATOM 3121 O O . ASP B 1 112 ? 2.17 3.057 11.367 1 98.69 112 ASP B O 1
ATOM 3125 N N . THR B 1 113 ? 4.141 2.873 10.375 1 98.62 113 THR B N 1
ATOM 3126 C CA . THR B 1 113 ? 4.352 4.316 10.391 1 98.62 113 THR B CA 1
ATOM 3127 C C . THR B 1 113 ? 3.721 4.969 9.164 1 98.62 113 THR B C 1
ATOM 3129 O O . THR B 1 113 ? 2.891 5.871 9.297 1 98.62 113 THR B O 1
ATOM 3132 N N . ASN B 1 114 ? 4.051 4.469 7.977 1 98.69 114 ASN B N 1
ATOM 3133 C CA . ASN B 1 114 ? 3.729 5.16 6.73 1 98.69 114 ASN B CA 1
ATOM 3134 C C . ASN B 1 114 ? 2.262 4.98 6.352 1 98.69 114 ASN B C 1
ATOM 3136 O O . ASN B 1 114 ? 1.689 5.812 5.648 1 98.69 114 ASN B O 1
ATOM 3140 N N . VAL B 1 115 ? 1.672 3.855 6.758 1 98.88 115 VAL B N 1
ATOM 3141 C CA . VAL B 1 115 ? 0.329 3.533 6.289 1 98.88 115 VAL B CA 1
ATOM 3142 C C . VAL B 1 115 ? -0.645 3.529 7.465 1 98.88 115 VAL B C 1
ATOM 3144 O O . VAL B 1 115 ? -1.56 4.355 7.523 1 98.88 115 VAL B O 1
ATOM 3147 N N . PHE B 1 116 ? -0.368 2.709 8.445 1 98.81 116 PHE B N 1
ATOM 3148 C CA . PHE B 1 116 ? -1.312 2.553 9.547 1 98.81 116 PHE B CA 1
ATOM 3149 C C . PHE B 1 116 ? -1.329 3.797 10.43 1 98.81 116 PHE B C 1
ATOM 3151 O O . PHE B 1 116 ? -2.361 4.137 11.008 1 98.81 116 PHE B O 1
ATOM 3158 N N . GLY B 1 117 ? -0.16 4.453 10.547 1 98.81 117 GLY B N 1
ATOM 3159 C CA . GLY B 1 117 ? -0.145 5.723 11.25 1 98.81 117 GLY B CA 1
ATOM 3160 C C . GLY B 1 117 ? -1.068 6.758 10.633 1 98.81 117 GLY B C 1
ATOM 3161 O O . GLY B 1 117 ? -1.782 7.465 11.352 1 98.81 117 GLY B O 1
ATOM 3162 N N . VAL B 1 118 ? -1.068 6.844 9.297 1 98.56 118 VAL B N 1
ATOM 3163 C CA . VAL B 1 118 ? -1.96 7.738 8.57 1 98.56 118 VAL B CA 1
ATOM 3164 C C . VAL B 1 118 ? -3.412 7.344 8.82 1 98.56 118 VAL B C 1
ATOM 3166 O O . VAL B 1 118 ? -4.258 8.195 9.094 1 98.56 118 VAL B O 1
ATOM 3169 N N . LEU B 1 119 ? -3.66 6.07 8.742 1 98.5 119 LEU B N 1
ATOM 3170 C CA . LEU B 1 119 ? -5.008 5.551 8.953 1 98.5 119 LEU B CA 1
ATOM 3171 C C . LEU B 1 119 ? -5.508 5.883 10.352 1 98.5 119 LEU B C 1
ATOM 3173 O O . LEU B 1 119 ? -6.609 6.418 10.516 1 98.5 119 LEU B O 1
ATOM 3177 N N . ARG B 1 120 ? -4.727 5.645 11.344 1 98.12 120 ARG B N 1
ATOM 3178 C CA . ARG B 1 120 ? -5.105 5.82 12.742 1 98.12 120 ARG B CA 1
ATOM 3179 C C . ARG B 1 120 ? -5.449 7.277 13.039 1 98.12 120 ARG B C 1
ATOM 3181 O O . ARG B 1 120 ? -6.504 7.57 13.602 1 98.12 120 ARG B O 1
ATOM 3188 N N . LEU B 1 121 ? -4.59 8.125 12.664 1 98.62 121 LEU B N 1
ATOM 3189 C CA . LEU B 1 121 ? -4.797 9.539 12.953 1 98.62 121 LEU B CA 1
ATOM 3190 C C . LEU B 1 121 ? -5.949 10.102 12.125 1 98.62 121 LEU B C 1
ATOM 3192 O O . LEU B 1 121 ? -6.73 10.922 12.617 1 98.62 121 LEU B O 1
ATOM 3196 N N . THR B 1 122 ? -6.082 9.688 10.859 1 98.12 122 THR B N 1
ATOM 3197 C CA . THR B 1 122 ? -7.199 10.102 10.016 1 98.12 122 THR B CA 1
ATOM 3198 C C . THR B 1 122 ? -8.523 9.648 10.625 1 98.12 122 THR B C 1
ATOM 3200 O O . THR B 1 122 ? -9.461 10.445 10.742 1 98.12 122 THR B O 1
ATOM 3203 N N . GLN B 1 123 ? -8.594 8.391 11.031 1 98.06 123 GLN B N 1
ATOM 3204 C CA . GLN B 1 123 ? -9.812 7.871 11.641 1 98.06 123 GLN B CA 1
ATOM 3205 C C . GLN B 1 123 ? -10.195 8.688 12.875 1 98.06 123 GLN B C 1
ATOM 3207 O O . GLN B 1 123 ? -11.383 8.938 13.109 1 98.06 123 GLN B O 1
ATOM 3212 N N . ALA B 1 124 ? -9.227 9.07 13.641 1 97.88 124 ALA B N 1
ATOM 3213 C CA . ALA B 1 124 ? -9.469 9.812 14.875 1 97.88 124 ALA B CA 1
ATOM 3214 C C . ALA B 1 124 ? -10.008 11.211 14.586 1 97.88 124 ALA B C 1
ATOM 3216 O O . ALA B 1 124 ? -10.758 11.773 15.383 1 97.88 124 ALA B O 1
ATOM 3217 N N . LEU B 1 125 ? -9.672 11.773 13.453 1 98.12 125 LEU B N 1
ATOM 3218 C CA . LEU B 1 125 ? -9.984 13.164 13.172 1 98.12 125 LEU B CA 1
ATOM 3219 C C . LEU B 1 125 ? -11.25 13.281 12.336 1 98.12 125 LEU B C 1
ATOM 3221 O O . LEU B 1 125 ? -11.898 14.336 12.32 1 98.12 125 LEU B O 1
ATOM 3225 N N . LEU B 1 126 ? -11.641 12.219 11.633 1 97.5 126 LEU B N 1
ATOM 3226 C CA . LEU B 1 126 ? -12.719 12.258 10.648 1 97.5 126 LEU B CA 1
ATOM 3227 C C . LEU B 1 126 ? -14.023 12.703 11.297 1 97.5 126 LEU B C 1
ATOM 3229 O O . LEU B 1 126 ? -14.734 13.562 10.758 1 97.5 126 LEU B O 1
ATOM 3233 N N . PRO B 1 127 ? -14.352 12.156 12.484 1 97.12 127 PRO B N 1
ATOM 3234 C CA . PRO B 1 127 ? -15.648 12.531 13.055 1 97.12 127 PRO B CA 1
ATOM 3235 C C . PRO B 1 127 ? -15.789 14.039 13.266 1 97.12 127 PRO B C 1
ATOM 3237 O O . PRO B 1 127 ? -16.797 14.625 12.891 1 97.12 127 PRO B O 1
ATOM 3240 N N . GLN B 1 128 ? -14.797 14.688 13.82 1 97.19 128 GLN B N 1
ATOM 3241 C CA . GLN B 1 128 ? -14.922 16.125 14.086 1 97.19 128 GLN B CA 1
ATOM 3242 C C . GLN B 1 128 ? -14.883 16.922 12.797 1 97.19 128 GLN B C 1
ATOM 3244 O O . GLN B 1 128 ? -15.578 17.938 12.664 1 97.19 128 GLN B O 1
ATOM 3249 N N . MET B 1 129 ? -14.141 16.516 11.797 1 97.25 129 MET B N 1
ATOM 3250 C CA . MET B 1 129 ? -14.078 17.219 10.523 1 97.25 129 MET B CA 1
ATOM 3251 C C . MET B 1 129 ? -15.398 17.094 9.766 1 97.25 129 MET B C 1
ATOM 3253 O O . MET B 1 129 ? -15.883 18.078 9.188 1 97.25 129 MET B O 1
ATOM 3257 N N . LYS B 1 130 ? -15.945 15.922 9.805 1 96.94 130 LYS B N 1
ATOM 3258 C CA . LYS B 1 130 ? -17.219 15.711 9.141 1 96.94 130 LYS B CA 1
ATOM 3259 C C . LYS B 1 130 ? -18.344 16.484 9.828 1 96.94 130 LYS B C 1
ATOM 3261 O O . LYS B 1 130 ? -19.188 17.078 9.164 1 96.94 130 LYS B O 1
ATOM 3266 N N . GLN B 1 131 ? -18.328 16.438 11.117 1 97 131 GLN B N 1
ATOM 3267 C CA . GLN B 1 131 ? -19.359 17.125 11.891 1 97 131 GLN B CA 1
ATOM 3268 C C . GLN B 1 131 ? -19.375 18.625 11.578 1 97 131 GLN B C 1
ATOM 3270 O O . GLN B 1 131 ? -20.438 19.219 11.375 1 97 131 GLN B O 1
ATOM 3275 N N . ARG B 1 132 ? -18.25 19.25 11.523 1 95.94 132 ARG B N 1
ATOM 3276 C CA . ARG B 1 132 ? -18.188 20.688 11.297 1 95.94 132 ARG B CA 1
ATOM 3277 C C . ARG B 1 132 ? -18.156 21 9.805 1 95.94 132 ARG B C 1
ATOM 3279 O O . ARG B 1 132 ? -18.125 22.172 9.414 1 95.94 132 ARG B O 1
ATOM 3286 N N . ARG B 1 133 ? -18.078 19.953 8.938 1 96.19 133 ARG B N 1
ATOM 3287 C CA . ARG B 1 133 ? -18.047 20.047 7.48 1 96.19 133 ARG B CA 1
ATOM 3288 C C . ARG B 1 133 ? -16.906 20.953 7.012 1 96.19 133 ARG B C 1
ATOM 3290 O O . ARG B 1 133 ? -17.125 21.859 6.199 1 96.19 133 ARG B O 1
ATOM 3297 N N . SER B 1 134 ? -15.812 20.734 7.617 1 94.44 134 SER B N 1
ATOM 3298 C CA . SER B 1 134 ? -14.586 21.438 7.293 1 94.44 134 SER B CA 1
ATOM 3299 C C . SER B 1 134 ? -13.352 20.672 7.77 1 94.44 134 SER B C 1
ATOM 3301 O O . SER B 1 134 ? -13.312 20.219 8.914 1 94.44 134 SER B O 1
ATOM 3303 N N . GLY B 1 135 ? -12.391 20.484 6.887 1 93.25 135 GLY B N 1
ATOM 3304 C CA . GLY B 1 135 ? -11.156 19.781 7.211 1 93.25 135 GLY B CA 1
ATOM 3305 C C . GLY B 1 135 ? -10.289 19.516 5.996 1 93.25 135 GLY B C 1
ATOM 3306 O O . GLY B 1 135 ? -10.781 19.516 4.863 1 93.25 135 GLY B O 1
ATOM 3307 N N . HIS B 1 136 ? -9.055 19.375 6.254 1 91.25 136 HIS B N 1
ATOM 3308 C CA . HIS B 1 136 ? -8.094 19.094 5.191 1 91.25 136 HIS B CA 1
ATOM 3309 C C . HIS B 1 136 ? -7.059 18.078 5.648 1 91.25 136 HIS B C 1
ATOM 3311 O O . HIS B 1 136 ? -6.371 18.281 6.652 1 91.25 136 HIS B O 1
ATOM 3317 N N . ILE B 1 137 ? -7.047 17.016 4.938 1 92.69 137 ILE B N 1
ATOM 3318 C CA . ILE B 1 137 ? -6.074 15.953 5.195 1 92.69 137 ILE B CA 1
ATOM 3319 C C . ILE B 1 137 ? -4.977 15.992 4.137 1 92.69 137 ILE B C 1
ATOM 3321 O O . ILE B 1 137 ? -5.242 15.781 2.951 1 92.69 137 ILE B O 1
ATOM 3325 N N . VAL B 1 138 ? -3.77 16.281 4.586 1 89.31 138 VAL B N 1
ATOM 3326 C CA . VAL B 1 138 ? -2.607 16.312 3.705 1 89.31 138 VAL B CA 1
ATOM 3327 C C . VAL B 1 138 ? -1.682 15.148 4.027 1 89.31 138 VAL B C 1
ATOM 3329 O O . VAL B 1 138 ? -1.312 14.938 5.188 1 89.31 138 VAL B O 1
ATOM 3332 N N . VAL B 1 139 ? -1.35 14.398 3.023 1 91.12 139 VAL B N 1
ATOM 3333 C CA . VAL B 1 139 ? -0.451 13.266 3.229 1 91.12 139 VAL B CA 1
ATOM 3334 C C . VAL B 1 139 ? 0.809 13.445 2.387 1 91.12 139 VAL B C 1
ATOM 3336 O O . VAL B 1 139 ? 0.728 13.641 1.171 1 91.12 139 VAL B O 1
ATOM 3339 N N . VAL B 1 140 ? 1.954 13.438 3.066 1 89.31 140 VAL B N 1
ATOM 3340 C CA . VAL B 1 140 ? 3.23 13.477 2.361 1 89.31 140 VAL B CA 1
ATOM 3341 C C . VAL B 1 140 ? 3.604 12.078 1.882 1 89.31 140 VAL B C 1
ATOM 3343 O O . VAL B 1 140 ? 4.121 11.266 2.654 1 89.31 140 VAL B O 1
ATOM 3346 N N . SER B 1 141 ? 3.32 11.812 0.671 1 89.31 141 SER B N 1
ATOM 3347 C CA . SER B 1 141 ? 3.678 10.555 0.031 1 89.31 141 SER B CA 1
ATOM 3348 C C . SER B 1 141 ? 5.074 10.617 -0.58 1 89.31 141 SER B C 1
ATOM 3350 O O . SER B 1 141 ? 6.055 10.867 0.126 1 89.31 141 SER B O 1
ATOM 3352 N N . SER B 1 142 ? 5.262 10.258 -1.767 1 83.69 142 SER B N 1
ATOM 3353 C CA . SER B 1 142 ? 6.52 10.219 -2.502 1 83.69 142 SER B CA 1
ATOM 3354 C C . SER B 1 142 ? 6.285 9.945 -3.984 1 83.69 142 SER B C 1
ATOM 3356 O O . SER B 1 142 ? 5.242 9.414 -4.367 1 83.69 142 SER B O 1
ATOM 3358 N N . VAL B 1 143 ? 7.227 10.383 -4.754 1 75.38 143 VAL B N 1
ATOM 3359 C CA . VAL B 1 143 ? 7.203 9.945 -6.145 1 75.38 143 VAL B CA 1
ATOM 3360 C C . VAL B 1 143 ? 7.18 8.414 -6.199 1 75.38 143 VAL B C 1
ATOM 3362 O O . VAL B 1 143 ? 6.664 7.832 -7.156 1 75.38 143 VAL B O 1
ATOM 3365 N N . MET B 1 144 ? 7.656 7.809 -5.148 1 82.88 144 MET B N 1
ATOM 3366 C CA . MET B 1 144 ? 7.676 6.352 -5.059 1 82.88 144 MET B CA 1
ATOM 3367 C C . MET B 1 144 ? 6.297 5.812 -4.699 1 82.88 144 MET B C 1
ATOM 3369 O O . MET B 1 144 ? 6.113 4.598 -4.574 1 82.88 144 MET B O 1
ATOM 3373 N N . GLY B 1 145 ? 5.336 6.656 -4.543 1 84.69 145 GLY B N 1
ATOM 3374 C CA . GLY B 1 145 ? 3.936 6.266 -4.473 1 84.69 145 GLY B CA 1
ATOM 3375 C C . GLY B 1 145 ? 3.266 6.203 -5.832 1 84.69 145 GLY B C 1
ATOM 3376 O O . GLY B 1 145 ? 2.162 5.668 -5.965 1 84.69 145 GLY B O 1
ATOM 3377 N N . LEU B 1 146 ? 3.988 6.68 -6.777 1 74.44 146 LEU B N 1
ATOM 3378 C CA . LEU B 1 146 ? 3.467 6.742 -8.141 1 74.44 146 LEU B CA 1
ATOM 3379 C C . LEU B 1 146 ? 4.168 5.73 -9.039 1 74.44 146 LEU B C 1
ATOM 3381 O O . LEU B 1 146 ? 3.582 5.246 -10.008 1 74.44 146 LEU B O 1
ATOM 3385 N N . GLN B 1 147 ? 5.375 5.492 -8.609 1 76.25 147 GLN B N 1
ATOM 3386 C CA . GLN B 1 147 ? 6.191 4.582 -9.406 1 76.25 147 GLN B CA 1
ATOM 3387 C C . GLN B 1 147 ? 7.102 3.74 -8.516 1 76.25 147 GLN B C 1
ATOM 3389 O O . GLN B 1 147 ? 7.727 4.262 -7.59 1 76.25 147 GLN B O 1
ATOM 3394 N N . GLY B 1 148 ? 7.152 2.479 -8.883 1 79.75 148 GLY B N 1
ATOM 3395 C CA . GLY B 1 148 ? 8.086 1.612 -8.188 1 79.75 148 GLY B CA 1
ATOM 3396 C C . GLY B 1 148 ? 9.539 1.929 -8.492 1 79.75 148 GLY B C 1
ATOM 3397 O O . GLY B 1 148 ? 9.867 2.34 -9.602 1 79.75 148 GLY B O 1
ATOM 3398 N N . VAL B 1 149 ? 10.375 1.734 -7.531 1 80.75 149 VAL B N 1
ATOM 3399 C CA . VAL B 1 149 ? 11.812 1.941 -7.684 1 80.75 149 VAL B CA 1
ATOM 3400 C C . VAL B 1 149 ? 12.57 0.729 -7.148 1 80.75 149 VAL B C 1
ATOM 3402 O O . VAL B 1 149 ? 12.312 0.272 -6.031 1 80.75 149 VAL B O 1
ATOM 3405 N N . VAL B 1 150 ? 13.477 0.292 -7.918 1 85.5 150 VAL B N 1
ATOM 3406 C CA . VAL B 1 150 ? 14.258 -0.889 -7.566 1 85.5 150 VAL B CA 1
ATOM 3407 C C . VAL B 1 150 ? 14.891 -0.698 -6.191 1 85.5 150 VAL B C 1
ATOM 3409 O O . VAL B 1 150 ? 15.383 0.389 -5.875 1 85.5 150 VAL B O 1
ATOM 3412 N N . PHE B 1 151 ? 14.906 -1.718 -5.332 1 92 151 PHE B N 1
ATOM 3413 C CA . PHE B 1 151 ? 15.523 -1.819 -4.016 1 92 151 PHE B CA 1
ATOM 3414 C C . PHE B 1 151 ? 14.789 -0.955 -3.002 1 92 151 PHE B C 1
ATOM 3416 O O . PHE B 1 151 ? 15.242 -0.791 -1.867 1 92 151 PHE B O 1
ATOM 3423 N N . ASN B 1 152 ? 13.695 -0.325 -3.465 1 93.69 152 ASN B N 1
ATOM 3424 C CA . ASN B 1 152 ? 12.773 0.376 -2.57 1 93.69 152 ASN B CA 1
ATOM 3425 C C . ASN B 1 152 ? 11.414 -0.304 -2.521 1 93.69 152 ASN B C 1
ATOM 3427 O O . ASN B 1 152 ? 10.383 0.368 -2.463 1 93.69 152 ASN B O 1
ATOM 3431 N N . ASP B 1 153 ? 11.43 -1.595 -2.549 1 95.12 153 ASP B N 1
ATOM 3432 C CA . ASP B 1 153 ? 10.227 -2.393 -2.752 1 95.12 153 ASP B CA 1
ATOM 3433 C C . ASP B 1 153 ? 9.211 -2.152 -1.634 1 95.12 153 ASP B C 1
ATOM 3435 O O . ASP B 1 153 ? 8.055 -1.825 -1.897 1 95.12 153 ASP B O 1
ATOM 3439 N N . VAL B 1 154 ? 9.703 -2.256 -0.399 1 98.38 154 VAL B N 1
ATOM 3440 C CA . VAL B 1 154 ? 8.828 -2.146 0.762 1 98.38 154 VAL B CA 1
ATOM 3441 C C . VAL B 1 154 ? 8.391 -0.694 0.942 1 98.38 154 VAL B C 1
ATOM 3443 O O . VAL B 1 154 ? 7.211 -0.422 1.195 1 98.38 154 VAL B O 1
ATOM 3446 N N . TYR B 1 155 ? 9.305 0.205 0.748 1 97.81 155 TYR B N 1
ATOM 3447 C CA . TYR B 1 155 ? 8.984 1.621 0.877 1 97.81 155 TYR B CA 1
ATOM 3448 C C . TYR B 1 155 ? 7.984 2.051 -0.191 1 97.81 155 TYR B C 1
ATOM 3450 O O . TYR B 1 155 ? 6.965 2.676 0.116 1 97.81 155 TYR B O 1
ATOM 3458 N N . ALA B 1 156 ? 8.258 1.739 -1.442 1 92.06 156 ALA B N 1
ATOM 3459 C CA . ALA B 1 156 ? 7.34 2.062 -2.529 1 92.06 156 ALA B CA 1
ATOM 3460 C C . ALA B 1 156 ? 5.961 1.462 -2.275 1 92.06 156 ALA B C 1
ATOM 3462 O O . ALA B 1 156 ? 4.941 2.123 -2.484 1 92.06 156 ALA B O 1
ATOM 3463 N N . ALA B 1 157 ? 5.938 0.222 -1.855 1 97.81 157 ALA B N 1
ATOM 3464 C CA . ALA B 1 157 ? 4.664 -0.418 -1.533 1 97.81 157 ALA B CA 1
ATOM 3465 C C . ALA B 1 157 ? 3.875 0.408 -0.522 1 97.81 157 ALA B C 1
ATOM 3467 O O . ALA B 1 157 ? 2.668 0.607 -0.68 1 97.81 157 ALA B O 1
ATOM 3468 N N . SER B 1 158 ? 4.516 0.861 0.516 1 98.69 158 SER B N 1
ATOM 3469 C CA . SER B 1 158 ? 3.848 1.647 1.547 1 98.69 158 SER B CA 1
ATOM 3470 C C . SER B 1 158 ? 3.318 2.963 0.984 1 98.69 158 SER B C 1
ATOM 3472 O O . SER B 1 158 ? 2.219 3.396 1.338 1 98.69 158 SER B O 1
ATOM 3474 N N . LYS B 1 159 ? 4.09 3.574 0.163 1 95.19 159 LYS B N 1
ATOM 3475 C CA . LYS B 1 159 ? 3.668 4.855 -0.4 1 95.19 159 LYS B CA 1
ATOM 3476 C C . LYS B 1 159 ? 2.572 4.66 -1.445 1 95.19 159 LYS B C 1
ATOM 3478 O O . LYS B 1 159 ? 1.675 5.492 -1.573 1 95.19 159 LYS B O 1
ATOM 3483 N N . PHE B 1 160 ? 2.598 3.555 -2.205 1 90.62 160 PHE B N 1
ATOM 3484 C CA . PHE B 1 160 ? 1.459 3.188 -3.039 1 90.62 160 PHE B CA 1
ATOM 3485 C C . PHE B 1 160 ? 0.204 3.004 -2.193 1 90.62 160 PHE B C 1
ATOM 3487 O O . PHE B 1 160 ? -0.879 3.447 -2.578 1 90.62 160 PHE B O 1
ATOM 3494 N N . ALA B 1 161 ? 0.399 2.361 -1.091 1 98.25 161 ALA B N 1
ATOM 3495 C CA . ALA B 1 161 ? -0.738 2.084 -0.218 1 98.25 161 ALA B CA 1
ATOM 3496 C C . ALA B 1 161 ? -1.433 3.375 0.206 1 98.25 161 ALA B C 1
ATOM 3498 O O . ALA B 1 161 ? -2.662 3.461 0.186 1 98.25 161 ALA B O 1
ATOM 3499 N N . VAL B 1 162 ? -0.683 4.359 0.569 1 96.19 162 VAL B N 1
ATOM 3500 C CA . VAL B 1 162 ? -1.276 5.602 1.05 1 96.19 162 VAL B CA 1
ATOM 3501 C C . VAL B 1 162 ? -1.954 6.332 -0.107 1 96.19 162 VAL B C 1
ATOM 3503 O O . VAL B 1 162 ? -2.975 6.996 0.082 1 96.19 162 VAL B O 1
ATOM 3506 N N . GLU B 1 163 ? -1.396 6.184 -1.321 1 86.88 163 GLU B N 1
ATOM 3507 C CA . GLU B 1 163 ? -2.074 6.727 -2.492 1 86.88 163 GLU B CA 1
ATOM 3508 C C . GLU B 1 163 ? -3.463 6.117 -2.658 1 86.88 163 GLU B C 1
ATOM 3510 O O . GLU B 1 163 ? -4.445 6.84 -2.848 1 86.88 163 GLU B O 1
ATOM 3515 N N . GLY B 1 164 ? -3.49 4.797 -2.627 1 88.81 164 GLY B N 1
ATOM 3516 C CA . GLY B 1 164 ? -4.77 4.109 -2.746 1 88.81 164 GLY B CA 1
ATOM 3517 C C . GLY B 1 164 ? -5.746 4.48 -1.649 1 88.81 164 GLY B C 1
ATOM 3518 O O . GLY B 1 164 ? -6.938 4.672 -1.911 1 88.81 164 GLY B O 1
ATOM 3519 N N . LEU B 1 165 ? -5.27 4.629 -0.427 1 94.81 165 LEU B N 1
ATOM 3520 C CA . LEU B 1 165 ? -6.086 5.027 0.715 1 94.81 165 LEU B CA 1
ATOM 3521 C C . LEU B 1 165 ? -6.695 6.406 0.493 1 94.81 165 LEU B C 1
ATOM 3523 O O . LEU B 1 165 ? -7.906 6.586 0.637 1 94.81 165 LEU B O 1
ATOM 3527 N N . CYS B 1 166 ? -5.859 7.34 0.091 1 88.88 166 CYS B N 1
ATOM 3528 C CA . CYS B 1 166 ? -6.277 8.727 -0.061 1 88.88 166 CYS B CA 1
ATOM 3529 C C . CYS B 1 166 ? -7.23 8.883 -1.239 1 88.88 166 CYS B C 1
ATOM 3531 O O . CYS B 1 166 ? -8.219 9.617 -1.152 1 88.88 166 CYS B O 1
ATOM 3533 N N . GLU B 1 167 ? -6.957 8.195 -2.314 1 81.94 167 GLU B N 1
ATOM 3534 C CA . GLU B 1 167 ? -7.84 8.258 -3.477 1 81.94 167 GLU B CA 1
ATOM 3535 C C . GLU B 1 167 ? -9.234 7.738 -3.139 1 81.94 167 GLU B C 1
ATOM 3537 O O . GLU B 1 167 ? -10.234 8.273 -3.619 1 81.94 167 GLU B O 1
ATOM 3542 N N . SER B 1 168 ? -9.25 6.691 -2.381 1 85.94 168 SER B N 1
ATOM 3543 C CA . SER B 1 168 ? -10.531 6.094 -2.016 1 85.94 168 SER B CA 1
ATOM 3544 C C . SER B 1 168 ? -11.305 6.992 -1.059 1 85.94 168 SER B C 1
ATOM 3546 O O . SER B 1 168 ? -12.539 7.051 -1.116 1 85.94 168 SER B O 1
ATOM 3548 N N . LEU B 1 169 ? -10.594 7.727 -0.279 1 88.56 169 LEU B N 1
ATOM 3549 C CA . LEU B 1 169 ? -11.211 8.531 0.77 1 88.56 169 LEU B CA 1
ATOM 3550 C C . LEU B 1 169 ? -11.656 9.883 0.225 1 88.56 169 LEU B C 1
ATOM 3552 O O . LEU B 1 169 ? -12.625 10.461 0.712 1 88.56 169 LEU B O 1
ATOM 3556 N N . ALA B 1 170 ? -10.969 10.398 -0.717 1 81.38 170 ALA B N 1
ATOM 3557 C CA . ALA B 1 170 ? -11.133 11.773 -1.183 1 81.38 170 ALA B CA 1
ATOM 3558 C C . ALA B 1 170 ? -12.57 12.031 -1.629 1 81.38 170 ALA B C 1
ATOM 3560 O O . ALA B 1 170 ? -13.164 13.047 -1.256 1 81.38 170 ALA B O 1
ATOM 3561 N N . VAL B 1 171 ? -13.148 11.07 -2.346 1 71.56 171 VAL B N 1
ATOM 3562 C CA . VAL B 1 171 ? -14.461 11.289 -2.941 1 71.56 171 VAL B CA 1
ATOM 3563 C C . VAL B 1 171 ? -15.523 11.352 -1.846 1 71.56 171 VAL B C 1
ATOM 3565 O O . VAL B 1 171 ? -16.375 12.25 -1.845 1 71.56 171 VAL B O 1
ATOM 3568 N N . GLN B 1 172 ? -15.5 10.492 -0.909 1 81.38 172 GLN B N 1
ATOM 3569 C CA . GLN B 1 172 ? -16.5 10.461 0.159 1 81.38 172 GLN B CA 1
ATOM 3570 C C . GLN B 1 172 ? -16.391 11.703 1.043 1 81.38 172 GLN B C 1
ATOM 3572 O O . GLN B 1 172 ? -17.406 12.234 1.505 1 81.38 172 GLN B O 1
ATOM 3577 N N . LEU B 1 173 ? -15.195 12.188 1.19 1 87.69 173 LEU B N 1
ATOM 3578 C CA . LEU B 1 173 ? -14.984 13.289 2.125 1 87.69 173 LEU B CA 1
ATOM 3579 C C . LEU B 1 173 ? -15.414 14.617 1.512 1 87.69 173 LEU B C 1
ATOM 3581 O O . LEU B 1 173 ? -15.727 15.562 2.234 1 87.69 173 LEU B O 1
ATOM 3585 N N . LEU B 1 174 ? -15.445 14.609 0.188 1 78.75 174 LEU B N 1
ATOM 3586 C CA . LEU B 1 174 ? -15.938 15.805 -0.489 1 78.75 174 LEU B CA 1
ATOM 3587 C C . LEU B 1 174 ? -17.375 16.094 -0.082 1 78.75 174 LEU B C 1
ATOM 3589 O O . LEU B 1 174 ? -17.766 17.266 0.028 1 78.75 174 LEU B O 1
ATOM 3593 N N . HIS B 1 175 ? -18.125 15.039 0.137 1 83.38 175 HIS B N 1
ATOM 3594 C CA . HIS B 1 175 ? -19.516 15.156 0.566 1 83.38 175 HIS B CA 1
ATOM 3595 C C . HIS B 1 175 ? -19.609 15.906 1.893 1 83.38 175 HIS B C 1
ATOM 3597 O O . HIS B 1 175 ? -20.641 16.547 2.174 1 83.38 175 HIS B O 1
ATOM 3603 N N . PHE B 1 176 ? -18.578 15.953 2.635 1 91.88 176 PHE B N 1
ATOM 3604 C CA . PHE B 1 176 ? -18.562 16.578 3.953 1 91.88 176 PHE B CA 1
ATOM 3605 C C . PHE B 1 176 ? -17.719 17.859 3.934 1 91.88 176 PHE B C 1
ATOM 3607 O O . PHE B 1 176 ? -17.391 18.406 4.988 1 91.88 176 PHE B O 1
ATOM 3614 N N . ASN B 1 177 ? -17.312 18.25 2.727 1 89.62 177 ASN B N 1
ATOM 3615 C CA . ASN B 1 177 ? -16.453 19.422 2.576 1 89.62 177 ASN B CA 1
ATOM 3616 C C . ASN B 1 177 ? -15.117 19.234 3.293 1 89.62 177 ASN B C 1
ATOM 3618 O O . ASN B 1 177 ? -14.617 20.156 3.934 1 89.62 177 ASN B O 1
ATOM 3622 N N . VAL B 1 178 ? -14.711 18.047 3.391 1 90.69 178 VAL B N 1
ATOM 3623 C CA . VAL B 1 178 ? -13.375 17.688 3.852 1 90.69 178 VAL B CA 1
ATOM 3624 C C . VAL B 1 178 ? -12.5 17.297 2.66 1 90.69 178 VAL B C 1
ATOM 3626 O O . VAL B 1 178 ? -12.93 16.547 1.785 1 90.69 178 VAL B O 1
ATOM 3629 N N . PHE B 1 179 ? -11.273 17.766 2.643 1 84.56 179 PHE B N 1
ATOM 3630 C CA . PHE B 1 179 ? -10.43 17.594 1.462 1 84.56 179 PHE B CA 1
ATOM 3631 C C . PHE B 1 179 ? -9.227 16.719 1.779 1 84.56 179 PHE B C 1
ATOM 3633 O O . PHE B 1 179 ? -8.773 16.672 2.924 1 84.56 179 PHE B O 1
ATOM 3640 N N . VAL B 1 180 ? -8.781 16.016 0.757 1 86.94 180 VAL B N 1
ATOM 3641 C CA . VAL B 1 180 ? -7.586 15.18 0.856 1 86.94 180 VAL B CA 1
ATOM 3642 C C . VAL B 1 180 ? -6.566 15.609 -0.198 1 86.94 180 VAL B C 1
ATOM 3644 O O . VAL B 1 180 ? -6.906 15.773 -1.372 1 86.94 180 VAL B O 1
ATOM 3647 N N . SER B 1 181 ? -5.324 15.844 0.241 1 83.19 181 SER B N 1
ATOM 3648 C CA . SER B 1 181 ? -4.242 16.203 -0.668 1 83.19 181 SER B CA 1
ATOM 3649 C C . SER B 1 181 ? -3.031 15.305 -0.474 1 83.19 181 SER B C 1
ATOM 3651 O O . SER B 1 181 ? -2.688 14.945 0.656 1 83.19 181 SER B O 1
ATOM 3653 N N . LEU B 1 182 ? -2.48 14.945 -1.564 1 81.81 182 LEU B N 1
ATOM 3654 C CA . LEU B 1 182 ? -1.237 14.18 -1.559 1 81.81 182 LEU B CA 1
ATOM 3655 C C . LEU B 1 182 ? -0.062 15.047 -1.995 1 81.81 182 LEU B C 1
ATOM 3657 O O . LEU B 1 182 ? -0.154 15.766 -2.992 1 81.81 182 LEU B O 1
ATOM 3661 N N . VAL B 1 183 ? 1.009 15.055 -1.194 1 81.44 183 VAL B N 1
ATOM 3662 C CA . VAL B 1 183 ? 2.281 15.664 -1.563 1 81.44 183 VAL B CA 1
ATOM 3663 C C . VAL B 1 183 ? 3.283 14.578 -1.956 1 81.44 183 VAL B C 1
ATOM 3665 O O . VAL B 1 183 ? 3.549 13.664 -1.178 1 81.44 183 VAL B O 1
ATOM 3668 N N . GLU B 1 184 ? 3.799 14.641 -3.111 1 80.69 184 GLU B N 1
ATOM 3669 C CA . GLU B 1 184 ? 4.668 13.586 -3.631 1 80.69 184 GLU B CA 1
ATOM 3670 C C . GLU B 1 184 ? 6.059 14.133 -3.953 1 80.69 184 GLU B C 1
ATOM 3672 O O . GLU B 1 184 ? 6.391 14.344 -5.121 1 80.69 184 GLU B O 1
ATOM 3677 N N . PRO B 1 185 ? 6.824 14.258 -2.965 1 80.38 185 PRO B N 1
ATOM 3678 C CA . PRO B 1 185 ? 8.164 14.789 -3.209 1 80.38 185 PRO B CA 1
ATOM 3679 C C . PRO B 1 185 ? 9.078 13.797 -3.924 1 80.38 185 PRO B C 1
ATOM 3681 O O . PRO B 1 185 ? 8.938 12.586 -3.738 1 80.38 185 PRO B O 1
ATOM 3684 N N . GLY B 1 186 ? 9.938 14.359 -4.793 1 78.38 186 GLY B N 1
ATOM 3685 C CA . GLY B 1 186 ? 11.094 13.594 -5.242 1 78.38 186 GLY B CA 1
ATOM 3686 C C . GLY B 1 186 ? 12.203 13.531 -4.211 1 78.38 186 GLY B C 1
ATOM 3687 O O . GLY B 1 186 ? 11.938 13.492 -3.008 1 78.38 186 GLY B O 1
ATOM 3688 N N . PRO B 1 187 ? 13.422 13.484 -4.688 1 81.06 187 PRO B N 1
ATOM 3689 C CA . PRO B 1 187 ? 14.539 13.438 -3.74 1 81.06 187 PRO B CA 1
ATOM 3690 C C . PRO B 1 187 ? 14.625 14.688 -2.867 1 81.06 187 PRO B C 1
ATOM 3692 O O . PRO B 1 187 ? 14.562 15.805 -3.379 1 81.06 187 PRO B O 1
ATOM 3695 N N . VAL B 1 188 ? 14.648 14.484 -1.564 1 87.12 188 VAL B N 1
ATOM 3696 C CA . VAL B 1 188 ? 14.781 15.578 -0.608 1 87.12 188 VAL B CA 1
ATOM 3697 C C . VAL B 1 188 ? 16.031 15.359 0.255 1 87.12 188 VAL B C 1
ATOM 3699 O O . VAL B 1 188 ? 16.172 14.305 0.879 1 87.12 188 VAL B O 1
ATOM 3702 N N . ASN B 1 189 ? 16.953 16.297 0.196 1 89.5 189 ASN B N 1
ATOM 3703 C CA . ASN B 1 189 ? 18.141 16.25 1.052 1 89.5 189 ASN B CA 1
ATOM 3704 C C . ASN B 1 189 ? 17.797 16.531 2.51 1 89.5 189 ASN B C 1
ATOM 3706 O O . ASN B 1 189 ? 17.75 17.703 2.922 1 89.5 189 ASN B O 1
ATOM 3710 N N . SER B 1 190 ? 17.531 15.508 3.229 1 91.75 190 SER B N 1
ATOM 3711 C CA . SER B 1 190 ? 17.031 15.609 4.598 1 91.75 190 SER B CA 1
ATOM 3712 C C . SER B 1 190 ? 17.672 14.555 5.496 1 91.75 190 SER B C 1
ATOM 3714 O O . 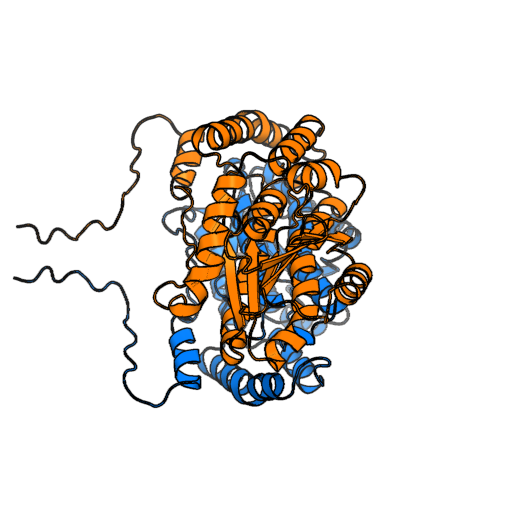SER B 1 190 ? 18.422 13.695 5.02 1 91.75 190 SER B O 1
ATOM 3716 N N . ALA B 1 191 ? 17.406 14.719 6.797 1 89.88 191 ALA B N 1
ATOM 3717 C CA . ALA B 1 191 ? 17.859 13.719 7.758 1 89.88 191 ALA B CA 1
ATOM 3718 C C . ALA B 1 191 ? 17.266 12.344 7.441 1 89.88 191 ALA B C 1
ATOM 3720 O O . ALA B 1 191 ? 17.875 11.32 7.766 1 89.88 191 ALA B O 1
ATOM 3721 N N . PHE B 1 192 ? 16.172 12.312 6.805 1 86.19 192 PHE B N 1
ATOM 3722 C CA . PHE B 1 192 ? 15.539 11.078 6.363 1 86.19 192 PHE B CA 1
ATOM 3723 C C . PHE B 1 192 ? 16.469 10.297 5.445 1 86.19 192 PHE B C 1
ATOM 3725 O O . PHE B 1 192 ? 16.719 9.109 5.672 1 86.19 192 PHE B O 1
ATOM 3732 N N . GLU B 1 193 ? 16.922 10.938 4.465 1 86.44 193 GLU B N 1
ATOM 3733 C CA . GLU B 1 193 ? 17.828 10.312 3.5 1 86.44 193 GLU B CA 1
ATOM 3734 C C . GLU B 1 193 ? 19.141 9.922 4.152 1 86.44 193 GLU B C 1
ATOM 3736 O O . GLU B 1 193 ? 19.688 8.844 3.869 1 86.44 193 GLU B O 1
ATOM 3741 N N . GLN B 1 194 ? 19.641 10.789 5.012 1 89.25 194 GLN B N 1
ATOM 3742 C CA . GLN B 1 194 ? 20.906 10.516 5.684 1 89.25 194 GLN B CA 1
ATOM 3743 C C . GLN B 1 194 ? 20.812 9.281 6.566 1 89.25 194 GLN B C 1
ATOM 3745 O O . GLN B 1 194 ? 21.734 8.469 6.613 1 89.25 194 GLN B O 1
ATOM 3750 N N . LYS B 1 195 ? 19.719 9.211 7.25 1 90.06 195 LYS B N 1
ATOM 3751 C CA . LYS B 1 195 ? 19.5 8.047 8.102 1 90.06 195 LYS B CA 1
ATOM 3752 C C . LYS B 1 195 ? 19.453 6.766 7.273 1 90.06 195 LYS B C 1
ATOM 3754 O O . LYS B 1 195 ? 20.031 5.746 7.672 1 90.06 195 LYS B O 1
ATOM 3759 N N . LEU B 1 196 ? 18.844 6.781 6.145 1 90.06 196 LEU B N 1
ATOM 3760 C CA . LEU B 1 196 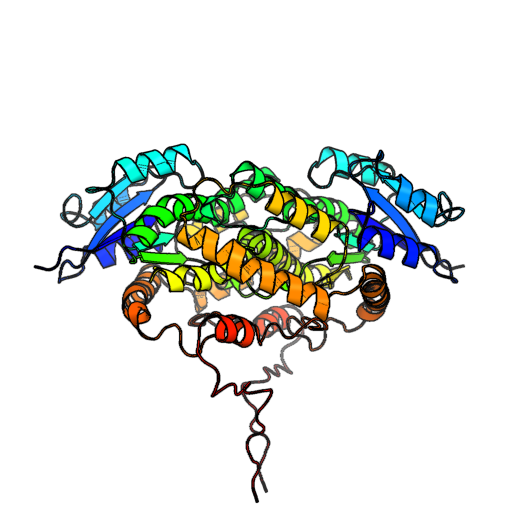? 18.734 5.625 5.262 1 90.06 196 LEU B CA 1
ATOM 3761 C C . LEU B 1 196 ? 20.109 5.211 4.75 1 90.06 196 LEU B C 1
ATOM 3763 O O . LEU B 1 196 ? 20.438 4.023 4.719 1 90.06 196 LEU B O 1
ATOM 3767 N N . LEU B 1 197 ? 20.891 6.223 4.367 1 88.44 197 LEU B N 1
ATOM 3768 C CA . LEU B 1 197 ? 22.234 5.953 3.854 1 88.44 197 LEU B CA 1
ATOM 3769 C C . LEU B 1 197 ? 23.109 5.316 4.93 1 88.44 197 LEU B C 1
ATOM 3771 O O . LEU B 1 197 ? 23.891 4.414 4.645 1 88.44 197 LEU B O 1
ATOM 3775 N N . ARG B 1 198 ? 22.906 5.77 6.145 1 90.44 198 ARG B N 1
ATOM 3776 C CA . ARG B 1 198 ? 23.672 5.207 7.254 1 90.44 198 ARG B CA 1
ATOM 3777 C C . ARG B 1 198 ? 23.281 3.756 7.508 1 90.44 198 ARG B C 1
ATOM 3779 O O . ARG B 1 198 ? 24.141 2.91 7.766 1 90.44 198 ARG B O 1
ATOM 3786 N N . GLU B 1 199 ? 22.016 3.494 7.438 1 91.19 199 GLU B N 1
ATOM 3787 C CA . GLU B 1 199 ? 21.547 2.129 7.625 1 91.19 199 GLU B CA 1
ATOM 3788 C C . GLU B 1 199 ? 22.078 1.2 6.543 1 91.19 199 GLU B C 1
ATOM 3790 O O . GLU B 1 199 ? 22.438 0.055 6.82 1 91.19 199 GLU B O 1
ATOM 3795 N N . VAL B 1 200 ? 22.156 1.713 5.367 1 91.12 200 VAL B N 1
ATOM 3796 C CA . VAL B 1 200 ? 22.672 0.945 4.238 1 91.12 200 VAL B CA 1
ATOM 3797 C C . VAL B 1 200 ? 24.141 0.633 4.453 1 91.12 200 VAL B C 1
ATOM 3799 O O . VAL B 1 200 ? 24.594 -0.495 4.219 1 91.12 200 VAL B O 1
ATOM 3802 N N . GLU B 1 201 ? 24.859 1.625 4.871 1 89.31 201 GLU B N 1
ATOM 3803 C CA . GLU B 1 201 ? 26.297 1.473 5.094 1 89.31 201 GLU B CA 1
ATOM 3804 C C . GLU B 1 201 ? 26.578 0.443 6.184 1 89.31 201 GLU B C 1
ATOM 3806 O O . GLU B 1 201 ? 27.594 -0.253 6.137 1 89.31 201 GLU B O 1
ATOM 3811 N N . ASN B 1 202 ? 25.672 0.265 7.062 1 91.06 202 ASN B N 1
ATOM 3812 C CA . ASN B 1 202 ? 25.906 -0.588 8.227 1 91.06 202 ASN B CA 1
ATOM 3813 C C . ASN B 1 202 ? 25.312 -1.979 8.023 1 91.06 202 ASN B C 1
ATOM 3815 O O . ASN B 1 202 ? 25.453 -2.852 8.883 1 91.06 202 ASN B O 1
ATOM 3819 N N . SER B 1 203 ? 24.766 -2.215 6.922 1 91.94 203 SER B N 1
ATOM 3820 C CA . SER B 1 203 ? 24.078 -3.488 6.73 1 91.94 203 SER B CA 1
ATOM 3821 C C . SER B 1 203 ? 24.891 -4.426 5.84 1 91.94 203 SER B C 1
ATOM 3823 O O . SER B 1 203 ? 25.5 -3.992 4.855 1 91.94 203 SER B O 1
ATOM 3825 N N . GLU B 1 204 ? 24.812 -5.715 6.238 1 93 204 GLU B N 1
ATOM 3826 C CA . GLU B 1 204 ? 25.422 -6.746 5.402 1 93 204 GLU B CA 1
ATOM 3827 C C . GLU B 1 204 ? 24.391 -7.355 4.453 1 93 204 GLU B C 1
ATOM 3829 O O . GLU B 1 204 ? 24.75 -8.125 3.561 1 93 204 GLU B O 1
ATOM 3834 N N . PHE B 1 205 ? 23.188 -7.02 4.66 1 95.38 205 PHE B N 1
ATOM 3835 C CA . PHE B 1 205 ? 22.062 -7.461 3.84 1 95.38 205 PHE B CA 1
ATOM 3836 C C . PHE B 1 205 ? 22 -8.984 3.781 1 95.38 205 PHE B C 1
ATOM 3838 O O . PHE B 1 205 ? 22.125 -9.57 2.707 1 95.38 205 PHE B O 1
ATOM 3845 N N . PRO B 1 206 ? 21.641 -9.539 4.953 1 94.31 206 PRO B N 1
ATOM 3846 C CA . PRO B 1 206 ? 21.562 -11 5.004 1 94.31 206 PRO B CA 1
ATOM 3847 C C . PRO B 1 206 ? 20.516 -11.57 4.051 1 94.31 206 PRO B C 1
ATOM 3849 O O . PRO B 1 206 ? 19.453 -10.977 3.875 1 94.31 206 PRO B O 1
ATOM 3852 N N . GLY B 1 207 ? 20.828 -12.719 3.436 1 93.81 207 GLY B N 1
ATOM 3853 C CA . GLY B 1 207 ? 19.875 -13.406 2.574 1 93.81 207 GLY B CA 1
ATOM 3854 C C . GLY B 1 207 ? 19.984 -13 1.118 1 93.81 207 GLY B C 1
ATOM 3855 O O . GLY B 1 207 ? 19.484 -13.695 0.233 1 93.81 207 GLY B O 1
ATOM 3856 N N . ALA B 1 208 ? 20.641 -11.859 0.827 1 95.88 208 ALA B N 1
ATOM 3857 C CA . ALA B 1 208 ? 20.797 -11.406 -0.552 1 95.88 208 ALA B CA 1
ATOM 3858 C C . ALA B 1 208 ? 21.969 -12.117 -1.228 1 95.88 208 ALA B C 1
ATOM 3860 O O . ALA B 1 208 ? 23.016 -12.32 -0.613 1 95.88 208 ALA B O 1
ATOM 3861 N N . ASP B 1 209 ? 21.797 -12.555 -2.439 1 96.5 209 ASP B N 1
ATOM 3862 C CA . ASP B 1 209 ? 22.891 -13.188 -3.176 1 96.5 209 ASP B CA 1
ATOM 3863 C C . ASP B 1 209 ? 23.922 -12.156 -3.627 1 96.5 209 ASP B C 1
ATOM 3865 O O . ASP B 1 209 ? 23.641 -10.961 -3.674 1 96.5 209 ASP B O 1
ATOM 3869 N N . ALA B 1 210 ? 25.078 -12.609 -3.99 1 96.19 210 ALA B N 1
ATOM 3870 C CA . ALA B 1 210 ? 26.219 -11.75 -4.305 1 96.19 210 ALA B CA 1
ATOM 3871 C C . ALA B 1 210 ? 25.906 -10.852 -5.504 1 96.19 210 ALA B C 1
ATOM 3873 O O . ALA B 1 210 ? 26.312 -9.688 -5.527 1 96.19 210 ALA B O 1
ATOM 3874 N N . GLU B 1 211 ? 25.25 -11.406 -6.414 1 94.06 211 GLU B N 1
ATOM 3875 C CA . GLU B 1 211 ? 24.953 -10.641 -7.617 1 94.06 211 GLU B CA 1
ATOM 3876 C C . GLU B 1 211 ? 23.969 -9.5 -7.32 1 94.06 211 GLU B C 1
ATOM 3878 O O . GLU B 1 211 ? 24.141 -8.383 -7.82 1 94.06 211 GLU B O 1
ATOM 3883 N N . THR B 1 212 ? 22.969 -9.773 -6.551 1 94.94 212 THR B N 1
ATOM 3884 C CA . THR B 1 212 ? 22.031 -8.742 -6.121 1 94.94 212 THR B CA 1
ATOM 3885 C C . THR B 1 212 ? 22.766 -7.652 -5.34 1 94.94 212 THR B C 1
ATOM 3887 O O . THR B 1 212 ? 22.531 -6.461 -5.562 1 94.94 212 THR B O 1
ATOM 3890 N N . LEU B 1 213 ? 23.656 -8.039 -4.496 1 95.88 213 LEU B N 1
ATOM 3891 C CA . LEU B 1 213 ? 24.406 -7.082 -3.691 1 95.88 213 LEU B CA 1
ATOM 3892 C C . LEU B 1 213 ? 25.312 -6.219 -4.566 1 95.88 213 LEU B C 1
ATOM 3894 O O . LEU B 1 213 ? 25.453 -5.023 -4.32 1 95.88 213 LEU B O 1
ATOM 3898 N N . ARG B 1 214 ? 25.875 -6.836 -5.531 1 93.38 214 ARG B N 1
ATOM 3899 C CA . ARG B 1 214 ? 26.703 -6.082 -6.473 1 93.38 214 ARG B CA 1
ATOM 3900 C C . ARG B 1 214 ? 25.875 -5.035 -7.207 1 93.38 214 ARG B C 1
ATOM 3902 O O . ARG B 1 214 ? 26.281 -3.875 -7.309 1 93.38 214 ARG B O 1
ATOM 3909 N N . CYS B 1 215 ? 24.703 -5.445 -7.652 1 88.38 215 CYS B N 1
ATOM 3910 C CA . CYS B 1 215 ? 23.812 -4.52 -8.352 1 88.38 215 CYS B CA 1
ATOM 3911 C C . CYS B 1 215 ? 23.391 -3.377 -7.434 1 88.38 215 CYS B C 1
ATOM 3913 O O . CYS B 1 215 ? 23.328 -2.223 -7.863 1 88.38 215 CYS B O 1
ATOM 3915 N N . PHE B 1 216 ? 23.172 -3.771 -6.238 1 92.94 216 PHE B N 1
ATOM 3916 C CA . PHE B 1 216 ? 22.75 -2.779 -5.258 1 92.94 216 PHE B CA 1
ATOM 3917 C C . PHE B 1 216 ? 23.875 -1.798 -4.957 1 92.94 216 PHE B C 1
ATOM 3919 O O . PHE B 1 216 ? 23.672 -0.582 -5.035 1 92.94 216 PHE B O 1
ATOM 3926 N N . ARG B 1 217 ? 25 -2.244 -4.691 1 93.94 217 ARG B N 1
ATOM 3927 C CA . ARG B 1 217 ? 26.109 -1.436 -4.188 1 93.94 217 ARG B CA 1
ATOM 3928 C C . ARG B 1 217 ? 26.797 -0.694 -5.324 1 93.94 217 ARG B C 1
ATOM 3930 O O . ARG B 1 217 ? 27.234 0.447 -5.156 1 93.94 217 ARG B O 1
ATOM 3937 N N . GLN B 1 218 ? 26.828 -1.315 -6.484 1 89.25 218 GLN B N 1
ATOM 3938 C CA . GLN B 1 218 ? 27.672 -0.762 -7.539 1 89.25 218 GLN B CA 1
ATOM 3939 C C . GLN B 1 218 ? 26.828 -0.042 -8.594 1 89.25 218 GLN B C 1
ATOM 3941 O O . GLN B 1 218 ? 27.359 0.724 -9.398 1 89.25 218 GLN B O 1
ATOM 3946 N N . VAL B 1 219 ? 25.594 -0.299 -8.539 1 83.81 219 VAL B N 1
ATOM 3947 C CA . VAL B 1 219 ? 24.766 0.323 -9.57 1 83.81 219 VAL B CA 1
ATOM 3948 C C . VAL B 1 219 ? 23.734 1.243 -8.914 1 83.81 219 VAL B C 1
ATOM 3950 O O . VAL B 1 219 ? 23.75 2.459 -9.125 1 83.81 219 VAL B O 1
ATOM 3953 N N . TYR B 1 220 ? 22.938 0.693 -8.047 1 85.5 220 TYR B N 1
ATOM 3954 C CA . TYR B 1 220 ? 21.844 1.456 -7.477 1 85.5 220 TYR B CA 1
ATOM 3955 C C . TYR B 1 220 ? 22.359 2.592 -6.605 1 85.5 220 TYR B C 1
ATOM 3957 O O . TYR B 1 220 ? 21.938 3.74 -6.754 1 85.5 220 TYR B O 1
ATOM 3965 N N . LEU B 1 221 ? 23.281 2.273 -5.695 1 89.5 221 LEU B N 1
ATOM 3966 C CA . LEU B 1 221 ? 23.688 3.26 -4.703 1 89.5 221 LEU B CA 1
ATOM 3967 C C . LEU B 1 221 ? 24.375 4.445 -5.371 1 89.5 221 LEU B C 1
ATOM 3969 O O . LEU B 1 221 ? 24.031 5.602 -5.102 1 89.5 221 LEU B O 1
ATOM 3973 N N . PRO B 1 222 ? 25.281 4.203 -6.316 1 84.31 222 PRO B N 1
ATOM 3974 C CA . PRO B 1 222 ? 25.891 5.352 -7.004 1 84.31 222 PRO B CA 1
ATOM 3975 C C . PRO B 1 222 ? 24.859 6.152 -7.812 1 84.31 222 PRO B C 1
ATOM 3977 O O . PRO B 1 222 ? 24.922 7.383 -7.836 1 84.31 222 PRO B O 1
ATOM 3980 N N . ALA B 1 223 ? 23.953 5.461 -8.445 1 78.56 223 ALA B N 1
ATOM 3981 C CA . ALA B 1 223 ? 22.922 6.137 -9.219 1 78.56 223 ALA B CA 1
ATOM 3982 C C . ALA B 1 223 ? 22.016 6.969 -8.312 1 78.56 223 ALA B C 1
ATOM 3984 O O . ALA B 1 223 ? 21.656 8.094 -8.664 1 78.56 223 ALA B O 1
ATOM 3985 N N . SER B 1 224 ? 21.672 6.395 -7.219 1 83.31 224 SER B N 1
ATOM 3986 C CA . SER B 1 224 ? 20.828 7.094 -6.246 1 83.31 224 SER B CA 1
ATOM 3987 C C . SER B 1 224 ? 21.516 8.352 -5.727 1 83.31 224 SER B C 1
ATOM 3989 O O . SER B 1 224 ? 20.891 9.406 -5.613 1 83.31 224 SER B O 1
ATOM 3991 N N . ARG B 1 225 ? 22.781 8.25 -5.434 1 86.38 225 ARG B N 1
ATOM 3992 C CA . ARG B 1 225 ? 23.547 9.398 -4.973 1 86.38 225 ARG B CA 1
ATOM 3993 C C . ARG B 1 225 ? 23.547 10.508 -6.02 1 86.38 225 ARG B C 1
ATOM 3995 O O . ARG B 1 225 ? 23.391 11.688 -5.684 1 86.38 225 ARG B O 1
ATOM 4002 N N . ARG B 1 226 ? 23.672 10.102 -7.238 1 79.38 226 ARG B N 1
ATOM 4003 C CA . ARG B 1 226 ? 23.688 11.078 -8.32 1 79.38 226 ARG B CA 1
ATOM 4004 C C . ARG B 1 226 ? 22.328 11.773 -8.438 1 79.38 226 ARG B C 1
ATOM 4006 O O . ARG B 1 226 ? 22.266 12.977 -8.68 1 79.38 226 ARG B O 1
ATOM 4013 N N . VAL B 1 227 ? 21.297 10.984 -8.297 1 77 227 VAL B N 1
ATOM 4014 C CA . VAL B 1 227 ? 19.938 11.531 -8.367 1 77 227 VAL B CA 1
ATOM 4015 C C . VAL B 1 227 ? 19.734 12.555 -7.258 1 77 227 VAL B C 1
ATOM 4017 O O . VAL B 1 227 ? 19.203 13.641 -7.496 1 77 227 VAL B O 1
ATOM 4020 N N . PHE B 1 228 ? 20.219 12.281 -6.07 1 83.38 228 PHE B N 1
ATOM 4021 C CA . PHE B 1 228 ? 20.062 13.188 -4.941 1 83.38 228 PHE B CA 1
ATOM 4022 C C . PHE B 1 228 ? 20.938 14.43 -5.121 1 83.38 228 PHE B C 1
ATOM 4024 O O . PHE B 1 228 ? 20.531 15.539 -4.773 1 83.38 228 PHE B O 1
ATOM 4031 N N . ASP B 1 229 ? 22.109 14.219 -5.672 1 84.62 229 ASP B N 1
ATOM 4032 C CA . ASP B 1 229 ? 23 15.344 -5.914 1 84.62 229 ASP B CA 1
ATOM 4033 C C . ASP B 1 229 ? 22.422 16.297 -6.961 1 84.62 229 ASP B C 1
ATOM 4035 O O . ASP B 1 229 ? 22.547 17.516 -6.836 1 84.62 229 ASP B O 1
ATOM 4039 N N . THR B 1 230 ? 21.797 15.711 -7.957 1 73.88 230 THR B N 1
ATOM 4040 C CA . THR B 1 230 ? 21.359 16.484 -9.109 1 73.88 230 THR B CA 1
ATOM 4041 C C . THR B 1 230 ? 19.969 17.062 -8.883 1 73.88 230 THR B C 1
ATOM 4043 O O . THR B 1 230 ? 19.703 18.219 -9.219 1 73.88 230 THR B O 1
ATOM 4046 N N . PHE B 1 231 ? 19.062 16.266 -8.281 1 72.88 231 PHE B N 1
ATOM 4047 C CA . PHE B 1 231 ? 17.656 16.641 -8.25 1 72.88 231 PHE B CA 1
ATOM 4048 C C . PHE B 1 231 ? 17.172 16.844 -6.816 1 72.88 231 PHE B C 1
ATOM 4050 O O . PHE B 1 231 ? 16 17.156 -6.582 1 72.88 231 PHE B O 1
ATOM 4057 N N . GLY B 1 232 ? 18.078 16.672 -5.879 1 80.44 232 GLY B N 1
ATOM 4058 C CA . GLY B 1 232 ? 17.688 16.812 -4.484 1 80.44 232 GLY B CA 1
ATOM 4059 C C . GLY B 1 232 ? 17.203 18.203 -4.125 1 80.44 232 GLY B C 1
ATOM 4060 O O . GLY B 1 232 ? 17.812 19.188 -4.496 1 80.44 232 GLY B O 1
ATOM 4061 N N . GLN B 1 233 ? 16 18.203 -3.479 1 82.62 233 GLN B N 1
ATOM 4062 C CA . GLN B 1 233 ? 15.461 19.453 -2.967 1 82.62 233 GLN B CA 1
ATOM 4063 C C . GLN B 1 233 ? 15.711 19.609 -1.47 1 82.62 233 GLN B C 1
ATOM 4065 O O . GLN B 1 233 ? 15.938 18.609 -0.776 1 82.62 233 GLN B O 1
ATOM 4070 N N . SER B 1 234 ? 15.68 20.844 -1.091 1 89.25 234 SER B N 1
ATOM 4071 C CA . SER B 1 234 ? 15.758 21.031 0.354 1 89.25 234 SER B CA 1
ATOM 4072 C C . SER B 1 234 ? 14.391 20.844 1.006 1 89.25 234 SER B C 1
ATOM 4074 O O . SER B 1 234 ? 13.359 21.047 0.364 1 89.25 234 SER B O 1
ATOM 4076 N N . PRO B 1 235 ? 14.406 20.469 2.291 1 91.69 235 PRO B N 1
ATOM 4077 C CA . PRO B 1 235 ? 13.133 20.391 3.02 1 91.69 235 PRO B CA 1
ATOM 4078 C C . PRO B 1 235 ? 12.367 21.719 2.998 1 91.69 235 PRO B C 1
ATOM 4080 O O . PRO B 1 235 ? 11.141 21.719 2.887 1 91.69 235 PRO B O 1
ATOM 4083 N N . GLU B 1 236 ? 13.039 22.781 3.029 1 90.56 236 GLU B N 1
ATOM 4084 C CA . GLU B 1 236 ? 12.422 24.109 3.025 1 90.56 236 GLU B CA 1
ATOM 4085 C C . GLU B 1 236 ? 11.703 24.375 1.709 1 90.56 236 GLU B C 1
ATOM 4087 O O . GLU B 1 236 ? 10.617 24.969 1.698 1 90.56 236 GLU B O 1
ATOM 4092 N N . HIS B 1 237 ? 12.297 23.922 0.665 1 82.94 237 HIS B N 1
ATOM 4093 C CA . HIS B 1 237 ? 11.656 24.094 -0.636 1 82.94 237 HIS B CA 1
ATOM 4094 C C . HIS B 1 237 ? 10.375 23.266 -0.735 1 82.94 237 HIS B C 1
ATOM 4096 O O . HIS B 1 237 ? 9.352 23.766 -1.217 1 82.94 237 HIS B O 1
ATOM 4102 N N . VAL B 1 238 ? 10.422 22.062 -0.269 1 82.12 238 VAL B N 1
ATOM 4103 C CA . VAL B 1 238 ? 9.25 21.203 -0.28 1 82.12 238 VAL B CA 1
ATOM 4104 C C . VAL B 1 238 ? 8.164 21.797 0.618 1 82.12 238 VAL B C 1
ATOM 4106 O O . VAL B 1 238 ? 6.992 21.844 0.237 1 82.12 238 VAL B O 1
ATOM 4109 N N . ALA B 1 239 ? 8.57 22.297 1.762 1 87.12 239 ALA B N 1
ATOM 4110 C CA . ALA B 1 239 ? 7.637 22.922 2.701 1 87.12 239 ALA B CA 1
ATOM 4111 C C . ALA B 1 239 ? 6.973 24.141 2.09 1 87.12 239 ALA B C 1
ATOM 4113 O O . ALA B 1 239 ? 5.781 24.391 2.293 1 87.12 239 ALA B O 1
ATOM 4114 N N . GLN B 1 240 ? 7.707 24.891 1.354 1 81.88 240 GLN B N 1
ATOM 4115 C CA . GLN B 1 240 ? 7.191 26.094 0.716 1 81.88 240 GLN B CA 1
ATOM 4116 C C . GLN B 1 240 ? 6.105 25.75 -0.303 1 81.88 240 GLN B C 1
ATOM 4118 O O . GLN B 1 240 ? 5.031 26.359 -0.295 1 81.88 240 GLN B O 1
ATOM 4123 N N . VAL B 1 241 ? 6.379 24.766 -1.064 1 70.19 241 VAL B N 1
ATOM 4124 C CA . VAL B 1 241 ? 5.418 24.359 -2.086 1 70.19 241 VAL B CA 1
ATOM 4125 C C . VAL B 1 241 ? 4.203 23.719 -1.426 1 70.19 241 VAL B C 1
ATOM 4127 O O . VAL B 1 241 ? 3.062 23.969 -1.824 1 70.19 241 VAL B O 1
ATOM 4130 N N . GLY B 1 242 ? 4.465 22.906 -0.438 1 71.44 242 GLY B N 1
ATOM 4131 C CA . GLY B 1 242 ? 3.387 22.266 0.302 1 71.44 242 GLY B CA 1
ATOM 4132 C C . GLY B 1 242 ? 2.477 23.266 0.998 1 71.44 242 GLY B C 1
ATOM 4133 O O . GLY B 1 242 ? 1.251 23.141 0.92 1 71.44 242 GLY B O 1
ATOM 4134 N N . ALA B 1 243 ? 3.07 24.297 1.626 1 75.38 243 ALA B N 1
ATOM 4135 C CA . ALA B 1 243 ? 2.299 25.312 2.336 1 75.38 243 ALA B CA 1
ATOM 4136 C C . ALA B 1 243 ? 1.447 26.125 1.37 1 75.38 243 ALA B C 1
ATOM 4138 O O . ALA B 1 243 ? 0.314 26.5 1.689 1 75.38 243 ALA B O 1
ATOM 4139 N N . ALA B 1 244 ? 1.928 26.328 0.231 1 66 244 ALA B N 1
ATOM 4140 C CA . ALA B 1 244 ? 1.188 27.094 -0.774 1 66 244 ALA B CA 1
ATOM 4141 C C . ALA B 1 244 ? -0.017 26.312 -1.279 1 66 244 ALA B C 1
ATOM 4143 O O . ALA B 1 244 ? -1.093 26.875 -1.49 1 66 244 ALA B O 1
ATOM 4144 N N . LYS B 1 245 ? 0.17 25.094 -1.452 1 61.06 245 LYS B N 1
ATOM 4145 C CA . LYS B 1 245 ? -0.882 24.266 -2.023 1 61.06 245 LYS B CA 1
ATOM 4146 C C . LYS B 1 245 ? -1.924 23.891 -0.972 1 61.06 245 LYS B C 1
ATOM 4148 O O . LYS B 1 245 ? -3.098 23.703 -1.295 1 61.06 245 LYS B O 1
ATOM 4153 N N . ILE B 1 246 ? -1.452 23.609 0.173 1 59.06 246 ILE B N 1
ATOM 4154 C CA . ILE B 1 246 ? -2.414 23.391 1.249 1 59.06 246 ILE B CA 1
ATOM 4155 C C . ILE B 1 246 ? -3.459 24.5 1.244 1 59.06 246 ILE B C 1
ATOM 4157 O O . ILE B 1 246 ? -4.641 24.25 1.49 1 59.06 246 ILE B O 1
ATOM 4161 N N . TRP B 1 247 ? -3.104 25.641 0.776 1 53.84 247 TRP B N 1
ATOM 4162 C CA . TRP B 1 247 ? -3.994 26.797 0.805 1 53.84 247 TRP B CA 1
ATOM 4163 C C . TRP B 1 247 ? -4.734 26.953 -0.521 1 53.84 247 TRP B C 1
ATOM 4165 O O . TRP B 1 247 ? -5.898 27.344 -0.547 1 53.84 247 TRP B O 1
ATOM 4175 N N . GLU B 1 248 ? -3.992 26.75 -1.629 1 47.88 248 GLU B N 1
ATOM 4176 C CA . GLU B 1 248 ? -4.645 26.938 -2.92 1 47.88 248 GLU B CA 1
ATOM 4177 C C . GLU B 1 248 ? -5.742 25.906 -3.143 1 47.88 248 GLU B C 1
ATOM 4179 O O . GLU B 1 248 ? -6.773 26.203 -3.748 1 47.88 248 GLU B O 1
ATOM 4184 N N . PHE B 1 249 ? -5.457 24.703 -2.969 1 44.19 249 PHE B N 1
ATOM 4185 C CA . PHE B 1 249 ? -6.414 23.656 -3.34 1 44.19 249 PHE B CA 1
ATOM 4186 C C . PHE B 1 249 ? -7.68 23.766 -2.496 1 44.19 249 PHE B C 1
ATOM 4188 O O . PHE B 1 249 ? -8.648 23.031 -2.736 1 44.19 249 PHE B O 1
ATOM 4195 N N . LEU B 1 250 ? -7.867 24.562 -1.461 1 40.19 250 LEU B N 1
ATOM 4196 C CA . LEU B 1 250 ? -9.242 24.672 -0.987 1 40.19 250 LEU B CA 1
ATOM 4197 C C . LEU B 1 250 ? -10.195 24.953 -2.146 1 40.19 250 LEU B C 1
ATOM 4199 O O . LEU B 1 250 ? -11.398 24.703 -2.035 1 40.19 250 LEU B O 1
ATOM 4203 N N . GLY B 1 251 ? -10.109 25.766 -3.232 1 30.42 251 GLY B N 1
ATOM 4204 C CA . GLY B 1 251 ? -11.023 25.938 -4.352 1 30.42 251 GLY B CA 1
ATOM 4205 C C . GLY B 1 251 ? -11.023 24.766 -5.309 1 30.42 251 GLY B C 1
ATOM 4206 O O . GLY B 1 251 ? -12.07 24.141 -5.535 1 30.42 251 GLY B O 1
ATOM 4207 N N . ILE B 1 252 ? -10.32 24.812 -6.539 1 30.88 252 ILE B N 1
ATOM 4208 C CA . ILE B 1 252 ? -10.453 24.141 -7.828 1 30.88 252 ILE B CA 1
ATOM 4209 C C . ILE B 1 252 ? -9.883 22.734 -7.734 1 30.88 252 ILE B C 1
ATOM 4211 O O . ILE B 1 252 ? -9.836 22 -8.734 1 30.88 252 ILE B O 1
ATOM 4215 N N . PHE B 1 253 ? -9.453 22.422 -6.629 1 33 253 PHE B N 1
ATOM 4216 C CA . PHE B 1 253 ? -8.461 21.406 -6.984 1 33 253 PHE B CA 1
ATOM 4217 C C . PHE B 1 253 ? -9.125 20.188 -7.605 1 33 253 PHE B C 1
ATOM 4219 O O . PHE B 1 253 ? -8.484 19.156 -7.82 1 33 253 PHE B O 1
ATOM 4226 N N . TRP B 1 254 ? -10.391 20.172 -7.398 1 29.66 254 TRP B N 1
ATOM 4227 C CA . TRP B 1 254 ? -10.883 18.938 -8 1 29.66 254 TRP B CA 1
ATOM 4228 C C . TRP B 1 254 ? -10.57 18.891 -9.492 1 29.66 254 TRP B C 1
ATOM 4230 O O . TRP B 1 254 ? -11.086 18.047 -10.219 1 29.66 254 TRP B O 1
ATOM 4240 N N . GLU B 1 255 ? -10.633 20.109 -10.195 1 28.38 255 GLU B N 1
ATOM 4241 C CA . GLU B 1 255 ? -10.852 20.062 -11.641 1 28.38 255 GLU B CA 1
ATOM 4242 C C . GLU B 1 255 ? -10.203 18.812 -12.242 1 28.38 255 GLU B C 1
ATOM 4244 O O . GLU B 1 255 ? -10.859 18.062 -12.953 1 28.38 255 GLU B O 1
ATOM 4249 N N . PHE B 1 256 ? -9.234 19.141 -13.18 1 26.8 256 PHE B N 1
ATOM 4250 C CA . PHE B 1 256 ? -8.789 18.188 -14.18 1 26.8 256 PHE B CA 1
ATOM 4251 C C . PHE B 1 256 ? -8.266 16.922 -13.523 1 26.8 256 PHE B C 1
ATOM 4253 O O . PHE B 1 256 ? -8.156 15.875 -14.172 1 26.8 256 PHE B O 1
ATOM 4260 N N . PHE B 1 257 ? -7.277 17.219 -12.469 1 25.2 257 PHE B N 1
ATOM 4261 C CA . PHE B 1 257 ? -6.457 16.016 -12.398 1 25.2 257 PHE B CA 1
ATOM 4262 C C . PHE B 1 257 ? -7.25 14.852 -11.828 1 25.2 257 PHE B C 1
ATOM 4264 O O . PHE B 1 257 ? -8.148 15.055 -11.008 1 25.2 257 PHE B O 1
ATOM 4271 N N . GLY B 1 258 ? -7.75 13.68 -12.188 1 25.11 258 GLY B N 1
ATOM 4272 C CA . GLY B 1 258 ? -7.16 12.406 -11.805 1 25.11 258 GLY B CA 1
ATOM 4273 C C . GLY B 1 258 ? -6.062 12.555 -10.766 1 25.11 258 GLY B C 1
ATOM 4274 O O . GLY B 1 258 ? -5.586 13.656 -10.508 1 25.11 258 GLY B O 1
ATOM 4275 N N . VAL B 1 259 ? -5.594 11.609 -9.734 1 26.03 259 VAL B N 1
ATOM 4276 C CA . VAL B 1 259 ? -4.488 11.898 -8.828 1 26.03 259 VAL B CA 1
ATOM 4277 C C . VAL B 1 259 ? -3.602 12.984 -9.422 1 26.03 259 VAL B C 1
ATOM 4279 O O . VAL B 1 259 ? -3.066 12.828 -10.523 1 26.03 259 VAL B O 1
ATOM 4282 N N . PHE B 1 260 ? -4 14.18 -9.336 1 25.56 260 PHE B N 1
ATOM 4283 C CA . PHE B 1 260 ? -3.02 15.219 -9.609 1 25.56 260 PHE B CA 1
ATOM 4284 C C . PHE B 1 260 ? -1.674 14.875 -8.977 1 25.56 260 PHE B C 1
ATOM 4286 O O . PHE B 1 260 ? -1.534 14.883 -7.754 1 25.56 260 PHE B O 1
ATOM 4293 N N . THR B 1 261 ? -1.187 13.852 -9.086 1 26.89 261 THR B N 1
ATOM 4294 C CA . THR B 1 261 ? 0.259 13.906 -8.898 1 26.89 261 THR B CA 1
ATOM 4295 C C . THR B 1 261 ? 0.823 15.219 -9.445 1 26.89 261 THR B C 1
ATOM 4297 O O . THR B 1 261 ? 0.74 15.484 -10.648 1 26.89 261 THR B O 1
ATOM 4300 N N . THR B 1 262 ? 0.231 16.375 -8.883 1 25.14 262 THR B N 1
ATOM 4301 C CA . THR B 1 262 ? 1.234 17.391 -9.156 1 25.14 262 THR B CA 1
ATOM 4302 C C . THR B 1 262 ? 2.619 16.766 -9.297 1 25.14 262 THR B C 1
ATOM 4304 O O . THR B 1 262 ? 3.16 16.219 -8.336 1 25.14 262 THR B O 1
ATOM 4307 N N . ILE B 1 263 ? 2.672 16.094 -10.203 1 26.52 263 ILE B N 1
ATOM 4308 C CA . ILE B 1 263 ? 3.998 15.711 -10.68 1 26.52 263 ILE B CA 1
ATOM 4309 C C . ILE B 1 263 ? 4.93 16.922 -10.617 1 26.52 263 ILE B C 1
ATOM 4311 O O . ILE B 1 263 ? 4.867 17.812 -11.477 1 26.52 263 ILE B O 1
ATOM 4315 N N . PHE B 1 264 ? 4.648 17.844 -9.68 1 23.83 264 PHE B N 1
ATOM 4316 C CA . PHE B 1 264 ? 5.891 18.609 -9.734 1 23.83 264 PHE B CA 1
ATOM 4317 C C . PHE B 1 264 ? 7.07 17.688 -10.039 1 23.83 264 PHE B C 1
ATOM 4319 O O . PHE B 1 264 ? 8.172 18.156 -10.336 1 23.83 264 PHE B O 1
ATOM 4326 N N . GLY B 1 265 ? 7.086 16.844 -9.062 1 23.56 265 GLY B N 1
ATOM 4327 C CA . GLY B 1 265 ? 8.359 16.156 -9.219 1 23.56 265 GLY B CA 1
ATOM 4328 C C . GLY B 1 265 ? 8.633 15.719 -10.641 1 23.56 265 GLY B C 1
ATOM 4329 O O . GLY B 1 265 ? 7.711 15.617 -11.453 1 23.56 265 GLY B O 1
ATOM 4330 N N . VAL B 1 266 ? 9.961 15.484 -10.82 1 23.73 266 VAL B N 1
ATOM 4331 C CA . VAL B 1 266 ? 10.914 14.984 -11.805 1 23.73 266 VAL B CA 1
ATOM 4332 C C . VAL B 1 266 ? 10.281 13.844 -12.602 1 23.73 266 VAL B C 1
ATOM 4334 O O . VAL B 1 266 ? 9.359 13.188 -12.125 1 23.73 266 VAL B O 1
ATOM 4337 N N . PHE B 1 267 ? 10.883 13.484 -13.664 1 26.34 267 PHE B N 1
ATOM 4338 C CA . PHE B 1 267 ? 11.359 12.648 -14.758 1 26.34 267 PHE B CA 1
ATOM 4339 C C . PHE B 1 267 ? 11.398 11.188 -14.352 1 26.34 267 PHE B C 1
ATOM 4341 O O . PHE B 1 267 ? 12.461 10.648 -14.055 1 26.34 267 PHE B O 1
ATOM 4348 N N . ILE B 1 268 ? 10.766 10.891 -13.383 1 26.77 268 ILE B N 1
ATOM 4349 C CA . ILE B 1 268 ? 11.141 9.484 -13.312 1 26.77 268 ILE B CA 1
ATOM 4350 C C . ILE B 1 268 ? 10.695 8.766 -14.586 1 26.77 268 ILE B C 1
ATOM 4352 O O . ILE B 1 268 ? 10.445 7.559 -14.57 1 26.77 268 ILE B O 1
ATOM 4356 N N . ALA B 1 269 ? 9.758 9.172 -15.289 1 27.78 269 ALA B N 1
ATOM 4357 C CA . ALA B 1 269 ? 9.555 8.609 -16.625 1 27.78 269 ALA B CA 1
ATOM 4358 C C . ALA B 1 269 ? 10.852 8.039 -17.188 1 27.78 269 ALA B C 1
ATOM 4360 O O . ALA B 1 269 ? 10.828 7.098 -17.984 1 27.78 269 ALA B O 1
ATOM 4361 N N . ASN B 1 270 ? 11.867 8.898 -17.094 1 27.91 270 ASN B N 1
ATOM 4362 C CA . ASN B 1 270 ? 13.188 8.555 -17.594 1 27.91 270 ASN B CA 1
ATOM 4363 C C . ASN B 1 270 ? 13.836 7.453 -16.766 1 27.91 270 ASN B C 1
ATOM 4365 O O . ASN B 1 270 ? 15.055 7.25 -16.828 1 27.91 270 ASN B O 1
ATOM 4369 N N . PHE B 1 271 ? 13.227 7.133 -15.789 1 29.44 271 PHE B N 1
ATOM 4370 C CA . PHE B 1 271 ? 13.922 6.078 -15.055 1 29.44 271 PHE B CA 1
ATOM 4371 C C . PHE B 1 271 ? 14.07 4.828 -15.906 1 29.44 271 PHE B C 1
ATOM 4373 O O . PHE B 1 271 ? 15.023 4.066 -15.75 1 29.44 271 PHE B O 1
ATOM 4380 N N . GLY B 1 272 ? 13.055 4.426 -16.547 1 29.47 272 GLY B N 1
ATOM 4381 C CA . GLY B 1 272 ? 13.484 3.584 -17.656 1 29.47 272 GLY B CA 1
ATOM 4382 C C . GLY B 1 272 ? 14.625 4.18 -18.453 1 29.47 272 GLY B C 1
ATOM 4383 O O . GLY B 1 272 ? 15.508 3.459 -18.906 1 29.47 272 GLY B O 1
ATOM 4384 N N . ALA B 1 273 ? 14.531 5.473 -18.719 1 30.84 273 ALA B N 1
ATOM 4385 C CA . ALA B 1 273 ? 15.758 6.094 -19.219 1 30.84 273 ALA B CA 1
ATOM 4386 C C . ALA B 1 273 ? 16.875 6 -18.188 1 30.84 273 ALA B C 1
ATOM 4388 O O . ALA B 1 273 ? 18.047 5.836 -18.562 1 30.84 273 ALA B O 1
ATOM 4389 N N . PHE B 1 274 ? 16.594 6.125 -16.938 1 29.44 274 PHE B N 1
ATOM 4390 C CA . PHE B 1 274 ? 17.656 5.898 -15.984 1 29.44 274 PHE B CA 1
ATOM 4391 C C . PHE B 1 274 ? 18.047 4.426 -15.945 1 29.44 274 PHE B C 1
ATOM 4393 O O . PHE B 1 274 ? 19.234 4.086 -16 1 29.44 274 PHE B O 1
ATOM 4400 N N . LEU B 1 275 ? 17.094 3.564 -15.648 1 32.34 275 LEU B N 1
ATOM 4401 C CA . LEU B 1 275 ? 17.578 2.189 -15.656 1 32.34 275 LEU B CA 1
ATOM 4402 C C . LEU B 1 275 ? 18.031 1.779 -17.062 1 32.34 275 LEU B C 1
ATOM 4404 O O . LEU B 1 275 ? 18.875 0.894 -17.203 1 32.34 275 LEU B O 1
ATOM 4408 N N . GLY B 1 276 ? 17.328 2.176 -18.078 1 30.36 276 GLY B N 1
ATOM 4409 C CA . GLY B 1 276 ? 17.922 1.906 -19.375 1 30.36 276 GLY B CA 1
ATOM 4410 C C . GLY B 1 276 ? 19.359 2.412 -19.484 1 30.36 276 GLY B C 1
ATOM 4411 O O . GLY B 1 276 ? 20.188 1.798 -20.156 1 30.36 276 GLY B O 1
ATOM 4412 N N . HIS B 1 277 ? 19.625 3.658 -18.906 1 30.64 277 HIS B N 1
ATOM 4413 C CA . HIS B 1 277 ? 21.047 3.975 -18.953 1 30.64 277 HIS B CA 1
ATOM 4414 C C . HIS B 1 277 ? 21.859 2.975 -18.141 1 30.64 277 HIS B C 1
ATOM 4416 O O . HIS B 1 277 ? 23 2.672 -18.484 1 30.64 277 HIS B O 1
ATOM 4422 N N . PHE B 1 278 ? 21.406 2.566 -17 1 29.95 278 PHE B N 1
ATOM 4423 C CA . PHE B 1 278 ? 22.375 1.713 -16.328 1 29.95 278 PHE B CA 1
ATOM 4424 C C . PHE B 1 278 ? 22.594 0.418 -17.109 1 29.95 278 PHE B C 1
ATOM 4426 O O . PHE B 1 278 ? 23.672 -0.158 -17.078 1 29.95 278 PHE B O 1
ATOM 4433 N N . TRP B 1 279 ? 21.562 -0.27 -17.516 1 29.77 279 TRP B N 1
ATOM 4434 C CA . TRP B 1 279 ? 22.109 -1.482 -18.109 1 29.77 279 TRP B CA 1
ATOM 4435 C C . TRP B 1 279 ? 22.688 -1.201 -19.5 1 29.77 279 TRP B C 1
ATOM 4437 O O . TRP B 1 279 ? 23.609 -1.883 -19.953 1 29.77 279 TRP B O 1
ATOM 4447 N N . THR B 1 280 ? 21.906 -0.879 -20.703 1 29.45 280 THR B N 1
ATOM 4448 C CA . THR B 1 280 ? 22.609 -0.938 -21.984 1 29.45 280 THR B CA 1
ATOM 4449 C C . THR B 1 280 ? 23.656 0.164 -22.078 1 29.45 280 THR B C 1
ATOM 4451 O O . THR B 1 280 ? 23.641 1.113 -21.281 1 29.45 280 THR B O 1
ATOM 4454 N N . ASN B 1 281 ? 24.641 0.259 -23.375 1 25.11 281 ASN B N 1
ATOM 4455 C CA . ASN B 1 281 ? 25.391 1.218 -24.172 1 25.11 281 ASN B CA 1
ATOM 4456 C C . ASN B 1 281 ? 24.672 2.553 -24.297 1 25.11 281 ASN B C 1
ATOM 4458 O O . ASN B 1 281 ? 23.438 2.611 -24.156 1 25.11 281 ASN B O 1
ATOM 4462 N N . PRO B 1 282 ? 25.453 3.932 -24.844 1 25.06 282 PRO B N 1
ATOM 4463 C CA . PRO B 1 282 ? 25.156 5.324 -25.188 1 25.06 282 PRO B CA 1
ATOM 4464 C C . PRO B 1 282 ? 23.859 5.48 -25.969 1 25.06 282 PRO B C 1
ATOM 4466 O O . PRO B 1 282 ? 23.125 6.441 -25.766 1 25.06 282 PRO B O 1
ATOM 4469 N N . THR B 1 283 ? 23.734 5.031 -27.281 1 23.31 283 THR B N 1
ATOM 4470 C CA . THR B 1 283 ? 22.984 5.742 -28.297 1 23.31 283 THR B CA 1
ATOM 4471 C C . THR B 1 283 ? 21.5 5.789 -27.938 1 23.31 283 THR B C 1
ATOM 4473 O O . THR B 1 283 ? 20.859 6.832 -28.078 1 23.31 283 THR B O 1
ATOM 4476 N N . ARG B 1 284 ? 20.812 4.855 -28.562 1 22.28 284 ARG B N 1
ATOM 4477 C CA . ARG B 1 284 ? 19.453 5.188 -29.016 1 22.28 284 ARG B CA 1
ATOM 4478 C C . ARG B 1 284 ? 18.547 5.48 -27.828 1 22.28 284 ARG B C 1
ATOM 4480 O O . ARG B 1 284 ? 18.203 4.574 -27.062 1 22.28 284 ARG B O 1
ATOM 4487 N N . CYS B 1 285 ? 18.812 6.629 -27.219 1 23.48 285 CYS B N 1
ATOM 4488 C CA . CYS B 1 285 ? 18.125 7.375 -26.172 1 23.48 285 CYS B CA 1
ATOM 4489 C C . CYS B 1 285 ? 16.625 7.5 -26.484 1 23.48 285 CYS B C 1
ATOM 4491 O O . CYS B 1 285 ? 16.203 8.484 -27.094 1 23.48 285 CYS B O 1
ATOM 4493 N N . LEU B 1 286 ? 16.078 6.84 -27.422 1 21.25 286 LEU B N 1
ATOM 4494 C CA . LEU B 1 286 ? 14.797 7.414 -27.812 1 21.25 286 LEU B CA 1
ATOM 4495 C C . LEU B 1 286 ? 13.875 7.555 -26.609 1 21.25 286 LEU B C 1
ATOM 4497 O O . LEU B 1 286 ? 13.516 6.559 -25.969 1 21.25 286 LEU B O 1
ATOM 4501 N N . ILE B 1 287 ? 14.305 8.609 -25.969 1 24.45 287 ILE B N 1
ATOM 4502 C CA . ILE B 1 287 ? 13.414 9.25 -25 1 24.45 287 ILE B CA 1
ATOM 4503 C C . ILE B 1 287 ? 12.039 9.461 -25.625 1 24.45 287 ILE B C 1
ATOM 4505 O O . ILE B 1 287 ? 11.891 10.258 -26.562 1 24.45 287 ILE B O 1
ATOM 4509 N N . PRO B 1 288 ? 11.234 8.5 -26.219 1 22.95 288 PRO B N 1
ATOM 4510 C CA . PRO B 1 288 ? 10.141 9.234 -26.859 1 22.95 288 PRO B CA 1
ATOM 4511 C C . PRO B 1 288 ? 9.484 10.25 -25.938 1 22.95 288 PRO B C 1
ATOM 4513 O O . PRO B 1 288 ? 9.336 9.984 -24.734 1 22.95 288 PRO B O 1
ATOM 4516 N N . SER B 1 289 ? 9.875 11.523 -26.25 1 20.66 289 SER B N 1
ATOM 4517 C CA . SER B 1 289 ? 9.227 12.766 -25.859 1 20.66 289 SER B CA 1
ATOM 4518 C C . SER B 1 289 ? 7.742 12.555 -25.562 1 20.66 289 SER B C 1
ATOM 4520 O O . SER B 1 289 ? 7.172 11.531 -25.953 1 20.66 289 SER B O 1
ATOM 4522 N N . ALA B 1 290 ? 7.18 13.766 -25.422 1 24.09 290 ALA B N 1
ATOM 4523 C CA . ALA B 1 290 ? 5.82 14.281 -25.312 1 24.09 290 ALA B CA 1
ATOM 4524 C C . ALA B 1 290 ? 4.945 13.766 -26.453 1 24.09 290 ALA B C 1
ATOM 4526 O O . ALA B 1 290 ? 5.457 13.266 -27.453 1 24.09 290 ALA B O 1
ATOM 4527 N N . ARG B 1 291 ? 3.65 14.492 -26.703 1 23.27 291 ARG B N 1
ATOM 4528 C CA . ARG B 1 291 ? 2.469 14.391 -27.562 1 23.27 291 ARG B CA 1
ATOM 4529 C C . ARG B 1 291 ? 2.855 14.352 -29.031 1 23.27 291 ARG B C 1
ATOM 4531 O O . ARG B 1 291 ? 3.225 15.383 -29.609 1 23.27 291 ARG B O 1
ATOM 4538 N N . ALA B 1 292 ? 3.434 13.492 -29.531 1 21.09 292 ALA B N 1
ATOM 4539 C CA . ALA B 1 292 ? 3.73 13.719 -30.953 1 21.09 292 ALA B CA 1
ATOM 4540 C C . ALA B 1 292 ? 2.455 13.969 -31.75 1 21.09 292 ALA B C 1
ATOM 4542 O O . ALA B 1 292 ? 1.54 13.141 -31.734 1 21.09 292 ALA B O 1
ATOM 4543 N N . PRO B 1 293 ? 2.193 15.344 -31.938 1 20.34 293 PRO B N 1
ATOM 4544 C CA . PRO B 1 293 ? 1.117 15.781 -32.812 1 20.34 293 PRO B CA 1
ATOM 4545 C C . PRO B 1 293 ? 1.115 15.039 -34.156 1 20.34 293 PRO B C 1
ATOM 4547 O O . PR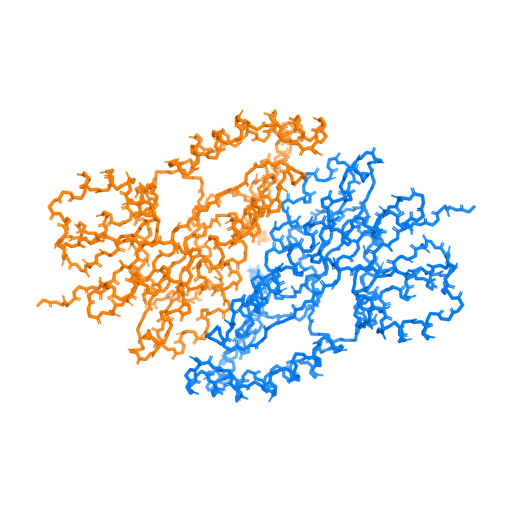O B 1 293 ? 2.18 14.695 -34.688 1 20.34 293 PRO B O 1
ATOM 4550 N N . ARG B 1 294 ? 0.133 14.211 -34.281 1 20.11 294 ARG B N 1
ATOM 4551 C CA . ARG B 1 294 ? -0.032 13.695 -35.625 1 20.11 294 ARG B CA 1
ATOM 4552 C C . ARG B 1 294 ? 0.256 14.781 -36.656 1 20.11 294 ARG B C 1
ATOM 4554 O O . ARG B 1 294 ? -0.156 15.93 -36.5 1 20.11 294 ARG B O 1
ATOM 4561 N N . ARG B 1 295 ? 1.199 14.625 -37.344 1 19.17 295 ARG B N 1
ATOM 4562 C CA . ARG B 1 295 ? 1.611 15.367 -38.531 1 19.17 295 ARG B CA 1
ATOM 4563 C C . ARG B 1 295 ? 0.416 15.68 -39.406 1 19.17 295 ARG B C 1
ATOM 4565 O O . ARG B 1 295 ? -0.205 14.773 -39.969 1 19.17 295 ARG B O 1
ATOM 4572 N N . TRP B 1 296 ? -0.477 16.656 -38.875 1 18.58 296 TRP B N 1
ATOM 4573 C CA . TRP B 1 296 ? -1.31 17.188 -39.969 1 18.58 296 TRP B CA 1
ATOM 4574 C C . TRP B 1 296 ? -0.451 17.703 -41.094 1 18.58 296 TRP B C 1
ATOM 4576 O O . TRP B 1 296 ? -0.87 18.594 -41.844 1 18.58 296 TRP B O 1
ATOM 4586 N N . HIS B 1 297 ? 0.899 17.219 -41 1 16.38 297 HIS B N 1
ATOM 4587 C CA . HIS B 1 297 ? 1.605 18.062 -41.969 1 16.38 297 HIS B CA 1
ATOM 4588 C C . HIS B 1 297 ? 0.846 18.141 -43.281 1 16.38 297 HIS B C 1
ATOM 4590 O O . HIS B 1 297 ? 0.601 19.234 -43.812 1 16.38 297 HIS B O 1
ATOM 4596 N N . ARG B 1 298 ? 1.315 17.625 -44.344 1 17.36 298 ARG B N 1
ATOM 4597 C CA . ARG B 1 298 ? 1.374 18.312 -45.625 1 17.36 298 ARG B CA 1
ATOM 4598 C C . ARG B 1 298 ? 0.009 18.312 -46.312 1 17.36 298 ARG B C 1
ATOM 4600 O O . ARG B 1 298 ? -0.728 17.328 -46.25 1 17.36 298 ARG B O 1
#

InterPro domains:
  IPR002347 Short-chain dehydrogenase/reductase SDR [PF00106] (6-197)
  IPR002347 Short-chain dehydrogenase/reductase SDR [PR00080] (82-93)
  IPR002347 Short-chain dehydrogenase/reductase SDR [PR00080] (135-143)
  IPR002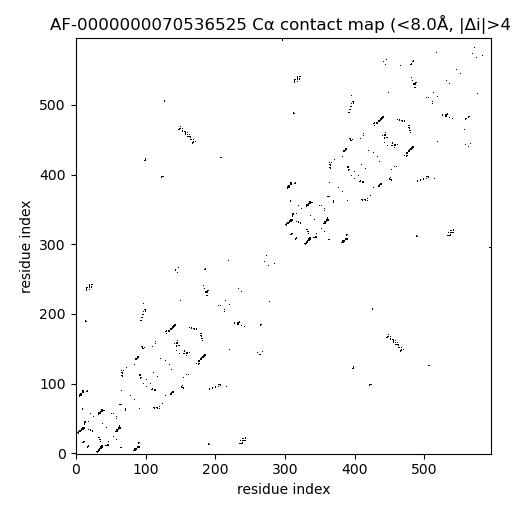347 Short-chain dehydrogenase/reductase SDR [PR00080] (155-174)
  IPR002347 Short-chain dehydrogenase/reductase SDR [PR00081] (6-23)
  IPR002347 Short-chain dehydrogenase/reductase SDR [PR00081] (82-93)
  IPR002347 Short-chain dehydrogenase/reductase SDR [PR00081] (129-145)
  IPR002347 Short-chain dehydrogenase/reductase SDR [PR00081] (155-174)
  IPR002347 Short-chain dehydrogenase/reductase SDR [PR00081] (176-193)
  IPR020904 Short-chain dehydrogenase/reductase, conserved site [PS00061] (142-170)
  IPR036291 NAD(P)-binding domain superfamily [SSF51735] (5-243)
  IPR057326 Ketoreductase domain [SM00822] (5-186)

Radius of gyration: 24.71 Å; Cα contacts (8 Å, |Δi|>4): 1027; chains: 2; bounding box: 57×77×70 Å

Nearest PDB structures (foldseek):
  1qyv-assembly1_A  TM=9.414E-01  e=3.034E-27  Homo sapiens
  1a27-assembly1_A  TM=9.512E-01  e=7.944E-27  Homo sapiens
  6dtp-assembly1_B  TM=9.387E-01  e=4.353E-27  Homo sapiens
  1fdu-assembly1_B  TM=9.614E-01  e=1.343E-25  Homo sapiens
  1iol-assembly1_A-2  TM=9.372E-01  e=1.814E-25  Homo sapiens

Solvent-accessible surface area (backbone atoms only — not comparable to full-atom values): 31063 Å² total; per-residue (Å²): 127,83,79,49,42,28,34,37,33,32,36,23,57,43,36,44,30,28,34,31,45,51,56,48,36,60,34,89,81,48,57,32,33,24,37,32,17,25,66,58,71,87,48,39,58,64,44,52,65,71,43,52,78,36,54,81,63,26,26,40,83,43,62,34,37,56,70,32,74,66,36,45,53,55,37,51,69,66,37,73,94,62,58,65,42,29,40,34,43,45,44,66,60,82,53,73,48,58,69,51,41,59,44,71,67,58,54,48,51,32,36,33,34,43,33,48,13,50,51,51,54,47,48,70,46,45,61,63,21,48,72,69,43,40,30,33,41,32,36,55,55,26,45,38,30,77,40,43,38,69,44,24,27,68,36,10,10,32,26,11,15,41,46,16,28,48,51,6,44,32,64,63,30,48,80,30,49,23,44,65,44,78,41,42,53,51,50,51,64,31,60,66,51,52,52,50,52,51,53,50,72,71,50,85,48,60,78,50,52,68,66,58,47,46,46,42,61,70,44,47,48,55,50,50,51,49,46,39,73,72,59,38,34,48,23,56,57,53,21,51,55,49,58,51,42,70,60,57,46,70,66,66,61,70,64,77,53,58,95,54,62,66,59,71,39,78,70,61,72,44,38,61,52,46,52,44,54,69,68,54,88,88,72,95,62,80,64,81,73,76,80,76,70,73,77,59,65,136,127,83,80,48,42,29,33,37,34,32,35,24,57,44,34,45,31,28,35,31,46,50,56,46,36,60,35,90,81,49,56,31,32,26,38,34,19,24,65,58,70,89,48,40,56,65,44,52,65,73,42,49,81,35,54,81,66,26,27,40,84,43,62,34,37,56,72,33,72,65,35,45,53,54,37,52,69,67,38,72,94,61,57,64,41,29,40,36,43,46,44,65,58,80,53,74,47,60,69,50,38,59,44,70,67,57,54,48,51,32,36,34,33,42,33,49,12,48,50,51,53,47,47,70,46,44,61,64,21,49,72,70,43,39,31,36,42,34,36,56,55,25,46,37,30,77,39,43,38,69,41,23,27,67,35,11,11,31,27,10,16,41,47,16,28,48,52,6,43,32,64,62,31,49,80,30,50,23,46,62,46,74,41,35,51,56,50,50,64,32,60,66,51,53,51,51,52,52,52,51,72,72,50,86,48,61,79,50,51,69,65,58,47,46,46,42,62,71,44,47,48,58,51,50,51,48,48,39,72,74,60,38,33,47,25,56,57,52,20,52,54,49,58,51,44,69,60,53,48,73,74,61,59,68,66,79,55,63,92,53,61,62,59,71,40,79,69,56,79,41,32,60,54,45,52,44,50,67,68,56,88,88,69,92,64,74,64,80,73,76,83,75,70,74,75,58,62,132